Protein AF-0000000074583399 (afdb_homodimer)

Organism: Saponaria officinalis (NCBI:txid3572)

Solvent-accessible surface area (backbone atoms only — not comparable to full-atom values): 34036 Å² total; per-residue (Å²): 134,88,78,70,74,67,49,80,43,56,52,58,18,60,43,42,54,58,52,16,51,52,46,16,64,75,70,72,46,92,48,51,39,85,32,40,42,40,10,41,57,66,57,50,75,46,41,89,78,38,27,86,36,40,31,36,21,32,27,32,83,37,27,31,57,36,44,40,73,60,58,37,69,37,64,32,28,46,71,61,54,49,68,76,40,77,50,67,47,86,53,52,89,48,47,37,65,48,79,60,72,73,74,71,72,79,61,60,73,55,67,55,86,53,97,67,52,82,91,75,47,50,32,54,33,39,36,38,33,25,54,61,63,55,38,46,52,51,43,51,50,50,43,33,25,35,46,18,33,16,39,66,79,47,76,81,34,66,61,33,50,35,39,29,13,31,53,45,48,59,43,57,61,89,25,94,44,70,39,78,31,42,21,32,51,48,45,20,42,42,51,36,44,42,71,76,40,95,62,74,76,68,73,46,73,39,18,57,38,42,55,67,48,53,52,48,50,52,54,48,45,52,52,52,41,52,62,63,44,68,72,53,75,79,79,65,59,88,83,63,58,96,55,71,82,66,39,77,43,77,32,29,38,40,85,29,44,28,39,20,28,58,72,57,30,86,44,40,41,21,33,33,26,44,77,47,63,31,71,70,83,78,65,50,86,89,36,60,45,81,36,70,42,63,39,70,67,50,45,54,52,49,51,50,50,63,71,56,53,58,60,64,68,77,102,134,88,78,71,75,69,48,78,43,56,53,58,18,60,42,40,55,58,52,16,51,53,48,18,64,76,71,72,46,92,48,52,38,85,32,39,42,40,11,41,57,66,57,49,76,46,41,88,78,39,28,84,36,40,30,35,19,33,28,34,59,38,26,30,59,36,44,39,74,60,58,37,69,36,64,34,27,46,71,60,53,49,68,74,39,76,51,65,49,84,51,56,89,70,53,59,50,42,74,44,51,80,68,70,88,76,64,61,77,53,70,54,85,54,96,65,53,82,92,75,48,49,30,53,33,38,34,37,32,25,53,62,64,54,38,46,50,51,43,49,51,48,41,33,25,34,46,18,32,16,38,65,79,47,76,79,34,66,61,33,49,36,40,28,12,30,52,45,48,60,42,57,60,89,25,94,45,69,39,79,31,42,22,32,52,49,45,21,42,43,49,36,44,41,72,76,40,94,62,73,76,69,73,47,75,39,18,56,39,43,56,67,50,53,53,49,50,53,54,48,44,51,53,53,43,52,62,63,44,67,72,53,76,79,78,67,60,89,83,63,59,95,56,70,82,66,40,78,44,78,33,28,37,40,84,28,45,29,39,19,29,58,71,58,30,87,44,42,39,22,34,34,26,44,78,49,62,31,71,69,82,77,67,50,88,89,38,60,43,82,37,71,41,63,38,70,67,51,47,53,51,49,51,49,48,64,70,58,52,58,62,64,70,79,101

InterPro domains:
  IPR006353 HAD-superfamily hydrolase, subfamily IIA, CECR5 [TIGR01456] (1-304)
  IPR006357 HAD-superfamily hydrolase, subfamily IIA [PF13344] (2-72)
  IPR006357 HAD-superfamily hydrolase, subfamily IIA [TIGR01460] (2-276)
  IPR023214 HAD superfamily [G3DSA:3.40.50.1000] (2-300)
  IPR023214 HAD superfamily [G3DSA:3.40.50.1000] (39-206)
  IPR036412 HAD-like superfamily [SSF56784] (2-299)
  IPR050324 CDP-alcohol phosphatidyltransferase class-I [PTHR14269] (15-306)

Foldseek 3Di:
DDQFAAAAEQADQDQLQVVQVVVCVVVVHRGDSLRYHYLCNCVLVCCVPAQAAAEEEFAPHHGQVNVVVSRRDHYYYLVRLVVVDPCLPVCVVVDDDDPPPPPPDPCPCVCVVPPDDSQPGFHQEYEYGFFGDDLRSVLSSQLQRQQQVGHGPHHHHHGHEYEYSAQDQWKFDPDPAIDGTVNVSVVVSQVVSVVVHVDGDDYYYTGFLDQVSVVVSQVSSLVVVVVVVVVVPPPPPPPPPSHDQADEQEEADQRGRQNSQVVNPPRYFYEHECPINHPDDDADPVRGGNYYDHDPVRVVVVVCCVPPVVVVVVD/DDQFAADAEQADQDQLQVVQVVVCVVVVHRGDSLRYHYLCNCVLVCCVPAQAAAEEEFAAEHGQVNVVVSRRDHYYYLLRLVVVDPCLPVCVVVDPDDRPHVPDDPPPVPCVVPPDDSQPGFHQEYEYGFFGDDLRSVLSSLLQRQQQVGHGPHHHHHGHEYEYSAQDQWKFDPDPAIDGTVNVSVVVSQVVSVVVHVDGDDYYYTGFLDQVSVVVSQVSSLVVVVVVVVVVPPPPPPPPPSHDQADEQEEADQRGRQNSQVVNPPPYFYEHECPINHPDDDADPVRGGNYYDHDPVRVVVVVCCVPPVVVVVVD

Structure (mmCIF, N/CA/C/O backbone):
data_AF-0000000074583399-model_v1
#
loop_
_entity.id
_entity.type
_entity.pdbx_description
1 polymer 'Uncharacterized protein'
#
loop_
_atom_site.group_PDB
_atom_site.id
_atom_site.type_symbol
_atom_site.label_atom_id
_atom_site.label_alt_id
_atom_site.label_comp_id
_atom_site.label_asym_id
_atom_site.label_entity_id
_atom_site.label_seq_id
_atom_site.pdbx_PDB_ins_code
_atom_site.Cartn_x
_atom_site.Cartn_y
_atom_site.Cartn_z
_atom_site.occupancy
_atom_site.B_iso_or_equiv
_atom_site.auth_seq_id
_atom_site.auth_comp_id
_atom_site.auth_asym_id
_atom_site.auth_atom_id
_atom_site.pdbx_PDB_model_num
ATOM 1 N N . MET A 1 1 ? 5.414 42.688 24.156 1 42.53 1 MET A N 1
ATOM 2 C CA . MET A 1 1 ? 4.52 42.625 23 1 42.53 1 MET A CA 1
ATOM 3 C C . MET A 1 1 ? 4.305 41.219 22.531 1 42.53 1 MET A C 1
ATOM 5 O O . MET A 1 1 ? 5.262 40.438 22.375 1 42.53 1 MET A O 1
ATOM 9 N N . LYS A 1 2 ? 3.033 40.594 22.766 1 70.44 2 LYS A N 1
ATOM 10 C CA . LYS A 1 2 ? 2.857 39.156 22.516 1 70.44 2 LYS A CA 1
ATOM 11 C C . LYS A 1 2 ? 2.416 38.906 21.078 1 70.44 2 LYS A C 1
ATOM 13 O O . LYS A 1 2 ? 1.41 39.469 20.625 1 70.44 2 LYS A O 1
ATOM 18 N N . ILE A 1 3 ? 3.334 38.625 20.141 1 82.12 3 ILE A N 1
ATOM 19 C CA . ILE A 1 3 ? 3.049 38.25 18.75 1 82.12 3 ILE A CA 1
ATOM 20 C C . ILE A 1 3 ? 2.303 36.938 18.719 1 82.12 3 ILE A C 1
ATOM 22 O O . ILE A 1 3 ? 2.797 35.906 19.219 1 82.12 3 ILE A O 1
ATOM 26 N N . PRO A 1 4 ? 1.044 37.062 18.219 1 91.31 4 PRO A N 1
ATOM 27 C CA . PRO A 1 4 ? 0.343 35.781 18.094 1 91.31 4 PRO A CA 1
ATOM 28 C C . PRO A 1 4 ? 1.018 34.844 17.109 1 91.31 4 PRO A C 1
ATOM 30 O O . PRO A 1 4 ? 1.566 35.281 16.094 1 91.31 4 PRO A O 1
ATOM 33 N N . PHE A 1 5 ? 1.042 33.562 17.453 1 94.19 5 PHE A N 1
ATOM 34 C CA . PHE A 1 5 ? 1.615 32.531 16.578 1 94.19 5 PHE A CA 1
ATOM 35 C C . PHE A 1 5 ? 0.865 31.234 16.719 1 94.19 5 PHE A C 1
ATOM 37 O O . PHE A 1 5 ? 0.134 31.016 17.688 1 94.19 5 PHE A O 1
ATOM 44 N N . LEU A 1 6 ? 0.908 30.406 15.719 1 96.75 6 LEU A N 1
ATOM 45 C CA . LEU A 1 6 ? 0.338 29.062 15.797 1 96.75 6 LEU A CA 1
ATOM 46 C C . LEU A 1 6 ? 1.182 28.078 15.008 1 96.75 6 LEU A C 1
ATOM 48 O O . LEU A 1 6 ? 2.072 28.469 14.25 1 96.75 6 LEU A O 1
ATOM 52 N N . PHE A 1 7 ? 1.013 26.812 15.25 1 97.38 7 PHE A N 1
ATOM 53 C CA . PHE A 1 7 ? 1.651 25.719 14.531 1 97.38 7 PHE A CA 1
ATOM 54 C C . PHE A 1 7 ? 0.703 25.125 13.492 1 97.38 7 PHE A C 1
ATOM 56 O O . PHE A 1 7 ? -0.382 24.641 13.836 1 97.38 7 PHE A O 1
ATOM 63 N N . LEU A 1 8 ? 1.102 25.219 12.281 1 97.75 8 LEU A N 1
ATOM 64 C CA . LEU A 1 8 ? 0.341 24.688 11.164 1 97.75 8 LEU A CA 1
ATOM 65 C C . LEU A 1 8 ? 1.07 23.5 10.531 1 97.75 8 LEU A C 1
ATOM 67 O O . LEU A 1 8 ? 2.148 23.672 9.953 1 97.75 8 LEU A O 1
ATOM 71 N N . THR A 1 9 ? 0.512 22.266 10.633 1 96.44 9 THR A N 1
ATOM 72 C CA . THR A 1 9 ? 1.203 21.078 10.156 1 96.44 9 THR A CA 1
ATOM 73 C C . THR A 1 9 ? 0.255 20.188 9.359 1 96.44 9 THR A C 1
ATOM 75 O O . THR A 1 9 ? -0.958 20.203 9.586 1 96.44 9 THR A O 1
ATOM 78 N N . ASN A 1 10 ? 0.77 19.516 8.32 1 96.56 10 ASN A N 1
ATOM 79 C CA . ASN A 1 10 ? 0.021 18.469 7.648 1 96.56 10 ASN A CA 1
ATOM 80 C C . ASN A 1 10 ? 0.022 17.172 8.453 1 96.56 10 ASN A C 1
ATOM 82 O O . ASN A 1 10 ? -0.708 16.234 8.133 1 96.56 10 ASN A O 1
ATOM 86 N N . GLY A 1 11 ? 0.801 17.125 9.453 1 93.69 11 GLY A N 1
ATOM 87 C CA . GLY A 1 11 ? 0.796 15.961 10.336 1 93.69 11 GLY A CA 1
ATOM 88 C C . GLY A 1 11 ? -0.513 15.781 11.078 1 93.69 11 GLY A C 1
ATOM 89 O O . GLY A 1 11 ? -1.477 16.516 10.836 1 93.69 11 GLY A O 1
ATOM 90 N N . GLY A 1 12 ? -0.596 14.773 11.836 1 95.12 12 GLY A N 1
ATOM 91 C CA . GLY A 1 12 ? -1.812 14.5 12.586 1 95.12 12 GLY A CA 1
ATOM 92 C C . GLY A 1 12 ? -1.807 13.133 13.25 1 95.12 12 GLY A C 1
ATOM 93 O O . GLY A 1 12 ? -0.742 12.586 13.539 1 95.12 12 GLY A O 1
ATOM 94 N N . GLY A 1 13 ? -2.988 12.805 13.656 1 95.06 13 GLY A N 1
ATOM 95 C CA . GLY A 1 13 ? -3.168 11.5 14.258 1 95.06 13 GLY A CA 1
ATOM 96 C C . GLY A 1 13 ? -3.459 11.562 15.742 1 95.06 13 GLY A C 1
ATOM 97 O O . GLY A 1 13 ? -3.848 10.555 16.344 1 95.06 13 GLY A O 1
ATOM 98 N N . LEU A 1 14 ? -3.25 12.727 16.328 1 96.56 14 LEU A N 1
ATOM 99 C CA . LEU A 1 14 ? -3.607 12.984 17.719 1 96.56 14 LEU A CA 1
ATOM 100 C C . LEU A 1 14 ? -4.43 14.266 17.828 1 96.56 14 LEU A C 1
ATOM 102 O O . LEU A 1 14 ? -4.312 15.164 17 1 96.56 14 LEU A O 1
ATOM 106 N N . PRO A 1 15 ? -5.246 14.273 18.859 1 97.44 15 PRO A N 1
ATOM 107 C CA . PRO A 1 15 ? -5.973 15.531 19.062 1 97.44 15 PRO A CA 1
ATOM 108 C C . PRO A 1 15 ? -5.047 16.734 19.25 1 97.44 15 PRO A C 1
ATOM 110 O O . PRO A 1 15 ? -3.922 16.578 19.734 1 97.44 15 PRO A O 1
ATOM 113 N N . GLU A 1 16 ? -5.57 17.906 18.922 1 98.06 16 GLU A N 1
ATOM 114 C CA . GLU A 1 16 ? -4.777 19.141 19.016 1 98.06 16 GLU A CA 1
ATOM 115 C C . GLU A 1 16 ? -4.324 19.375 20.453 1 98.06 16 GLU A C 1
ATOM 117 O O . GLU A 1 16 ? -3.215 19.859 20.688 1 98.06 16 GLU A O 1
ATOM 122 N N . SER A 1 17 ? -5.125 19 21.391 1 97.25 17 SER A N 1
ATOM 123 C CA . SER A 1 17 ? -4.789 19.219 22.781 1 97.25 17 SER A CA 1
ATOM 124 C C . SER A 1 17 ? -3.549 18.422 23.188 1 97.25 17 SER A C 1
ATOM 126 O O . SER A 1 17 ? -2.674 18.938 23.891 1 97.25 17 SER A O 1
ATOM 128 N N . ARG A 1 18 ? -3.514 17.188 22.75 1 96.88 18 ARG A N 1
ATOM 129 C CA . ARG A 1 18 ? -2.363 16.344 23.047 1 96.88 18 ARG A CA 1
ATOM 130 C C . ARG A 1 18 ? -1.104 16.875 22.375 1 96.88 18 ARG A C 1
ATOM 132 O O . ARG A 1 18 ? -0.028 16.891 22.969 1 96.88 18 ARG A O 1
ATOM 139 N N . ARG A 1 19 ? -1.223 17.281 21.156 1 96.56 19 ARG A N 1
ATOM 140 C CA . ARG A 1 19 ? -0.085 17.844 20.438 1 96.56 19 ARG A CA 1
ATOM 141 C C . ARG A 1 19 ? 0.407 19.125 21.109 1 96.56 19 ARG A C 1
ATOM 143 O O . ARG A 1 19 ? 1.614 19.359 21.203 1 96.56 19 ARG A O 1
ATOM 150 N N . ALA A 1 20 ? -0.52 19.906 21.516 1 97.38 20 ALA A N 1
ATOM 151 C CA . ALA A 1 20 ? -0.174 21.141 22.219 1 97.38 20 ALA A CA 1
ATOM 152 C C . ALA A 1 20 ? 0.604 20.859 23.5 1 97.38 20 ALA A C 1
ATOM 154 O O . ALA A 1 20 ? 1.587 21.531 23.797 1 97.38 20 ALA A O 1
ATOM 155 N N . SER A 1 21 ? 0.161 19.859 24.203 1 97.25 21 SER A N 1
ATOM 156 C CA . SER A 1 21 ? 0.832 19.469 25.438 1 97.25 21 SER A CA 1
ATOM 157 C C . SER A 1 21 ? 2.266 19.016 25.156 1 97.25 21 SER A C 1
ATOM 159 O O . SER A 1 21 ? 3.189 19.438 25.875 1 97.25 21 SER A O 1
ATOM 161 N N . VAL A 1 22 ? 2.41 18.219 24.156 1 95 22 VAL A N 1
ATOM 162 C CA . VAL A 1 22 ? 3.73 17.719 23.781 1 95 22 VAL A CA 1
ATOM 163 C C . VAL A 1 22 ? 4.629 18.875 23.375 1 95 22 VAL A C 1
ATOM 165 O O . VAL A 1 22 ? 5.789 18.953 23.797 1 95 22 VAL A O 1
ATOM 168 N N . LEU A 1 23 ? 4.113 19.781 22.594 1 95.06 23 LEU A N 1
ATOM 169 C CA . LEU A 1 23 ? 4.867 20.938 22.125 1 95.06 23 LEU A CA 1
ATOM 170 C C . LEU A 1 23 ? 5.234 21.844 23.297 1 95.06 23 LEU A C 1
ATOM 172 O O . LEU A 1 23 ? 6.328 22.406 23.328 1 95.06 23 LEU A O 1
ATOM 176 N N . SER A 1 24 ? 4.297 22.016 24.219 1 96.12 24 SER A N 1
ATOM 177 C CA . SER A 1 24 ? 4.555 22.828 25.406 1 96.12 24 SER A CA 1
ATOM 178 C C . SER A 1 24 ? 5.746 22.297 26.203 1 96.12 24 SER A C 1
ATOM 180 O O . SER A 1 24 ? 6.605 23.078 26.625 1 96.12 24 SER A O 1
ATOM 182 N N . GLU A 1 25 ? 5.734 21 26.328 1 96.81 25 GLU A N 1
ATOM 183 C CA . GLU A 1 25 ? 6.828 20.344 27.047 1 96.81 25 GLU A CA 1
ATOM 184 C C . GLU A 1 25 ? 8.148 20.516 26.312 1 96.81 25 GLU A C 1
ATOM 186 O O . GLU A 1 25 ? 9.172 20.828 26.906 1 96.81 25 GLU A O 1
ATOM 191 N N . LEU A 1 26 ? 8.156 20.328 25.078 1 94 26 LEU A N 1
ATOM 192 C CA . LEU A 1 26 ? 9.352 20.375 24.25 1 94 26 LEU A CA 1
ATOM 193 C C . LEU A 1 26 ? 9.93 21.781 24.203 1 94 26 LEU A C 1
ATOM 195 O O . LEU A 1 26 ? 11.148 21.953 24.219 1 94 26 LEU A O 1
ATOM 199 N N . LEU A 1 27 ? 9.055 22.828 24.109 1 92.69 27 LEU A N 1
ATOM 200 C CA . LEU A 1 27 ? 9.492 24.203 23.875 1 92.69 27 LEU A CA 1
ATOM 201 C C . LEU A 1 27 ? 9.586 24.969 25.188 1 92.69 27 LEU A C 1
ATOM 203 O O . LEU A 1 27 ? 10.18 26.062 25.234 1 92.69 27 LEU A O 1
ATOM 207 N N . GLY A 1 28 ? 9.016 24.484 26.219 1 93.81 28 GLY A N 1
ATOM 208 C CA . GLY A 1 28 ? 9.062 25.141 27.516 1 93.81 28 GLY A CA 1
ATOM 209 C C . GLY A 1 28 ? 8.133 26.328 27.609 1 93.81 28 GLY A C 1
ATOM 210 O O . GLY A 1 28 ? 8.406 27.281 28.359 1 93.81 28 GLY A O 1
ATOM 211 N N . VAL A 1 29 ? 7.215 26.484 26.766 1 92.88 29 VAL A N 1
ATOM 212 C CA . VAL A 1 29 ? 6.203 27.531 26.781 1 92.88 29 VAL A CA 1
ATOM 213 C C . VAL A 1 29 ? 4.812 26.906 26.703 1 92.88 29 VAL A C 1
ATOM 215 O O . VAL A 1 29 ? 4.652 25.781 26.219 1 92.88 29 VAL A O 1
ATOM 218 N N . ASN A 1 30 ? 3.859 27.609 27.266 1 93.81 30 ASN A N 1
ATOM 219 C CA . ASN A 1 30 ? 2.49 27.109 27.219 1 93.81 30 ASN A CA 1
ATOM 220 C C . ASN A 1 30 ? 1.875 27.281 25.828 1 93.81 30 ASN A C 1
ATOM 222 O O . ASN A 1 30 ? 1.675 28.406 25.359 1 93.81 30 ASN A O 1
ATOM 226 N N . ILE A 1 31 ? 1.604 26.219 25.188 1 95.88 31 ILE A N 1
ATOM 227 C CA . ILE A 1 31 ? 0.951 26.219 23.891 1 95.88 31 ILE A CA 1
ATOM 228 C C . ILE A 1 31 ? -0.506 25.781 24.047 1 95.88 31 ILE A C 1
ATOM 230 O O . ILE A 1 31 ? -0.788 24.719 24.594 1 95.88 31 ILE A O 1
ATOM 234 N N . LEU A 1 32 ? -1.407 26.641 23.578 1 95.5 32 LEU A N 1
ATOM 235 C CA . LEU A 1 32 ? -2.83 26.328 23.625 1 95.5 32 LEU A CA 1
ATOM 236 C C . LEU A 1 32 ? -3.213 25.359 22.5 1 95.5 32 LEU A C 1
ATOM 238 O O . LEU A 1 32 ? -2.582 25.359 21.438 1 95.5 32 LEU A O 1
ATOM 242 N N . SER A 1 33 ? -4.27 24.562 22.75 1 96.88 33 SER A N 1
ATOM 243 C CA . SER A 1 33 ? -4.789 23.656 21.719 1 96.88 33 SER A CA 1
ATOM 244 C C . SER A 1 33 ? -5.184 24.438 20.469 1 96.88 33 SER A C 1
ATOM 246 O O . SER A 1 33 ? -5.035 23.938 19.344 1 96.88 33 SER A O 1
ATOM 248 N N . SER A 1 34 ? -5.633 25.641 20.688 1 96.12 34 SER A N 1
ATOM 249 C CA . SER A 1 34 ? -6.098 26.469 19.578 1 96.12 34 SER A CA 1
ATOM 250 C C . SER A 1 34 ? -4.93 26.953 18.719 1 96.12 34 SER A C 1
ATOM 252 O O . SER A 1 34 ? -5.125 27.453 17.609 1 96.12 34 SER A O 1
ATOM 254 N N . GLN A 1 35 ? -3.717 26.828 19.25 1 97 35 GLN A N 1
ATOM 255 C CA . GLN A 1 35 ? -2.529 27.281 18.531 1 97 35 GLN A CA 1
ATOM 256 C C . GLN A 1 35 ? -1.968 26.156 17.656 1 97 35 GLN A C 1
ATOM 258 O O . GLN A 1 35 ? -0.918 26.312 17.031 1 97 35 GLN A O 1
ATOM 263 N N . VAL A 1 36 ? -2.689 25.016 17.641 1 98.06 36 VAL A N 1
ATOM 264 C CA . VAL A 1 36 ? -2.24 23.875 16.859 1 98.06 36 VAL A CA 1
ATOM 265 C C . VAL A 1 36 ? -3.285 23.531 15.797 1 98.06 36 VAL A C 1
ATOM 267 O O . VAL A 1 36 ? -4.406 23.141 16.125 1 98.06 36 VAL A O 1
ATOM 270 N N . LEU A 1 37 ? -2.883 23.766 14.578 1 98.25 37 LEU A N 1
ATOM 271 C CA . LEU A 1 37 ? -3.709 23.359 13.445 1 98.25 37 LEU A CA 1
ATOM 272 C C . LEU A 1 37 ? -3.061 22.219 12.672 1 98.25 37 LEU A C 1
ATOM 274 O O . LEU A 1 37 ? -1.941 22.359 12.172 1 98.25 37 LEU A O 1
ATOM 278 N N . GLN A 1 38 ? -3.779 21.125 12.617 1 98 38 GLN A N 1
ATOM 279 C CA . GLN A 1 38 ? -3.287 19.938 11.93 1 98 38 GLN A CA 1
ATOM 280 C C . GLN A 1 38 ? -4.027 19.703 10.617 1 98 38 GLN A C 1
ATOM 282 O O . GLN A 1 38 ? -4.961 20.438 10.289 1 98 38 GLN A O 1
ATOM 287 N N . GLY A 1 39 ? -3.564 18.75 9.859 1 96.94 39 GLY A N 1
ATOM 288 C CA . GLY A 1 39 ? -4.191 18.469 8.578 1 96.94 39 GLY A CA 1
ATOM 289 C C . GLY A 1 39 ? -5.676 18.172 8.695 1 96.94 39 GLY A C 1
ATOM 290 O O . GLY A 1 39 ? -6.457 18.531 7.812 1 96.94 39 GLY A O 1
ATOM 291 N N . HIS A 1 40 ? -6.059 17.562 9.766 1 98.38 40 HIS A N 1
ATOM 292 C CA . HIS A 1 40 ? -7.434 17.094 9.914 1 98.38 40 HIS A CA 1
ATOM 293 C C . HIS A 1 40 ? -8.273 18.078 10.719 1 98.38 40 HIS A C 1
ATOM 295 O O . HIS A 1 40 ? -9.461 17.859 10.953 1 98.38 40 HIS A O 1
ATOM 301 N N . THR A 1 41 ? -7.727 19.266 11.148 1 98.12 41 THR A N 1
ATOM 302 C CA . THR A 1 41 ? -8.438 20.219 11.984 1 98.12 41 THR A CA 1
ATOM 303 C C . THR A 1 41 ? -9.727 20.672 11.305 1 98.12 41 THR A C 1
ATOM 305 O O . THR A 1 41 ? -10.766 20.812 11.953 1 98.12 41 THR A O 1
ATOM 308 N N . LEU A 1 42 ? -9.703 20.812 10 1 97.75 42 LEU A N 1
ATOM 309 C CA . LEU A 1 42 ? -10.828 21.391 9.266 1 97.75 42 LEU A CA 1
ATOM 310 C C . LEU A 1 42 ? -11.922 20.344 9.055 1 97.75 42 LEU A C 1
ATOM 312 O O . LEU A 1 42 ? -13.016 20.672 8.57 1 97.75 42 LEU A O 1
ATOM 316 N N . PHE A 1 43 ? -11.68 19.062 9.438 1 98.56 43 PHE A N 1
ATOM 317 C CA . PHE A 1 43 ? -12.734 18.047 9.367 1 98.56 43 PHE A CA 1
ATOM 318 C C . PHE A 1 43 ? -13.898 18.422 10.281 1 98.56 43 PHE A C 1
ATOM 320 O O . PHE A 1 43 ? -15.016 17.938 10.094 1 98.56 43 PHE A O 1
ATOM 327 N N . LYS A 1 44 ? -13.648 19.328 11.258 1 97.19 44 LYS A N 1
ATOM 328 C CA . LYS A 1 44 ? -14.703 19.828 12.141 1 97.19 44 LYS A CA 1
ATOM 329 C C . LYS A 1 44 ? -15.844 20.453 11.352 1 97.19 44 LYS A C 1
ATOM 331 O O . LYS A 1 44 ? -17 20.422 11.773 1 97.19 44 LYS A O 1
ATOM 336 N N . ASN A 1 45 ? -15.477 20.969 10.188 1 96.88 45 ASN A N 1
ATOM 337 C CA . ASN A 1 45 ? -16.453 21.656 9.352 1 96.88 45 ASN A CA 1
ATOM 338 C C . ASN A 1 45 ? -17.422 20.688 8.711 1 96.88 45 ASN A C 1
ATOM 340 O O . ASN A 1 45 ? -18.438 21.094 8.141 1 96.88 45 ASN A O 1
ATOM 344 N N . LEU A 1 46 ? -17.188 19.391 8.828 1 98.38 46 LEU A N 1
ATOM 345 C CA . LEU A 1 46 ? -18.016 18.375 8.18 1 98.38 46 LEU A CA 1
ATOM 346 C C . LEU A 1 46 ? -19.016 17.781 9.156 1 98.38 46 LEU A C 1
ATOM 348 O O . LEU A 1 46 ? -19.75 16.859 8.812 1 98.38 46 LEU A O 1
ATOM 352 N N . LEU A 1 47 ? -19.125 18.328 10.352 1 97.88 47 LEU A N 1
ATOM 353 C CA . LEU A 1 47 ? -20.031 17.844 11.375 1 97.88 47 LEU A CA 1
ATOM 354 C C . LEU A 1 47 ? -21.484 17.938 10.898 1 97.88 47 LEU A C 1
ATOM 356 O O . LEU A 1 47 ? -22.281 17.031 11.164 1 97.88 47 LEU A O 1
ATOM 360 N N . GLY A 1 48 ? -21.781 19 10.266 1 97.44 48 GLY A N 1
ATOM 361 C CA . GLY A 1 48 ? -23.141 19.188 9.773 1 97.44 48 GLY A CA 1
ATOM 362 C C . GLY A 1 48 ? -23.609 18.047 8.883 1 97.44 48 GLY A C 1
ATOM 363 O O . GLY A 1 48 ? -24.797 17.688 8.891 1 97.44 48 GLY A O 1
ATOM 364 N N . ARG A 1 49 ? -22.75 17.406 8.25 1 97.81 49 ARG A N 1
ATOM 365 C CA . ARG A 1 49 ? -23.094 16.375 7.262 1 97.81 49 ARG A CA 1
ATOM 366 C C . ARG A 1 49 ? -23.031 14.984 7.875 1 97.81 49 ARG A C 1
ATOM 368 O O . ARG A 1 49 ? -23.844 14.117 7.523 1 97.81 49 ARG A O 1
ATOM 375 N N . TYR A 1 50 ? -22.109 14.75 8.844 1 98.19 50 TYR A N 1
ATOM 376 C CA . TYR A 1 50 ? -21.812 13.359 9.172 1 98.19 50 TYR A CA 1
ATOM 377 C C . TYR A 1 50 ? -21.906 13.125 10.672 1 98.19 50 TYR A C 1
ATOM 379 O O . TYR A 1 50 ? -21.516 12.062 11.164 1 98.19 50 TYR A O 1
ATOM 387 N N . GLN A 1 51 ? -22.391 14.047 11.469 1 97.88 51 GLN A N 1
ATOM 388 C CA . GLN A 1 51 ? -22.344 13.977 12.93 1 97.88 51 GLN A CA 1
ATOM 389 C C . GLN A 1 51 ? -22.891 12.641 13.43 1 97.88 51 GLN A C 1
ATOM 391 O O . GLN A 1 51 ? -22.312 12.023 14.328 1 97.88 51 GLN A O 1
ATOM 396 N N . ASN A 1 52 ? -24.031 12.188 12.836 1 96.69 52 ASN A N 1
ATOM 397 C CA . ASN A 1 52 ? -24.672 10.977 13.328 1 96.69 52 ASN A CA 1
ATOM 398 C C . ASN A 1 52 ? -24.672 9.875 12.281 1 96.69 52 ASN A C 1
ATOM 400 O O . ASN A 1 52 ? -25.484 8.938 12.352 1 96.69 52 ASN A O 1
ATOM 404 N N . GLU A 1 53 ? -23.828 10.07 11.289 1 97.38 53 GLU A N 1
ATOM 405 C CA . GLU A 1 53 ? -23.656 9.047 10.266 1 97.38 53 GLU A CA 1
ATOM 406 C C . GLU A 1 53 ? -22.453 8.156 10.586 1 97.38 53 GLU A C 1
ATOM 408 O O . GLU A 1 53 ? -21.484 8.609 11.203 1 97.38 53 GLU A O 1
ATOM 413 N N . LEU A 1 54 ? -22.484 6.887 10.18 1 97.62 54 LEU A N 1
ATOM 414 C CA . LEU A 1 54 ? -21.344 5.996 10.367 1 97.62 54 LEU A CA 1
ATOM 415 C C . LEU A 1 54 ? -20.188 6.402 9.469 1 97.62 54 LEU A C 1
ATOM 417 O O . LEU A 1 54 ? -20.328 6.465 8.25 1 97.62 54 LEU A O 1
ATOM 421 N N . ILE A 1 55 ? -19.062 6.727 10.102 1 98.5 55 ILE A N 1
ATOM 422 C CA . ILE A 1 55 ? -17.875 7.07 9.336 1 98.5 55 ILE A CA 1
ATOM 423 C C . ILE A 1 55 ? -16.703 6.199 9.789 1 98.5 55 ILE A C 1
ATOM 425 O O . ILE A 1 55 ? -16.719 5.66 10.898 1 98.5 55 ILE A O 1
ATOM 429 N N . VAL A 1 56 ? -15.734 6.02 8.891 1 98.56 56 VAL A N 1
ATOM 430 C CA . VAL A 1 56 ? -14.508 5.305 9.227 1 98.56 56 VAL A CA 1
ATOM 431 C C . VAL A 1 56 ? -13.312 6.238 9.094 1 98.56 56 VAL A C 1
ATOM 433 O O . VAL A 1 56 ? -13.312 7.145 8.258 1 98.56 56 VAL A O 1
ATOM 436 N N . ALA A 1 57 ? -12.352 6.059 9.961 1 98.81 57 ALA A N 1
ATOM 437 C CA . ALA A 1 57 ? -11.156 6.891 9.984 1 98.81 57 ALA A CA 1
ATOM 438 C C . ALA A 1 57 ? -9.891 6.035 9.977 1 98.81 57 ALA A C 1
ATOM 440 O O . ALA A 1 57 ? -9.82 5.023 10.68 1 98.81 57 ALA A O 1
ATOM 441 N N . THR A 1 58 ? -8.914 6.41 9.102 1 98.31 58 THR A N 1
ATOM 442 C CA . THR A 1 58 ? -7.648 5.688 9.086 1 98.31 58 THR A CA 1
ATOM 443 C C . THR A 1 58 ? -6.477 6.648 9.258 1 98.31 58 THR A C 1
ATOM 445 O O . THR A 1 58 ? -6.629 7.863 9.094 1 98.31 58 THR A O 1
ATOM 448 N N . GLY A 1 59 ? -5.289 6.082 9.633 1 97.75 59 GLY A N 1
ATOM 449 C CA . GLY A 1 59 ? -4.078 6.832 9.914 1 97.75 59 GLY A CA 1
ATOM 450 C C . GLY A 1 59 ? -3.328 6.324 11.133 1 97.75 59 GLY A C 1
ATOM 451 O O . GLY A 1 59 ? -3.82 5.449 11.852 1 97.75 59 GLY A O 1
ATOM 452 N N . LEU A 1 60 ? -2.168 6.836 11.367 1 96.38 60 LEU A N 1
ATOM 453 C CA . LEU A 1 60 ? -1.387 6.477 12.547 1 96.38 60 LEU A CA 1
ATOM 454 C C . LEU A 1 60 ? -1.934 7.16 13.797 1 96.38 60 LEU A C 1
ATOM 456 O O . LEU A 1 60 ? -2.67 8.141 13.695 1 96.38 60 LEU A O 1
ATOM 460 N N . GLY A 1 61 ? -1.625 6.672 14.953 1 94.25 61 GLY A N 1
ATOM 461 C CA . GLY A 1 61 ? -2.098 7.227 16.203 1 94.25 61 GLY A CA 1
ATOM 462 C C . GLY A 1 61 ? -3.51 6.797 16.562 1 94.25 61 GLY A C 1
ATOM 463 O O . GLY A 1 61 ? -3.795 5.598 16.641 1 94.25 61 GLY A O 1
ATOM 464 N N . GLU A 1 62 ? -4.359 7.902 16.75 1 96.31 62 GLU A N 1
ATOM 465 C CA . GLU A 1 62 ? -5.73 7.645 17.172 1 96.31 62 GLU A CA 1
ATOM 466 C C . GLU A 1 62 ? -6.73 8.375 16.281 1 96.31 62 GLU A C 1
ATOM 468 O O . GLU A 1 62 ? -7.438 9.273 16.75 1 96.31 62 GLU A O 1
ATOM 473 N N . PRO A 1 63 ? -6.84 7.852 15.102 1 97.94 63 PRO A N 1
ATOM 474 C CA . PRO A 1 63 ? -7.688 8.578 14.148 1 97.94 63 PRO A CA 1
ATOM 475 C C . PRO A 1 63 ? -9.148 8.641 14.594 1 97.94 63 PRO A C 1
ATOM 477 O O . PRO A 1 63 ? -9.805 9.664 14.414 1 97.94 63 PRO A O 1
ATOM 480 N N . ALA A 1 64 ? -9.688 7.562 15.18 1 97.88 64 ALA A N 1
ATOM 481 C CA . ALA A 1 64 ? -11.078 7.562 15.625 1 97.88 64 ALA A CA 1
ATOM 482 C C . ALA A 1 64 ? -11.273 8.539 16.781 1 97.88 64 ALA A C 1
ATOM 484 O O . ALA A 1 64 ? -12.281 9.25 16.844 1 97.88 64 ALA A O 1
ATOM 485 N N . LEU A 1 65 ? -10.352 8.57 17.703 1 97.62 65 LEU A N 1
ATOM 486 C CA . LEU A 1 65 ? -10.422 9.492 18.828 1 97.62 65 LEU A CA 1
ATOM 487 C C . LEU A 1 65 ? -10.438 10.938 18.359 1 97.62 65 LEU A C 1
ATOM 489 O O . LEU A 1 65 ? -11.203 11.758 18.875 1 97.62 65 LEU A O 1
ATOM 493 N N . VAL A 1 66 ? -9.555 11.234 17.391 1 98.19 66 VAL A N 1
ATOM 494 C CA . VAL A 1 66 ? -9.492 12.57 16.828 1 98.19 66 VAL A CA 1
ATOM 495 C C . VAL A 1 66 ? -10.867 12.984 16.312 1 98.19 66 VAL A C 1
ATOM 497 O O . VAL A 1 66 ? -11.359 14.062 16.641 1 98.19 66 VAL A O 1
ATOM 500 N N . MET A 1 67 ? -11.5 12.102 15.57 1 98.5 67 MET A N 1
ATOM 501 C CA . MET A 1 67 ? -12.805 12.406 14.977 1 98.5 67 MET A CA 1
ATOM 502 C C . MET A 1 67 ? -13.875 12.547 16.047 1 98.5 67 MET A C 1
ATOM 504 O O . MET A 1 67 ? -14.727 13.43 15.969 1 98.5 67 MET A O 1
ATOM 508 N N . ARG A 1 68 ? -13.828 11.695 17.047 1 97.88 68 ARG A N 1
ATOM 509 C CA . ARG A 1 68 ? -14.789 11.781 18.141 1 97.88 68 ARG A CA 1
ATOM 510 C C . ARG A 1 68 ? -14.664 13.109 18.891 1 97.88 68 ARG A C 1
ATOM 512 O O . ARG A 1 68 ? -15.664 13.703 19.281 1 97.88 68 ARG A O 1
ATOM 519 N N . GLU A 1 69 ? -13.5 13.57 19.047 1 96.94 69 GLU A N 1
ATOM 520 C CA . GLU A 1 69 ? -13.273 14.836 19.734 1 96.94 69 GLU A CA 1
ATOM 521 C C . GLU A 1 69 ? -13.805 16.016 18.938 1 96.94 69 GLU A C 1
ATOM 523 O O . GLU A 1 69 ? -14.141 17.062 19.484 1 96.94 69 GLU A O 1
ATOM 528 N N . TYR A 1 70 ? -13.797 15.82 17.609 1 97.81 70 TYR A N 1
ATOM 529 C CA . TYR A 1 70 ? -14.383 16.859 16.766 1 97.81 70 TYR A CA 1
ATOM 530 C C . TYR A 1 70 ? -15.898 16.875 16.906 1 97.81 70 TYR A C 1
ATOM 532 O O . TYR A 1 70 ? -16.547 17.844 16.5 1 97.81 70 TYR A O 1
ATOM 540 N N . GLY A 1 71 ? -16.547 15.797 17.359 1 97.88 71 GLY A N 1
ATOM 541 C CA . GLY A 1 71 ? -17.969 15.797 17.594 1 97.88 71 GLY A CA 1
ATOM 542 C C . GLY A 1 71 ? -18.703 14.711 16.828 1 97.88 71 GLY A C 1
ATOM 543 O O . GLY A 1 71 ? -19.922 14.57 16.938 1 97.88 71 GLY A O 1
ATOM 544 N N . PHE A 1 72 ? -18 13.852 16.047 1 98.12 72 PHE A N 1
ATOM 545 C CA . PHE A 1 72 ? -18.641 12.75 15.328 1 98.12 72 PHE A CA 1
ATOM 546 C C . PHE A 1 72 ? -19.016 11.633 16.281 1 98.12 72 PHE A C 1
ATOM 548 O O . PHE A 1 72 ? -18.188 11.18 17.078 1 98.12 72 PHE A O 1
ATOM 555 N N . ASN A 1 73 ? -20.219 11.109 16.125 1 97.06 73 ASN A N 1
ATOM 556 C CA . ASN A 1 73 ? -20.75 10.219 17.156 1 97.06 73 ASN A CA 1
ATOM 557 C C . ASN A 1 73 ? -20.562 8.75 16.781 1 97.06 73 ASN A C 1
ATOM 559 O O . ASN A 1 73 ? -20.469 7.895 17.656 1 97.06 73 ASN A O 1
ATOM 563 N N . LYS A 1 74 ? -20.594 8.438 15.5 1 96.81 74 LYS A N 1
ATOM 564 C CA . LYS A 1 74 ? -20.469 7.066 15.023 1 96.81 74 LYS A CA 1
ATOM 565 C C . LYS A 1 74 ? -19.188 6.883 14.211 1 96.81 74 LYS A C 1
ATOM 567 O O . LYS A 1 74 ? -19.234 6.883 12.977 1 96.81 74 LYS A O 1
ATOM 572 N N . VAL A 1 75 ? -18.078 6.695 14.961 1 97.75 75 VAL A N 1
ATOM 573 C CA . VAL A 1 75 ? -16.781 6.633 14.305 1 97.75 75 VAL A CA 1
ATOM 574 C C . VAL A 1 75 ? -16.094 5.309 14.648 1 97.75 75 VAL A C 1
ATOM 576 O O . VAL A 1 75 ? -16.062 4.902 15.812 1 97.75 75 VAL A O 1
ATOM 579 N N . LEU A 1 76 ? -15.609 4.648 13.641 1 97.75 76 LEU A N 1
ATOM 580 C CA . LEU A 1 76 ? -14.711 3.508 13.812 1 97.75 76 LEU A CA 1
ATOM 581 C C . LEU A 1 76 ? -13.383 3.744 13.102 1 97.75 76 LEU A C 1
ATOM 583 O O . LEU A 1 76 ? -13.359 4.273 11.984 1 97.75 76 LEU A O 1
ATOM 587 N N . SER A 1 77 ? -12.297 3.443 13.805 1 97.69 77 SER A N 1
ATOM 588 C CA . SER A 1 77 ? -11.055 3.354 13.047 1 97.69 77 SER A CA 1
ATOM 589 C C . SER A 1 77 ? -11.117 2.229 12.016 1 97.69 77 SER A C 1
ATOM 591 O O . SER A 1 77 ? -11.898 1.286 12.164 1 97.69 77 SER A O 1
ATOM 593 N N . LEU A 1 78 ? -10.328 2.355 11.016 1 97.19 78 LEU A N 1
ATOM 594 C CA . LEU A 1 78 ? -10.367 1.348 9.961 1 97.19 78 LEU A CA 1
ATOM 595 C C . LEU A 1 78 ? -9.961 -0.02 10.5 1 97.19 78 LEU A C 1
ATOM 597 O O . LEU A 1 78 ? -10.484 -1.047 10.055 1 97.19 78 LEU A O 1
ATOM 601 N N . ASP A 1 79 ? -9.016 -0.102 11.414 1 94.06 79 ASP A N 1
ATOM 602 C CA . ASP A 1 79 ? -8.633 -1.377 12.016 1 94.06 79 ASP A CA 1
ATOM 603 C C . ASP A 1 79 ? -9.789 -1.983 12.805 1 94.06 79 ASP A C 1
ATOM 605 O O . ASP A 1 79 ? -10.031 -3.191 12.734 1 94.06 79 ASP A O 1
ATOM 609 N N . GLU A 1 80 ? -10.539 -1.124 13.547 1 94.56 80 GLU A N 1
ATOM 610 C CA . GLU A 1 80 ? -11.734 -1.583 14.25 1 94.56 80 GLU A CA 1
ATOM 611 C C . GLU A 1 80 ? -12.797 -2.082 13.273 1 94.56 80 GLU A C 1
ATOM 613 O O . GLU A 1 80 ? -13.398 -3.139 13.484 1 94.56 80 GLU A O 1
ATOM 618 N N . TYR A 1 81 ? -13.023 -1.282 12.266 1 96.62 81 TYR A N 1
ATOM 619 C CA . TYR A 1 81 ? -14.023 -1.632 11.273 1 96.62 81 TYR A CA 1
ATOM 620 C C . TYR A 1 81 ? -13.695 -2.959 10.602 1 96.62 81 TYR A C 1
ATOM 622 O O . TYR A 1 81 ? -14.562 -3.82 10.445 1 96.62 81 TYR A O 1
ATOM 630 N N . ALA A 1 82 ? -12.438 -3.152 10.188 1 96 82 ALA A N 1
ATOM 631 C CA . ALA A 1 82 ? -11.984 -4.367 9.523 1 96 82 ALA A CA 1
ATOM 632 C C . ALA A 1 82 ? -12.18 -5.59 10.414 1 96 82 ALA A C 1
ATOM 634 O O . ALA A 1 82 ? -12.445 -6.688 9.922 1 96 82 ALA A O 1
ATOM 635 N N . ALA A 1 83 ? -12.07 -5.395 11.703 1 93.5 83 ALA A N 1
ATOM 636 C CA . ALA A 1 83 ? -12.141 -6.496 12.664 1 93.5 83 ALA A CA 1
ATOM 637 C C . ALA A 1 83 ? -13.531 -7.121 12.68 1 93.5 83 ALA A C 1
ATOM 639 O O . ALA A 1 83 ? -13.703 -8.266 13.102 1 93.5 83 ALA A O 1
ATOM 640 N N . TYR A 1 84 ? -14.562 -6.383 12.219 1 93.75 84 TYR A N 1
ATOM 641 C CA . TYR A 1 84 ? -15.922 -6.902 12.172 1 93.75 84 TYR A CA 1
ATOM 642 C C . TYR A 1 84 ? -16.094 -7.898 11.031 1 93.75 84 TYR A C 1
ATOM 644 O O . TYR A 1 84 ? -17.047 -8.68 11.016 1 93.75 84 TYR A O 1
ATOM 652 N N . PHE A 1 85 ? -15.203 -7.84 10.055 1 94.75 85 PHE A N 1
ATOM 653 C CA . PHE A 1 85 ? -15.344 -8.648 8.844 1 94.75 85 PHE A CA 1
ATOM 654 C C . PHE A 1 85 ? -14.25 -9.703 8.773 1 94.75 85 PHE A C 1
ATOM 656 O O . PHE A 1 85 ? -13.133 -9.414 8.336 1 94.75 85 PHE A O 1
ATOM 663 N N . LYS A 1 86 ? -14.672 -10.883 9.039 1 93.62 86 LYS A N 1
ATOM 664 C CA . LYS A 1 86 ? -13.719 -11.992 9.016 1 93.62 86 LYS A CA 1
ATOM 665 C C . LYS A 1 86 ? -13.102 -12.156 7.633 1 93.62 86 LYS A C 1
ATOM 667 O O . LYS A 1 86 ? -13.797 -12.078 6.617 1 93.62 86 LYS A O 1
ATOM 672 N N . ASP A 1 87 ? -11.812 -12.211 7.504 1 94.25 87 ASP A N 1
ATOM 673 C CA . ASP A 1 87 ? -11.039 -12.547 6.312 1 94.25 87 ASP A CA 1
ATOM 674 C C . ASP A 1 87 ? -11.047 -11.391 5.312 1 94.25 87 ASP A C 1
ATOM 676 O O . ASP A 1 87 ? -10.742 -11.578 4.133 1 94.25 87 ASP A O 1
ATOM 680 N N . ILE A 1 88 ? -11.438 -10.188 5.812 1 95.69 88 ILE A N 1
ATOM 681 C CA . ILE A 1 88 ? -11.445 -9.055 4.891 1 95.69 88 ILE A CA 1
ATOM 682 C C . ILE A 1 88 ? -10.016 -8.719 4.477 1 95.69 88 ILE A C 1
ATOM 684 O O . ILE A 1 88 ? -9.773 -8.281 3.348 1 95.69 88 ILE A O 1
ATOM 688 N N . ASP A 1 89 ? -9.086 -8.812 5.379 1 95.69 89 ASP A N 1
ATOM 689 C CA . ASP A 1 89 ? -7.656 -8.742 5.086 1 95.69 89 ASP A CA 1
ATOM 690 C C . ASP A 1 89 ? -7.086 -10.125 4.781 1 95.69 89 ASP A C 1
ATOM 692 O O . ASP A 1 89 ? -6.906 -10.938 5.688 1 95.69 89 ASP A O 1
ATOM 696 N N . PRO A 1 90 ? -6.762 -10.359 3.533 1 94.88 90 PRO A N 1
ATOM 697 C CA . PRO A 1 90 ? -6.398 -11.734 3.158 1 94.88 90 PRO A CA 1
ATOM 698 C C . PRO A 1 90 ? -5.027 -12.148 3.684 1 94.88 90 PRO A C 1
ATOM 700 O O . PRO A 1 90 ? -4.691 -13.336 3.676 1 94.88 90 PRO A O 1
ATOM 703 N N . VAL A 1 91 ? -4.195 -11.219 4.129 1 94.81 91 VAL A N 1
ATOM 704 C CA . VAL A 1 91 ? -2.859 -11.578 4.594 1 94.81 91 VAL A CA 1
ATOM 705 C C . VAL A 1 91 ? -2.762 -11.367 6.102 1 94.81 91 VAL A C 1
ATOM 707 O O . VAL A 1 91 ? -1.664 -11.367 6.664 1 94.81 91 VAL A O 1
ATOM 710 N N . ALA A 1 92 ? -3.887 -11.195 6.762 1 92.69 92 ALA A N 1
ATOM 711 C CA . ALA A 1 92 ? -3.924 -10.906 8.195 1 92.69 92 ALA A CA 1
ATOM 712 C C . ALA A 1 92 ? -3.168 -11.961 8.984 1 92.69 92 ALA A C 1
ATOM 714 O O . ALA A 1 92 ? -2.473 -11.648 9.953 1 92.69 92 ALA A O 1
ATOM 715 N N . GLN A 1 93 ? -3.246 -13.234 8.609 1 90.56 93 GLN A N 1
ATOM 716 C CA . GLN A 1 93 ? -2.656 -14.344 9.359 1 90.56 93 GLN A CA 1
ATOM 717 C C . GLN A 1 93 ? -1.132 -14.297 9.297 1 90.56 93 GLN A C 1
ATOM 719 O O . GLN A 1 93 ? -0.453 -14.984 10.055 1 90.56 93 GLN A O 1
ATOM 724 N N . TYR A 1 94 ? -0.626 -13.523 8.383 1 91.12 94 TYR A N 1
ATOM 725 C CA . TYR A 1 94 ? 0.821 -13.43 8.227 1 91.12 94 TYR A CA 1
ATOM 726 C C . TYR A 1 94 ? 1.374 -12.227 8.977 1 91.12 94 TYR A C 1
ATOM 728 O O . TYR A 1 94 ? 2.572 -11.945 8.914 1 91.12 94 TYR A O 1
ATOM 736 N N . LYS A 1 95 ? 0.469 -11.477 9.586 1 88.25 95 LYS A N 1
ATOM 737 C CA . LYS A 1 95 ? 0.863 -10.383 10.477 1 88.25 95 LYS A CA 1
ATOM 738 C C . LYS A 1 95 ? 0.988 -10.859 11.914 1 88.25 95 LYS A C 1
ATOM 740 O O . LYS A 1 95 ? 0.016 -11.344 12.5 1 88.25 95 LYS A O 1
ATOM 745 N N . LYS A 1 96 ? 2.215 -11.031 12.375 1 78.62 96 LYS A N 1
ATOM 746 C CA . LYS A 1 96 ? 2.422 -11.422 13.766 1 78.62 96 LYS A CA 1
ATOM 747 C C . LYS A 1 96 ? 2.232 -10.234 14.703 1 78.62 96 LYS A C 1
ATOM 749 O O . LYS A 1 96 ? 3.055 -9.312 14.727 1 78.62 96 LYS A O 1
ATOM 754 N N . TRP A 1 97 ? 1.182 -10.258 15.328 1 63.38 97 TRP A N 1
ATOM 755 C CA . TRP A 1 97 ? 0.775 -9.117 16.141 1 63.38 97 TRP A CA 1
ATOM 756 C C . TRP A 1 97 ? 1.571 -9.07 17.453 1 63.38 97 TRP A C 1
ATOM 758 O O . TRP A 1 97 ? 1.868 -10.109 18.047 1 63.38 97 TRP A O 1
ATOM 768 N N . THR A 1 98 ? 2.34 -8.039 17.594 1 58.09 98 THR A N 1
ATOM 769 C CA . THR A 1 98 ? 3.123 -7.82 18.797 1 58.09 98 THR A CA 1
ATOM 770 C C . THR A 1 98 ? 2.24 -7.293 19.922 1 58.09 98 THR A C 1
ATOM 772 O O . THR A 1 98 ? 1.26 -6.59 19.672 1 58.09 98 THR A O 1
ATOM 775 N N . VAL A 1 99 ? 2.096 -8.055 21.078 1 44.19 99 VAL A N 1
ATOM 776 C CA . VAL A 1 99 ? 1.352 -7.578 22.234 1 44.19 99 VAL A CA 1
ATOM 777 C C . VAL A 1 99 ? 1.868 -6.199 22.641 1 44.19 99 VAL A C 1
ATOM 779 O O . VAL A 1 99 ? 3.031 -6.055 23.031 1 44.19 99 VAL A O 1
ATOM 782 N N . THR A 1 100 ? 1.929 -5.289 21.984 1 43.28 100 THR A N 1
ATOM 783 C CA . THR A 1 100 ? 2.262 -4.066 22.719 1 43.28 100 THR A CA 1
ATOM 784 C C . THR A 1 100 ? 1.419 -3.936 23.984 1 43.28 100 THR A C 1
ATOM 786 O O . THR A 1 100 ? 0.2 -4.117 23.938 1 43.28 100 THR A O 1
ATOM 789 N N . SER A 1 101 ? 2.107 -4.172 25.203 1 34.69 101 SER A N 1
ATOM 790 C CA . SER A 1 101 ? 1.603 -4.039 26.562 1 34.69 101 SER A CA 1
ATOM 791 C C . SER A 1 101 ? 0.607 -2.889 26.672 1 34.69 101 SER A C 1
ATOM 793 O O . SER A 1 101 ? 0.051 -2.643 27.75 1 34.69 101 SER A O 1
ATOM 795 N N . THR A 1 102 ? 0.928 -1.806 25.922 1 34.56 102 THR A N 1
ATOM 796 C CA . THR A 1 102 ? 0.219 -0.741 26.625 1 34.56 102 THR A CA 1
ATOM 797 C C . THR A 1 102 ? -1.271 -1.052 26.719 1 34.56 102 THR A C 1
ATOM 799 O O . THR A 1 102 ? -2.014 -0.361 27.422 1 34.56 102 THR A O 1
ATOM 802 N N . THR A 1 103 ? -1.901 -1.307 25.531 1 33.31 103 THR A N 1
ATOM 803 C CA . THR A 1 103 ? -3.297 -1.257 25.953 1 33.31 103 THR A CA 1
ATOM 804 C C . THR A 1 103 ? -3.613 -2.406 26.906 1 33.31 103 THR A C 1
ATOM 806 O O . THR A 1 103 ? -3.35 -3.57 26.594 1 33.31 103 THR A O 1
ATOM 809 N N . ASN A 1 104 ? -3.451 -2.299 28.203 1 31.67 104 ASN A N 1
ATOM 810 C CA . ASN A 1 104 ? -4.145 -2.98 29.281 1 31.67 104 ASN A CA 1
ATOM 811 C C . ASN A 1 104 ? -5.336 -3.783 28.766 1 31.67 104 ASN A C 1
ATOM 813 O O . ASN A 1 104 ? -5.57 -4.91 29.219 1 31.67 104 ASN A O 1
ATOM 817 N N . GLY A 1 105 ? -6.441 -2.881 28.656 1 29.12 105 GLY A N 1
ATOM 818 C CA . GLY A 1 105 ? -7.812 -3.334 28.828 1 29.12 105 GLY A CA 1
ATOM 819 C C . GLY A 1 105 ? -8.156 -4.539 27.969 1 29.12 105 GLY A C 1
ATOM 820 O O . GLY A 1 105 ? -7.43 -4.867 27.031 1 29.12 105 GLY A O 1
ATOM 821 N N . ASN A 1 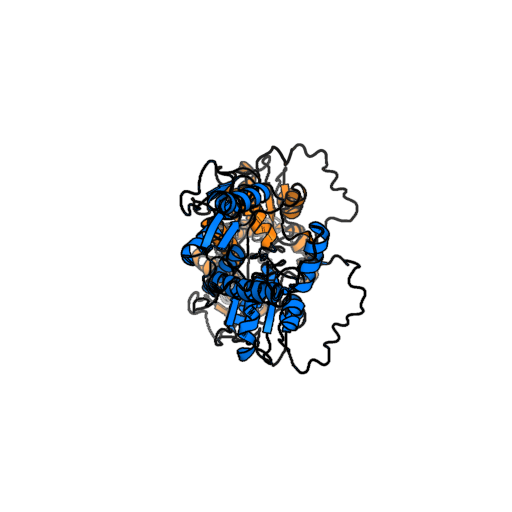106 ? -8.758 -5.691 28.484 1 31.56 106 ASN A N 1
ATOM 822 C CA . ASN A 1 106 ? -10.031 -6.355 28.219 1 31.56 106 ASN A CA 1
ATOM 823 C C . ASN A 1 106 ? -10.789 -5.68 27.078 1 31.56 106 ASN A C 1
ATOM 825 O O . ASN A 1 106 ? -11.891 -5.164 27.281 1 31.56 106 ASN A O 1
ATOM 829 N N . ASN A 1 107 ? -10.078 -4.848 26.469 1 31.34 107 ASN A N 1
ATOM 830 C CA . ASN A 1 107 ? -11.062 -4.258 25.562 1 31.34 107 ASN A CA 1
ATOM 831 C C . ASN A 1 107 ? -11.695 -5.316 24.656 1 31.34 107 ASN A C 1
ATOM 833 O O . ASN A 1 107 ? -11.062 -5.801 23.719 1 31.34 107 ASN A O 1
ATOM 837 N N . SER A 1 108 ? -12.172 -6.426 25.203 1 33.34 108 SER A N 1
ATOM 838 C CA . SER A 1 108 ? -13.484 -6.75 24.656 1 33.34 108 SER A CA 1
ATOM 839 C C . SER A 1 108 ? -14.016 -5.609 23.797 1 33.34 108 SER A C 1
ATOM 841 O O . SER A 1 108 ? -14.25 -4.508 24.297 1 33.34 108 SER A O 1
AT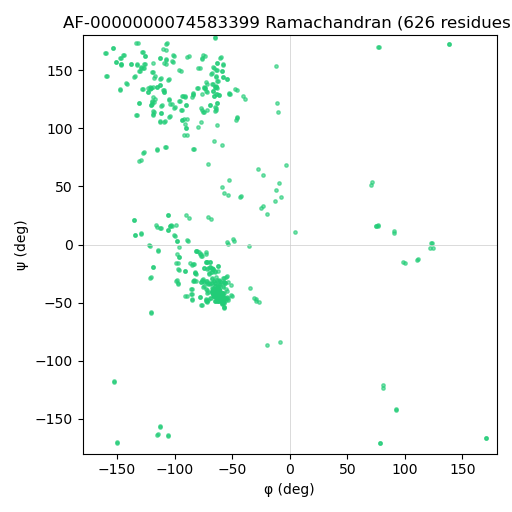OM 843 N N . LEU A 1 109 ? -13.234 -5.191 22.859 1 34.53 109 LEU A N 1
ATOM 844 C CA . LEU A 1 109 ? -14.125 -4.461 21.969 1 34.53 109 LEU A CA 1
ATOM 845 C C . LEU A 1 109 ? -15.586 -4.746 22.297 1 34.53 109 LEU A C 1
ATOM 847 O O . LEU A 1 109 ? -16.125 -5.789 21.906 1 34.53 109 LEU A O 1
ATOM 851 N N . LYS A 1 110 ? -15.789 -4.859 23.531 1 35.66 110 LYS A N 1
ATOM 852 C CA . LYS A 1 110 ? -17.172 -4.574 23.859 1 35.66 110 LYS A CA 1
ATOM 853 C C . LYS A 1 110 ? -17.828 -3.705 22.797 1 35.66 110 LYS A C 1
ATOM 855 O O . LYS A 1 110 ? -17.484 -2.535 22.625 1 35.66 110 LYS A O 1
ATOM 860 N N . MET A 1 111 ? -17.812 -4.289 21.609 1 38.81 111 MET A N 1
ATOM 861 C CA . MET A 1 111 ? -18.844 -3.648 20.797 1 38.81 111 MET A CA 1
ATOM 862 C C . MET A 1 111 ? -19.75 -2.773 21.656 1 38.81 111 MET A C 1
ATOM 864 O O . MET A 1 111 ? -20.531 -3.283 22.453 1 38.81 111 MET A O 1
ATOM 868 N N . SER A 1 112 ? -19.062 -1.988 22.5 1 38.34 112 SER A N 1
ATOM 869 C CA . SER A 1 112 ? -20.062 -1.12 23.094 1 38.34 112 SER A CA 1
ATOM 870 C C . SER A 1 112 ? -21.406 -1.25 22.375 1 38.34 112 SER A C 1
ATOM 872 O O . SER A 1 112 ? -21.453 -1.602 21.203 1 38.34 112 SER A O 1
ATOM 874 N N . THR A 1 113 ? -22.359 -1.717 22.984 1 43.53 113 THR A N 1
ATOM 875 C CA . THR A 1 113 ? -23.75 -1.614 22.531 1 43.53 113 THR A CA 1
ATOM 876 C C . THR A 1 113 ? -23.906 -0.417 21.594 1 43.53 113 THR A C 1
ATOM 878 O O . THR A 1 113 ? -24.188 0.696 22.047 1 43.53 113 THR A O 1
ATOM 881 N N . SER A 1 114 ? -22.797 -0.136 20.797 1 54.03 114 SER A N 1
ATOM 882 C CA . SER A 1 114 ? -22.969 0.99 19.875 1 54.03 114 SER A CA 1
ATOM 883 C C . SER A 1 114 ? -24.359 0.975 19.25 1 54.03 114 SER A C 1
ATOM 885 O O . SER A 1 114 ? -24.953 -0.09 19.062 1 54.03 114 SER A O 1
ATOM 887 N N . ASP A 1 115 ? -24.938 2.008 19.359 1 66 115 ASP A N 1
ATOM 888 C CA . ASP A 1 115 ? -26.266 2.354 18.859 1 66 115 ASP A CA 1
ATOM 889 C C . ASP A 1 115 ? -26.359 2.098 17.359 1 66 115 ASP A C 1
ATOM 891 O O . ASP A 1 115 ? -27.344 2.492 16.719 1 66 115 ASP A O 1
ATOM 895 N N . PHE A 1 116 ? -25.062 1.505 16.797 1 80 116 PHE A N 1
ATOM 896 C CA . PHE A 1 116 ? -25.234 1.214 15.375 1 80 116 PHE A CA 1
ATOM 897 C C . PHE A 1 116 ? -24.719 -0.182 15.039 1 80 116 PHE A C 1
ATOM 899 O O . PHE A 1 116 ? -23.953 -0.768 15.805 1 80 116 PHE A O 1
ATOM 906 N N . ASP A 1 117 ? -25.25 -0.764 13.945 1 89.94 117 ASP A N 1
ATOM 907 C CA . ASP A 1 117 ? -24.938 -2.1 13.453 1 89.94 117 ASP A CA 1
ATOM 908 C C . ASP A 1 117 ? -24.031 -2.027 12.219 1 89.94 117 ASP A C 1
ATOM 910 O O . ASP A 1 117 ? -24.5 -1.689 11.125 1 89.94 117 ASP A O 1
ATOM 914 N N . VAL A 1 118 ? -22.781 -2.416 12.32 1 89.62 118 VAL A N 1
ATOM 915 C CA . VAL A 1 118 ? -21.75 -2.293 11.289 1 89.62 118 VAL A CA 1
ATOM 916 C C . VAL A 1 118 ? -22.125 -3.152 10.086 1 89.62 118 VAL A C 1
ATOM 918 O O . VAL A 1 118 ? -21.719 -2.859 8.961 1 89.62 118 VAL A O 1
ATOM 921 N N . TYR A 1 119 ? -22.938 -4.172 10.289 1 89.44 119 TYR A N 1
ATOM 922 C CA . TYR A 1 119 ? -23.266 -5.121 9.227 1 89.44 119 TYR A CA 1
ATOM 923 C C . TYR A 1 119 ? -24.422 -4.613 8.375 1 89.44 119 TYR A C 1
ATOM 925 O O . TYR A 1 119 ? -24.656 -5.105 7.27 1 89.44 119 TYR A O 1
ATOM 933 N N . THR A 1 120 ? -25.125 -3.654 8.938 1 90.06 120 THR A N 1
ATOM 934 C CA . THR A 1 120 ? -26.297 -3.188 8.203 1 90.06 120 THR A CA 1
ATOM 935 C C . THR A 1 120 ? -26.188 -1.699 7.891 1 90.06 120 THR A C 1
ATOM 937 O O . THR A 1 120 ? -26.75 -1.221 6.906 1 90.06 120 THR A O 1
ATOM 940 N N . GLU A 1 121 ? -25.5 -1.007 8.703 1 93.38 121 GLU A N 1
ATOM 941 C CA . GLU A 1 121 ? -25.375 0.432 8.492 1 93.38 121 GLU A CA 1
ATOM 942 C C . GLU A 1 121 ? -24.266 0.747 7.496 1 93.38 121 GLU A C 1
ATOM 944 O O . GLU A 1 121 ? -23.141 0.26 7.641 1 93.38 121 GLU A O 1
ATOM 949 N N . LYS A 1 122 ? -24.609 1.569 6.496 1 95.44 122 LYS A N 1
ATOM 950 C CA . LYS A 1 122 ? -23.656 1.932 5.453 1 95.44 122 LYS A CA 1
ATOM 951 C C . LYS A 1 122 ? -22.703 3.027 5.934 1 95.44 122 LYS A C 1
ATOM 953 O O . LYS A 1 122 ? -23.125 3.99 6.574 1 95.44 122 LYS A O 1
ATOM 958 N N . VAL A 1 123 ? -21.453 2.859 5.676 1 97.75 123 VAL A N 1
ATOM 959 C CA . VAL A 1 123 ? -20.484 3.928 5.895 1 97.75 123 VAL A CA 1
ATOM 960 C C . VAL A 1 123 ? -20.766 5.094 4.953 1 97.75 123 VAL A C 1
ATOM 962 O O . VAL A 1 123 ? -20.859 4.914 3.738 1 97.75 123 VAL A O 1
ATOM 965 N N . LYS A 1 124 ? -20.875 6.246 5.527 1 98 124 LYS A N 1
ATOM 966 C CA . LYS A 1 124 ? -21.266 7.395 4.711 1 98 124 LYS A CA 1
ATOM 967 C C . LYS A 1 124 ? -20.047 8.188 4.258 1 98 124 LYS A C 1
ATOM 969 O O . LYS A 1 124 ? -20.109 8.922 3.27 1 98 124 LYS A O 1
ATOM 974 N N . ALA A 1 125 ? -18.938 8.031 4.98 1 98.75 125 ALA A N 1
ATOM 975 C CA . ALA A 1 125 ? -17.703 8.734 4.613 1 98.75 125 ALA A CA 1
ATOM 976 C C . ALA A 1 125 ? -16.484 8.047 5.223 1 98.75 125 ALA A C 1
ATOM 978 O O . ALA A 1 125 ? -16.562 7.48 6.312 1 98.75 125 ALA A O 1
ATOM 979 N N . ALA A 1 126 ? -15.445 8.086 4.488 1 98.88 126 ALA A N 1
ATOM 980 C CA . ALA A 1 126 ? -14.141 7.645 4.98 1 98.88 126 ALA A CA 1
ATOM 981 C C . ALA A 1 126 ? -13.172 8.82 5.105 1 98.88 126 ALA A C 1
ATOM 983 O O . ALA A 1 126 ? -13.141 9.695 4.242 1 98.88 126 ALA A O 1
ATOM 984 N N . PHE A 1 127 ? -12.43 8.836 6.223 1 98.88 127 PHE A N 1
ATOM 985 C CA . PHE A 1 127 ? -11.484 9.906 6.5 1 98.88 127 PHE A CA 1
ATOM 986 C C . PHE A 1 127 ? -10.07 9.352 6.652 1 98.88 127 PHE A C 1
ATOM 988 O O . PHE A 1 127 ? -9.828 8.484 7.492 1 98.88 127 PHE A O 1
ATOM 995 N N . VAL A 1 128 ? -9.148 9.797 5.812 1 98.88 128 VAL A N 1
ATOM 996 C CA . VAL A 1 128 ? -7.727 9.555 6.023 1 98.88 128 VAL A CA 1
ATOM 997 C C . VAL A 1 128 ? -7.117 10.688 6.848 1 98.88 128 VAL A C 1
ATOM 999 O O . VAL A 1 128 ? -6.762 11.734 6.305 1 98.88 128 VAL A O 1
ATOM 1002 N N . VAL A 1 129 ? -6.961 10.422 8.109 1 98.69 129 VAL A N 1
ATOM 1003 C CA . VAL A 1 129 ? -6.715 11.445 9.117 1 98.69 129 VAL A CA 1
ATOM 1004 C C . VAL A 1 129 ? -5.223 11.758 9.188 1 98.69 129 VAL A C 1
ATOM 1006 O O . VAL A 1 129 ? -4.832 12.898 9.422 1 98.69 129 VAL A O 1
ATOM 1009 N N . SER A 1 130 ? -4.43 10.797 9.07 1 98.06 130 SER A N 1
ATOM 1010 C CA . SER A 1 130 ? -2.973 10.859 9.062 1 98.06 130 SER A CA 1
ATOM 1011 C C . SER A 1 130 ? -2.375 9.742 8.219 1 98.06 130 SER A C 1
ATOM 1013 O O . SER A 1 130 ? -3.082 9.102 7.438 1 98.06 130 SER A O 1
ATOM 1015 N N . ASP A 1 131 ? -1.048 9.555 8.281 1 97.44 131 ASP A N 1
ATOM 1016 C CA . ASP A 1 131 ? -0.397 8.539 7.457 1 97.44 131 ASP A CA 1
ATOM 1017 C C . ASP A 1 131 ? -0.862 7.137 7.848 1 97.44 131 ASP A C 1
ATOM 1019 O O . ASP A 1 131 ? -0.634 6.695 8.977 1 97.44 131 ASP A O 1
ATOM 1023 N N . PRO A 1 132 ? -1.49 6.438 6.906 1 97.56 132 PRO A N 1
ATOM 1024 C CA . PRO A 1 132 ? -1.892 5.074 7.254 1 97.56 132 PRO A CA 1
ATOM 1025 C C . PRO A 1 132 ? -0.699 4.164 7.539 1 97.56 132 PRO A C 1
ATOM 1027 O O . PRO A 1 132 ? 0.342 4.277 6.887 1 97.56 132 PRO A O 1
ATOM 1030 N N . VAL A 1 133 ? -0.877 3.252 8.477 1 96.69 133 VAL A N 1
ATOM 1031 C CA . VAL A 1 133 ? 0.187 2.361 8.93 1 96.69 133 VAL A CA 1
ATOM 1032 C C . VAL A 1 133 ? 0.167 1.074 8.102 1 96.69 133 VAL A C 1
ATOM 1034 O O . VAL A 1 133 ? 1.217 0.584 7.684 1 96.69 133 VAL A O 1
ATOM 1037 N N . ASP A 1 134 ? -0.983 0.493 7.848 1 96.81 134 ASP A N 1
ATOM 1038 C CA . ASP A 1 134 ? -1.192 -0.738 7.09 1 96.81 134 ASP A CA 1
ATOM 1039 C C . ASP A 1 134 ? -1.828 -0.447 5.734 1 96.81 134 ASP A C 1
ATOM 1041 O O . ASP A 1 134 ? -3.035 -0.625 5.559 1 96.81 134 ASP A O 1
ATOM 1045 N N . TRP A 1 135 ? -0.961 -0.102 4.77 1 98.44 135 TRP A N 1
ATOM 1046 C CA . TRP A 1 135 ? -1.456 0.328 3.465 1 98.44 135 TRP A CA 1
ATOM 1047 C C . TRP A 1 135 ? -2.289 -0.769 2.811 1 98.44 135 TRP A C 1
ATOM 1049 O O . TRP A 1 135 ? -3.357 -0.499 2.256 1 98.44 135 TRP A O 1
ATOM 1059 N N . GLY A 1 136 ? -1.789 -2.016 2.811 1 98.06 136 GLY A N 1
ATOM 1060 C CA . GLY A 1 136 ? -2.475 -3.105 2.139 1 98.06 136 GLY A CA 1
ATOM 1061 C C . GLY A 1 136 ? -3.896 -3.309 2.627 1 98.06 136 GLY A C 1
ATOM 1062 O O . GLY A 1 136 ? -4.84 -3.309 1.83 1 98.06 136 GLY A O 1
ATOM 1063 N N . ARG A 1 137 ? -4.027 -3.465 3.92 1 97.38 137 ARG A N 1
ATOM 1064 C CA . ARG A 1 137 ? -5.348 -3.645 4.516 1 97.38 137 ARG A CA 1
ATOM 1065 C C . ARG A 1 137 ? -6.234 -2.43 4.258 1 97.38 137 ARG A C 1
ATOM 1067 O O . ARG A 1 137 ? -7.398 -2.572 3.879 1 97.38 137 ARG A O 1
ATOM 1074 N N . ASP A 1 138 ? -5.668 -1.264 4.508 1 98.56 138 ASP A N 1
ATOM 1075 C CA . ASP A 1 138 ? -6.473 -0.05 4.41 1 98.56 138 ASP A CA 1
ATOM 1076 C C . ASP A 1 138 ? -6.957 0.175 2.98 1 98.56 138 ASP A C 1
ATOM 1078 O O . ASP A 1 138 ? -8.102 0.567 2.762 1 98.56 138 ASP A O 1
ATOM 1082 N N . ILE A 1 139 ? -6.121 -0.061 1.977 1 98.81 139 ILE A N 1
ATOM 1083 C CA . ILE A 1 139 ? -6.523 0.071 0.581 1 98.81 139 ILE A CA 1
ATOM 1084 C C . ILE A 1 139 ? -7.609 -0.954 0.257 1 98.81 139 ILE A C 1
ATOM 1086 O O . ILE A 1 139 ? -8.617 -0.624 -0.379 1 98.81 139 ILE A O 1
ATOM 1090 N N . GLN A 1 140 ? -7.426 -2.213 0.718 1 98.44 140 GLN A N 1
ATOM 1091 C CA . GLN A 1 140 ? -8.414 -3.264 0.501 1 98.44 140 GLN A CA 1
ATOM 1092 C C . GLN A 1 140 ? -9.773 -2.867 1.07 1 98.44 140 GLN A C 1
ATOM 1094 O O . GLN A 1 140 ? -10.789 -2.924 0.371 1 98.44 140 GLN A O 1
ATOM 1099 N N . VAL A 1 141 ? -9.789 -2.424 2.322 1 98.25 141 VAL A N 1
ATOM 1100 C CA . VAL A 1 141 ? -11.031 -2.141 3.033 1 98.25 141 VAL A CA 1
ATOM 1101 C C . VAL A 1 141 ? -11.68 -0.883 2.459 1 98.25 141 VAL A C 1
ATOM 1103 O O . VAL A 1 141 ? -12.898 -0.833 2.279 1 98.25 141 VAL A O 1
ATOM 1106 N N . LEU A 1 142 ? -10.883 0.105 2.17 1 98.69 142 LEU A N 1
ATOM 1107 C CA . LEU A 1 142 ? -11.422 1.313 1.557 1 98.69 142 LEU A CA 1
ATOM 1108 C C . LEU A 1 142 ? -12.047 1.002 0.201 1 98.69 142 LEU A C 1
ATOM 1110 O O . LEU A 1 142 ? -13.141 1.489 -0.112 1 98.69 142 LEU A O 1
ATOM 1114 N N . CYS A 1 143 ? -11.391 0.198 -0.599 1 97.81 143 CYS A N 1
ATOM 1115 C CA . CYS A 1 143 ? -11.969 -0.191 -1.881 1 97.81 143 CYS A CA 1
ATOM 1116 C C . CYS A 1 143 ? -13.305 -0.896 -1.684 1 97.81 143 CYS A C 1
ATOM 1118 O O . CYS A 1 143 ? -14.258 -0.639 -2.418 1 97.81 143 CYS A O 1
ATOM 1120 N N . ASP A 1 144 ? -13.359 -1.808 -0.676 1 97.19 144 ASP A N 1
ATOM 1121 C CA . ASP A 1 144 ? -14.602 -2.516 -0.389 1 97.19 144 ASP A CA 1
ATOM 1122 C C . ASP A 1 144 ? -15.719 -1.538 -0.041 1 97.19 144 ASP A C 1
ATOM 1124 O O . ASP A 1 144 ? -16.844 -1.665 -0.542 1 97.19 144 ASP A O 1
ATOM 1128 N N . ILE A 1 145 ? -15.406 -0.546 0.779 1 97.5 145 ILE A N 1
ATOM 1129 C CA . ILE A 1 145 ? -16.391 0.427 1.236 1 97.5 145 ILE A CA 1
ATOM 1130 C C . ILE A 1 145 ? -16.828 1.314 0.069 1 97.5 145 ILE A C 1
ATOM 1132 O O . ILE A 1 145 ? -18.016 1.492 -0.178 1 97.5 145 ILE A O 1
ATOM 1136 N N . LEU A 1 146 ? -15.891 1.803 -0.709 1 97.81 146 LEU A N 1
ATOM 1137 C CA . LEU A 1 146 ? -16.125 2.852 -1.697 1 97.81 146 LEU A CA 1
ATOM 1138 C C . LEU A 1 146 ? -16.812 2.291 -2.938 1 97.81 146 LEU A C 1
ATOM 1140 O O . LEU A 1 146 ? -17.594 2.984 -3.582 1 97.81 146 LEU A O 1
ATOM 1144 N N . ARG A 1 147 ? -16.516 1.047 -3.248 1 95.25 147 ARG A N 1
ATOM 1145 C CA . ARG A 1 147 ? -17.109 0.475 -4.453 1 95.25 147 ARG A CA 1
ATOM 1146 C C . ARG A 1 147 ? -18.516 -0.031 -4.188 1 95.25 147 ARG A C 1
ATOM 1148 O O . ARG A 1 147 ? -19.312 -0.19 -5.117 1 95.25 147 ARG A O 1
ATOM 1155 N N . SER A 1 148 ? -18.875 -0.367 -2.947 1 93.69 148 SER A N 1
ATOM 1156 C CA . SER A 1 148 ? -20.125 -1.037 -2.617 1 93.69 148 SER A CA 1
ATOM 1157 C C . SER A 1 148 ? -21.203 -0.035 -2.189 1 93.69 148 SER A C 1
ATOM 1159 O O . SER A 1 148 ? -22.359 -0.403 -1.987 1 93.69 148 SER A O 1
ATOM 1161 N N . GLY A 1 149 ? -20.812 1.154 -1.976 1 93.31 149 GLY A N 1
ATOM 1162 C CA . GLY A 1 149 ? -21.75 2.137 -1.452 1 93.31 149 GLY A CA 1
ATOM 1163 C C . GLY A 1 149 ? -21.766 2.201 0.063 1 93.31 149 GLY A C 1
ATOM 1164 O O . GLY A 1 149 ? -22.688 2.762 0.659 1 93.31 149 GLY A O 1
ATOM 1165 N N . GLY A 1 150 ? -20.766 1.548 0.671 1 95.5 150 GLY A N 1
ATOM 1166 C CA . GLY A 1 150 ? -20.625 1.758 2.104 1 95.5 150 GLY A CA 1
ATOM 1167 C C . GLY A 1 150 ? -20.703 0.471 2.904 1 95.5 150 GLY A C 1
ATOM 1168 O O . GLY A 1 150 ? -20.531 0.485 4.125 1 95.5 150 GLY A O 1
ATOM 1169 N N . LEU A 1 151 ? -20.938 -0.643 2.252 1 93.38 151 LEU A N 1
ATOM 1170 C CA . LEU A 1 151 ? -21.016 -1.927 2.939 1 93.38 151 LEU A CA 1
ATOM 1171 C C . LEU A 1 151 ? -20.203 -2.988 2.211 1 93.38 151 LEU A C 1
ATOM 1173 O O . LEU A 1 151 ? -20.609 -3.475 1.152 1 93.38 151 LEU A O 1
ATOM 1177 N N . PRO A 1 152 ? -19.109 -3.412 2.85 1 91.75 152 PRO A N 1
ATOM 1178 C CA . PRO A 1 152 ? -18.266 -4.422 2.197 1 91.75 152 PRO A CA 1
ATOM 1179 C C . PRO A 1 152 ? -19.031 -5.695 1.861 1 91.75 152 PRO A C 1
ATOM 1181 O O . PRO A 1 152 ? -19.891 -6.125 2.637 1 91.75 152 PRO A O 1
ATOM 1184 N N . GLY A 1 153 ? -18.734 -6.305 0.797 1 84.88 153 GLY A N 1
ATOM 1185 C CA . GLY A 1 153 ? -19.391 -7.535 0.382 1 84.88 153 GLY A CA 1
ATOM 1186 C C . GLY A 1 153 ? -20.484 -7.312 -0.646 1 84.88 153 GLY A C 1
ATOM 1187 O O . GLY A 1 153 ? -20.938 -8.258 -1.29 1 84.88 153 GLY A O 1
ATOM 1188 N N . GLN A 1 154 ? -20.906 -6.035 -0.801 1 79.88 154 GLN A N 1
ATOM 1189 C CA . GLN A 1 154 ? -21.891 -5.676 -1.825 1 79.88 154 GLN A CA 1
ATOM 1190 C C . GLN A 1 154 ? -21.203 -5.023 -3.027 1 79.88 154 GLN A C 1
ATOM 1192 O O . GLN A 1 154 ? -20.016 -4.707 -2.977 1 79.88 154 GLN A O 1
ATOM 1197 N N . GLU A 1 155 ? -21.969 -5.121 -4.137 1 73.12 155 GLU A N 1
ATOM 1198 C CA . GLU A 1 155 ? -21.391 -4.531 -5.332 1 73.12 155 GLU A CA 1
ATOM 1199 C C . GLU A 1 155 ? -22.266 -3.408 -5.883 1 73.12 155 GLU A C 1
ATOM 1201 O O . GLU A 1 155 ? -23.484 -3.408 -5.684 1 73.12 155 GLU A O 1
ATOM 1206 N N . ASN A 1 156 ? -21.531 -2.457 -6.48 1 75.38 156 ASN A N 1
ATOM 1207 C CA . ASN A 1 156 ? -22.078 -1.475 -7.41 1 75.38 156 ASN A CA 1
ATOM 1208 C C . ASN A 1 156 ? -22.969 -0.454 -6.699 1 75.38 156 ASN A C 1
ATOM 1210 O O . ASN A 1 156 ? -24.109 -0.229 -7.098 1 75.38 156 ASN A O 1
ATOM 1214 N N . GLY A 1 157 ? -22.5 0.166 -5.641 1 85.44 157 GLY A N 1
ATOM 1215 C CA . GLY A 1 157 ? -23.172 1.295 -5.016 1 85.44 157 GLY A CA 1
ATOM 1216 C C . GLY A 1 157 ? -22.469 2.617 -5.266 1 85.44 157 GLY A C 1
ATOM 1217 O O . GLY A 1 157 ? -21.375 2.65 -5.828 1 85.44 157 GLY A O 1
ATOM 1218 N N . ASP A 1 158 ? -23.219 3.668 -4.922 1 92.56 158 ASP A N 1
ATOM 1219 C CA . ASP A 1 158 ? -22.625 4.996 -5.031 1 92.56 158 ASP A CA 1
ATOM 1220 C C . ASP A 1 158 ? -21.453 5.16 -4.062 1 92.56 158 ASP A C 1
ATOM 1222 O O . ASP A 1 158 ? -21.531 4.727 -2.908 1 92.56 158 ASP A O 1
ATOM 1226 N N . GLN A 1 159 ? -20.422 5.719 -4.562 1 97 159 GLN A N 1
ATOM 1227 C CA . GLN A 1 159 ? -19.219 5.879 -3.75 1 97 159 GLN A CA 1
ATOM 1228 C C . GLN A 1 159 ? -19.469 6.785 -2.553 1 97 159 GLN A C 1
ATOM 1230 O O . GLN A 1 159 ? -19.844 7.949 -2.719 1 97 159 GLN A O 1
ATOM 1235 N N . PRO A 1 160 ? -19.25 6.316 -1.34 1 97.94 160 PRO A N 1
ATOM 1236 C CA . PRO A 1 160 ? -19.219 7.23 -0.196 1 97.94 160 PRO A CA 1
ATOM 1237 C C . PRO A 1 160 ? -18.125 8.289 -0.318 1 97.94 160 PRO A C 1
ATOM 1239 O O . PRO A 1 160 ? -17.203 8.141 -1.124 1 97.94 160 PRO A O 1
ATOM 1242 N N . ALA A 1 161 ? -18.312 9.344 0.457 1 98.56 161 ALA A N 1
ATOM 1243 C CA . ALA A 1 161 ? -17.328 10.414 0.416 1 98.56 161 ALA A CA 1
ATOM 1244 C C . ALA A 1 161 ? -15.984 9.953 0.985 1 98.56 161 ALA A C 1
ATOM 1246 O O . ALA A 1 161 ? -15.945 9.102 1.877 1 98.56 161 ALA A O 1
ATOM 1247 N N . LEU A 1 162 ? -14.945 10.469 0.463 1 98.88 162 LEU A N 1
ATOM 1248 C CA . LEU A 1 162 ? -13.578 10.188 0.894 1 98.88 162 LEU A CA 1
ATOM 1249 C C . LEU A 1 162 ? -12.797 11.477 1.092 1 98.88 162 LEU A C 1
ATOM 1251 O O . LEU A 1 162 ? -12.703 12.305 0.179 1 98.88 162 LEU A O 1
ATOM 1255 N N . TYR A 1 163 ? -12.281 11.688 2.301 1 98.88 163 TYR A N 1
ATOM 1256 C CA . TYR A 1 163 ? -11.578 12.914 2.645 1 98.88 163 TYR A CA 1
ATOM 1257 C C . TYR A 1 163 ? -10.141 12.609 3.076 1 98.88 163 TYR A C 1
ATOM 1259 O O . TYR A 1 163 ? -9.906 11.688 3.852 1 98.88 163 TYR A O 1
ATOM 1267 N N . PHE A 1 164 ? -9.18 13.375 2.58 1 98.75 164 PHE A N 1
ATOM 1268 C CA . PHE A 1 164 ? -7.785 13.305 3.01 1 98.75 164 PHE A CA 1
ATOM 1269 C C . PHE A 1 164 ? -7.402 14.555 3.799 1 98.75 164 PHE A C 1
ATOM 1271 O O . PHE A 1 164 ? -7.637 15.672 3.35 1 98.75 164 PHE A O 1
ATOM 1278 N N . ALA A 1 165 ? -6.75 14.328 4.926 1 98.56 165 ALA A N 1
ATOM 1279 C CA . ALA A 1 165 ? -6.324 15.438 5.773 1 98.56 165 ALA A CA 1
ATOM 1280 C C . ALA A 1 165 ? -5.188 16.219 5.121 1 98.56 165 ALA A C 1
ATOM 1282 O O . ALA A 1 165 ? -4.949 17.375 5.465 1 98.56 165 ALA A O 1
ATOM 1283 N N . ALA A 1 166 ? -4.453 15.594 4.266 1 97.56 166 ALA A N 1
ATOM 1284 C CA . ALA A 1 166 ? -3.375 16.188 3.475 1 97.56 166 ALA A CA 1
ATOM 1285 C C . ALA A 1 166 ? -3.061 15.328 2.25 1 97.56 166 ALA A C 1
ATOM 1287 O O . ALA A 1 166 ? -3.49 14.172 2.162 1 97.56 166 ALA A O 1
ATOM 1288 N N . ASP A 1 167 ? -2.307 15.953 1.301 1 96.88 167 ASP A N 1
ATOM 1289 C CA . ASP A 1 167 ? -2.014 15.227 0.066 1 96.88 167 ASP A CA 1
ATOM 1290 C C . ASP A 1 167 ? -0.544 15.383 -0.323 1 96.88 167 ASP A C 1
ATOM 1292 O O . ASP A 1 167 ? -0.203 15.336 -1.507 1 96.88 167 ASP A O 1
ATOM 1296 N N . ASP A 1 168 ? 0.295 15.719 0.572 1 94.69 168 ASP A N 1
ATOM 1297 C CA . ASP A 1 168 ? 1.71 15.875 0.254 1 94.69 168 ASP A CA 1
ATOM 1298 C C . ASP A 1 168 ? 2.348 14.539 -0.113 1 94.69 168 ASP A C 1
ATOM 1300 O O . ASP A 1 168 ? 2.141 13.539 0.574 1 94.69 168 ASP A O 1
ATOM 1304 N N . LEU A 1 169 ? 3.141 14.539 -1.086 1 95.62 169 LEU A N 1
ATOM 1305 C CA . LEU A 1 169 ? 3.711 13.328 -1.665 1 95.62 169 LEU A CA 1
ATOM 1306 C C . LEU A 1 169 ? 4.852 12.797 -0.802 1 95.62 169 LEU A C 1
ATOM 1308 O O . LEU A 1 169 ? 4.949 11.594 -0.567 1 95.62 169 LEU A O 1
ATOM 1312 N N . GLU A 1 170 ? 5.691 13.672 -0.387 1 94.88 170 GLU A N 1
ATOM 1313 C CA . GLU A 1 170 ? 6.863 13.32 0.411 1 94.88 170 GLU A CA 1
ATOM 1314 C C . GLU A 1 170 ? 7.07 14.32 1.547 1 94.88 170 GLU A C 1
ATOM 1316 O O . GLU A 1 170 ? 6.605 15.461 1.474 1 94.88 170 GLU A O 1
ATOM 1321 N N . TYR A 1 171 ? 7.711 13.867 2.537 1 92.88 171 TYR A N 1
ATOM 1322 C CA . TYR A 1 171 ? 8.109 14.711 3.662 1 92.88 171 TYR A CA 1
ATOM 1323 C C . TYR A 1 171 ? 9.438 14.234 4.25 1 92.88 171 TYR A C 1
ATOM 1325 O O . TYR A 1 171 ? 9.883 13.117 3.973 1 92.88 171 TYR A O 1
ATOM 1333 N N . GLN A 1 172 ? 10.039 15.141 4.953 1 90.69 172 GLN A N 1
ATOM 1334 C CA . GLN A 1 172 ? 11.297 14.781 5.602 1 90.69 172 GLN A CA 1
ATOM 1335 C C . GLN A 1 172 ? 11.055 14.219 6.996 1 90.69 172 GLN A C 1
ATOM 1337 O O . GLN A 1 172 ? 10.438 14.867 7.84 1 90.69 172 GLN A O 1
ATOM 1342 N N . ALA A 1 173 ? 11.492 12.992 7.16 1 90.62 173 ALA A N 1
ATOM 1343 C CA . ALA A 1 173 ? 11.469 12.336 8.461 1 90.62 173 ALA A CA 1
ATOM 1344 C C . ALA A 1 173 ? 12.883 12.109 8.984 1 90.62 173 ALA A C 1
ATOM 1346 O O . ALA A 1 173 ? 13.789 12.914 8.727 1 90.62 173 ALA A O 1
ATOM 1347 N N . GLU A 1 174 ? 13.055 11.125 9.891 1 90.19 174 GLU A N 1
ATOM 1348 C CA . GLU A 1 174 ? 14.352 10.883 10.516 1 90.19 174 GLU A CA 1
ATOM 1349 C C . GLU A 1 174 ? 15.328 10.258 9.523 1 90.19 174 GLU A C 1
ATOM 1351 O O . GLU A 1 174 ? 16.547 10.453 9.633 1 90.19 174 GLU A O 1
ATOM 1356 N N . PHE A 1 175 ? 14.812 9.453 8.555 1 92.56 175 PHE A N 1
ATOM 1357 C CA . PHE A 1 175 ? 15.664 8.875 7.52 1 92.56 175 PHE A CA 1
ATOM 1358 C C . PHE A 1 175 ? 16.281 9.969 6.656 1 92.56 175 PHE A C 1
ATOM 1360 O O . PHE A 1 175 ? 15.656 11 6.41 1 92.56 175 PHE A O 1
ATOM 1367 N N . PRO A 1 176 ? 17.453 9.797 6.094 1 88.56 176 PRO A N 1
ATOM 1368 C CA . PRO A 1 176 ? 18.203 10.859 5.426 1 88.56 176 PRO A CA 1
ATOM 1369 C C . PRO A 1 176 ? 17.531 11.336 4.137 1 88.56 176 PRO A C 1
ATOM 1371 O O . PRO A 1 176 ? 17.797 12.453 3.676 1 88.56 176 PRO A O 1
ATOM 1374 N N . VAL A 1 177 ? 16.75 10.508 3.576 1 90.75 177 VAL A N 1
ATOM 1375 C CA . VAL A 1 177 ? 16.031 10.922 2.373 1 90.75 177 VAL A CA 1
ATOM 1376 C C . VAL A 1 177 ? 14.539 11 2.664 1 90.75 177 VAL A C 1
ATOM 1378 O O . VAL A 1 177 ? 14.062 10.445 3.658 1 90.75 177 VAL A O 1
ATOM 1381 N N . LYS A 1 178 ? 13.828 11.703 1.844 1 92.81 178 LYS A N 1
ATOM 1382 C CA . LYS A 1 178 ? 12.406 11.953 2.047 1 92.81 178 LYS A CA 1
ATOM 1383 C C . LYS A 1 178 ? 11.617 10.648 2.105 1 92.81 178 LYS A C 1
ATOM 1385 O O . LYS A 1 178 ? 12.016 9.648 1.502 1 92.81 178 LYS A O 1
ATOM 1390 N N . ARG A 1 179 ? 10.602 10.68 2.826 1 96.31 179 ARG A N 1
ATOM 1391 C CA . ARG A 1 179 ? 9.688 9.547 2.971 1 96.31 179 ARG A CA 1
ATOM 1392 C C . ARG A 1 179 ? 8.367 9.812 2.248 1 96.31 179 ARG A C 1
ATOM 1394 O O . ARG A 1 179 ? 8.031 10.969 1.964 1 96.31 179 ARG A O 1
ATOM 1401 N N . LEU A 1 180 ? 7.676 8.719 1.968 1 97.5 180 LEU A N 1
ATOM 1402 C CA . LEU A 1 180 ? 6.383 8.828 1.304 1 97.5 180 LEU A CA 1
ATOM 1403 C C . LEU A 1 180 ? 5.32 9.352 2.266 1 97.5 180 LEU A C 1
ATOM 1405 O O . LEU A 1 180 ? 5.25 8.914 3.416 1 97.5 180 LEU A O 1
ATOM 1409 N N . GLY A 1 181 ? 4.535 10.289 1.781 1 96.25 181 GLY A N 1
ATOM 1410 C CA . GLY A 1 181 ? 3.488 10.875 2.604 1 96.25 181 GLY A CA 1
ATOM 1411 C C . GLY A 1 181 ? 2.098 10.398 2.232 1 96.25 181 GLY A C 1
ATOM 1412 O O . GLY A 1 181 ? 1.945 9.344 1.606 1 96.25 181 GLY A O 1
ATOM 1413 N N . ARG A 1 182 ? 1.091 11.117 2.711 1 97.62 182 ARG A N 1
ATOM 1414 C CA . ARG A 1 182 ? -0.307 10.758 2.498 1 97.62 182 ARG A CA 1
ATOM 1415 C C . ARG A 1 182 ? -0.678 10.852 1.022 1 97.62 182 ARG A C 1
ATOM 1417 O O . ARG A 1 182 ? -1.535 10.109 0.544 1 97.62 182 ARG A O 1
ATOM 1424 N N . GLY A 1 183 ? -0.033 11.773 0.337 1 98.12 183 GLY A N 1
ATOM 1425 C CA . GLY A 1 183 ? -0.265 11.844 -1.097 1 98.12 183 GLY A CA 1
ATOM 1426 C C . GLY A 1 183 ? 0.125 10.578 -1.83 1 98.12 183 GLY A C 1
ATOM 1427 O O . GLY A 1 183 ? -0.521 10.195 -2.809 1 98.12 183 GLY A O 1
ATOM 1428 N N . ALA A 1 184 ? 1.207 9.984 -1.432 1 98.75 184 ALA A N 1
ATOM 1429 C CA . ALA A 1 184 ? 1.608 8.703 -2.014 1 98.75 184 ALA A CA 1
ATOM 1430 C C . ALA A 1 184 ? 0.564 7.625 -1.741 1 98.75 184 ALA A C 1
ATOM 1432 O O . ALA A 1 184 ? 0.242 6.828 -2.625 1 98.75 184 ALA A O 1
ATOM 1433 N N . PHE A 1 185 ? 0.076 7.586 -0.506 1 98.88 185 PHE A N 1
ATOM 1434 C CA . PHE A 1 185 ? -0.997 6.656 -0.181 1 98.88 185 PHE A CA 1
ATOM 1435 C C . PHE A 1 185 ? -2.213 6.898 -1.068 1 98.88 185 PHE A C 1
ATOM 1437 O O . PHE A 1 185 ? -2.814 5.949 -1.579 1 98.88 185 PHE A O 1
ATOM 1444 N N . ARG A 1 186 ? -2.596 8.125 -1.215 1 98.88 186 ARG A N 1
ATOM 1445 C CA . ARG A 1 186 ? -3.727 8.484 -2.062 1 98.88 186 ARG A CA 1
ATOM 1446 C C . ARG A 1 186 ? -3.516 8 -3.492 1 98.88 186 ARG A C 1
ATOM 1448 O O . ARG A 1 186 ? -4.43 7.453 -4.109 1 98.88 186 ARG A O 1
ATOM 1455 N N . ILE A 1 187 ? -2.365 8.219 -4.031 1 98.88 187 ILE A N 1
ATOM 1456 C CA . ILE A 1 187 ? -2.033 7.801 -5.387 1 98.88 187 ILE A CA 1
ATOM 1457 C C . ILE A 1 187 ? -2.176 6.285 -5.504 1 98.88 187 ILE A C 1
ATOM 1459 O O . ILE A 1 187 ? -2.744 5.785 -6.477 1 98.88 187 ILE A O 1
ATOM 1463 N N . ALA A 1 188 ? -1.635 5.535 -4.547 1 98.94 188 ALA A N 1
ATOM 1464 C CA . ALA A 1 188 ? -1.751 4.082 -4.535 1 98.94 188 ALA A CA 1
ATOM 1465 C C . ALA A 1 188 ? -3.213 3.646 -4.504 1 98.94 188 ALA A C 1
ATOM 1467 O O . ALA A 1 188 ? -3.645 2.838 -5.328 1 98.94 188 ALA A O 1
ATOM 1468 N N . LEU A 1 189 ? -4 4.23 -3.547 1 98.94 189 LEU A N 1
ATOM 1469 C CA . LEU A 1 189 ? -5.418 3.906 -3.406 1 98.94 189 LEU A CA 1
ATOM 1470 C C . LEU A 1 189 ? -6.172 4.195 -4.699 1 98.94 189 LEU A C 1
ATOM 1472 O O . LEU A 1 189 ? -6.918 3.348 -5.191 1 98.94 189 LEU A O 1
ATOM 1476 N N . GLU A 1 190 ? -5.93 5.375 -5.203 1 98.88 190 GLU A N 1
ATOM 1477 C CA . GLU A 1 190 ? -6.629 5.824 -6.402 1 98.88 190 GLU A CA 1
ATOM 1478 C C . GLU A 1 190 ? -6.328 4.914 -7.59 1 98.88 190 GLU A C 1
ATOM 1480 O O . GLU A 1 190 ? -7.23 4.539 -8.336 1 98.88 190 GLU A O 1
ATOM 1485 N N . SER A 1 191 ? -5.07 4.605 -7.777 1 98.88 191 SER A N 1
ATOM 1486 C CA . SER A 1 191 ? -4.664 3.775 -8.906 1 98.88 191 SER A CA 1
ATOM 1487 C C . SER A 1 191 ? -5.254 2.373 -8.805 1 98.88 191 SER A C 1
ATOM 1489 O O . SER A 1 191 ? -5.73 1.817 -9.797 1 98.88 191 SER A O 1
ATOM 1491 N N . VAL A 1 192 ? -5.215 1.773 -7.641 1 98.81 192 VAL A N 1
ATOM 1492 C CA . VAL A 1 192 ? -5.785 0.446 -7.43 1 98.81 192 VAL A CA 1
ATOM 1493 C C . VAL A 1 192 ? -7.301 0.495 -7.629 1 98.81 192 VAL A C 1
ATOM 1495 O O . VAL A 1 192 ? -7.863 -0.316 -8.367 1 98.81 192 VAL A O 1
ATOM 1498 N N . PHE A 1 193 ? -8.016 1.471 -6.996 1 98.44 193 PHE A N 1
ATOM 1499 C CA . PHE A 1 193 ? -9.461 1.617 -7.098 1 98.44 193 PHE A CA 1
ATOM 1500 C C . PHE A 1 193 ? -9.891 1.733 -8.555 1 98.44 193 PHE A C 1
ATOM 1502 O O . PHE A 1 193 ? -10.812 1.037 -8.992 1 98.44 193 PHE A O 1
ATOM 1509 N N . ASN A 1 194 ? -9.18 2.572 -9.312 1 98.25 194 ASN A N 1
ATOM 1510 C CA . ASN A 1 194 ? -9.531 2.836 -10.703 1 98.25 194 ASN A CA 1
ATOM 1511 C C . ASN A 1 194 ? -9.289 1.613 -11.586 1 98.25 194 ASN A C 1
ATOM 1513 O O . ASN A 1 194 ? -9.836 1.518 -12.688 1 98.25 194 ASN A O 1
ATOM 1517 N N . SER A 1 195 ? -8.484 0.713 -11.125 1 97.38 195 SER A N 1
ATOM 1518 C CA . SER A 1 195 ? -8.195 -0.496 -11.883 1 97.38 195 SER A CA 1
ATOM 1519 C C . SER A 1 195 ? -9.266 -1.56 -11.664 1 97.38 195 SER A C 1
ATOM 1521 O O . SER A 1 195 ? -9.367 -2.516 -12.438 1 97.38 195 SER A O 1
ATOM 1523 N N . ILE A 1 196 ? -10.07 -1.424 -10.633 1 94.62 196 ILE A N 1
ATOM 1524 C CA . ILE A 1 196 ? -10.984 -2.514 -10.312 1 94.62 196 ILE A CA 1
ATOM 1525 C C . ILE A 1 196 ? -12.422 -2 -10.328 1 94.62 196 ILE A C 1
ATOM 1527 O O . ILE A 1 196 ? -13.352 -2.744 -10.023 1 94.62 196 ILE A O 1
ATOM 1531 N N . HIS A 1 197 ? -12.617 -0.761 -10.594 1 93.38 197 HIS A N 1
ATOM 1532 C CA . HIS A 1 197 ? -13.938 -0.152 -10.602 1 93.38 197 HIS A CA 1
ATOM 1533 C C . HIS A 1 197 ? -14.172 0.654 -11.875 1 93.38 197 HIS A C 1
ATOM 1535 O O . HIS A 1 197 ? -13.227 1.215 -12.438 1 93.38 197 HIS A O 1
ATOM 1541 N N . HIS A 1 198 ? -15.344 0.764 -12.367 1 92.31 198 HIS A N 1
ATOM 1542 C CA . HIS A 1 198 ? -15.688 1.352 -13.656 1 92.31 198 HIS A CA 1
ATOM 1543 C C . HIS A 1 198 ? -15.758 2.873 -13.57 1 92.31 198 HIS A C 1
ATOM 1545 O O . HIS A 1 198 ? -15.625 3.564 -14.578 1 92.31 198 HIS A O 1
ATOM 1551 N N . THR A 1 199 ? -16.016 3.447 -12.414 1 94.75 199 THR A N 1
ATOM 1552 C CA . THR A 1 199 ? -16 4.895 -12.227 1 94.75 199 THR A CA 1
ATOM 1553 C C . THR A 1 199 ? -14.75 5.34 -11.484 1 94.75 199 THR A C 1
ATOM 1555 O O . THR A 1 199 ? -14.305 4.672 -10.547 1 94.75 199 THR A O 1
ATOM 1558 N N . PRO A 1 200 ? -14.203 6.449 -11.852 1 97.31 200 PRO A N 1
ATOM 1559 C CA . PRO A 1 200 ? -12.984 6.934 -11.195 1 97.31 200 PRO A CA 1
ATOM 1560 C C . PRO A 1 200 ? -13.219 7.316 -9.734 1 97.31 200 PRO A C 1
ATOM 1562 O O . PRO A 1 200 ? -14.305 7.773 -9.375 1 97.31 200 PRO A O 1
ATOM 1565 N N . LEU A 1 201 ? -12.164 7.203 -8.969 1 98.5 201 LEU A N 1
ATOM 1566 C CA . LEU A 1 201 ? -12.219 7.547 -7.555 1 98.5 201 LEU A CA 1
ATOM 1567 C C . LEU A 1 201 ? -12.453 9.039 -7.363 1 98.5 201 LEU A C 1
ATOM 1569 O O . LEU A 1 201 ? -11.789 9.859 -7.996 1 98.5 201 LEU A O 1
ATOM 1573 N N . VAL A 1 202 ? -13.375 9.383 -6.52 1 98.5 202 VAL A N 1
ATOM 1574 C CA . VAL A 1 202 ? -13.633 10.773 -6.145 1 98.5 202 VAL A CA 1
ATOM 1575 C C . VAL A 1 202 ? -13.188 11.016 -4.707 1 98.5 202 VAL A C 1
ATOM 1577 O O . VAL A 1 202 ? -13.477 10.211 -3.816 1 98.5 202 VAL A O 1
ATOM 1580 N N . TYR A 1 203 ? -12.43 12.094 -4.48 1 98.62 203 TYR A N 1
ATOM 1581 C CA . TYR A 1 203 ? -11.992 12.414 -3.125 1 98.62 203 TYR A CA 1
ATOM 1582 C C . TYR A 1 203 ? -11.797 13.914 -2.953 1 98.62 203 TYR A C 1
ATOM 1584 O O . TYR A 1 203 ? -11.711 14.656 -3.938 1 98.62 203 TYR A O 1
ATOM 1592 N N . THR A 1 204 ? -11.859 14.375 -1.729 1 98.19 204 THR A N 1
ATOM 1593 C CA . THR A 1 204 ? -11.578 15.758 -1.348 1 98.19 204 THR A CA 1
ATOM 1594 C C . THR A 1 204 ? -10.352 15.828 -0.447 1 98.19 204 THR A C 1
ATOM 1596 O O . THR A 1 204 ? -10.188 15.008 0.461 1 98.19 204 THR A O 1
ATOM 1599 N N . THR A 1 205 ? -9.461 16.766 -0.699 1 97.19 205 THR A N 1
ATOM 1600 C CA . THR A 1 205 ? -8.242 16.906 0.093 1 97.19 205 THR A CA 1
ATOM 1601 C C . THR A 1 205 ? -8.266 18.203 0.903 1 97.19 205 THR A C 1
ATOM 1603 O O . THR A 1 205 ? -8.789 19.219 0.444 1 97.19 205 THR A O 1
ATOM 1606 N N . TYR A 1 206 ? -7.758 18.094 2.037 1 96.94 206 TYR A N 1
ATOM 1607 C CA . TYR A 1 206 ? -7.5 19.234 2.922 1 96.94 206 TYR A CA 1
ATOM 1608 C C . TYR A 1 206 ? -6.004 19.422 3.15 1 96.94 206 TYR A C 1
ATOM 1610 O O . TYR A 1 206 ? -5.188 18.984 2.328 1 96.94 206 TYR A O 1
ATOM 1618 N N . GLY A 1 207 ? -5.625 20.109 4.102 1 96.69 207 GLY A N 1
ATOM 1619 C CA . GLY A 1 207 ? -4.227 20.312 4.434 1 96.69 207 GLY A CA 1
ATOM 1620 C C . GLY A 1 207 ? -3.535 21.312 3.516 1 96.69 207 GLY A C 1
ATOM 1621 O O . GLY A 1 207 ? -4.078 21.688 2.475 1 96.69 207 GLY A O 1
ATOM 1622 N N . LYS A 1 208 ? -2.246 21.688 3.949 1 96.88 208 LYS A N 1
ATOM 1623 C CA . LYS A 1 208 ? -1.404 22.531 3.094 1 96.88 208 LYS A CA 1
ATOM 1624 C C . LYS A 1 208 ? -1.054 21.797 1.797 1 96.88 208 LYS A C 1
ATOM 1626 O O . LYS A 1 208 ? -0.859 20.578 1.792 1 96.88 208 LYS A O 1
ATOM 1631 N N . PRO A 1 209 ? -1.155 22.578 0.635 1 96.88 209 PRO A N 1
ATOM 1632 C CA . PRO A 1 209 ? -1.157 24.016 0.418 1 96.88 209 PRO A CA 1
ATOM 1633 C C . PRO A 1 209 ? -2.551 24.578 0.124 1 96.88 209 PRO A C 1
ATOM 1635 O O . PRO A 1 209 ? -2.682 25.672 -0.428 1 96.88 209 PRO A O 1
ATOM 1638 N N . GLU A 1 210 ? -3.584 23.812 0.408 1 95.69 210 GLU A N 1
ATOM 1639 C CA . GLU A 1 210 ? -4.938 24.281 0.107 1 95.69 210 GLU A CA 1
ATOM 1640 C C . GLU A 1 210 ? -5.211 25.641 0.746 1 95.69 210 GLU A C 1
ATOM 1642 O O . GLU A 1 210 ? -4.859 25.875 1.906 1 95.69 210 GLU A O 1
ATOM 1647 N N . SER A 1 211 ? -5.965 26.516 0.019 1 95.06 211 SER A N 1
ATOM 1648 C CA . SER A 1 211 ? -6.195 27.891 0.446 1 95.06 211 SER A CA 1
ATOM 1649 C C . SER A 1 211 ? -7.008 27.938 1.734 1 95.06 211 SER A C 1
ATOM 1651 O O . SER A 1 211 ? -6.789 28.797 2.582 1 95.06 211 SER A O 1
ATOM 1653 N N . ILE A 1 212 ? -7.875 27.062 1.837 1 95.5 212 ILE A N 1
ATOM 1654 C CA . ILE A 1 212 ? -8.789 27.062 2.971 1 95.5 212 ILE A CA 1
ATOM 1655 C C . ILE A 1 212 ? -8.008 26.891 4.27 1 95.5 212 ILE A C 1
ATOM 1657 O O . ILE A 1 212 ? -8.422 27.391 5.32 1 95.5 212 ILE A O 1
ATOM 1661 N N . VAL A 1 213 ? -6.926 26.203 4.246 1 97.06 213 VAL A N 1
ATOM 1662 C CA . VAL A 1 213 ? -6.09 25.969 5.418 1 97.06 213 VAL A CA 1
ATOM 1663 C C . VAL A 1 213 ? -5.465 27.281 5.887 1 97.06 213 VAL A C 1
ATOM 1665 O O . VAL A 1 213 ? -5.441 27.562 7.086 1 97.06 213 VAL A O 1
ATOM 1668 N N . PHE A 1 214 ? -5.016 28.109 5 1 97.19 214 PHE A N 1
ATOM 1669 C CA . PHE A 1 214 ? -4.379 29.391 5.309 1 97.19 214 PHE A CA 1
ATOM 1670 C C . PHE A 1 214 ? -5.414 30.422 5.75 1 97.19 214 PHE A C 1
ATOM 1672 O O . PHE A 1 214 ? -5.145 31.25 6.625 1 97.19 214 PHE A O 1
ATOM 1679 N N . GLU A 1 215 ? -6.559 30.312 5.113 1 96.38 215 GLU A N 1
ATOM 1680 C CA . GLU A 1 215 ? -7.664 31.156 5.559 1 96.38 215 GLU A CA 1
ATOM 1681 C C . GLU A 1 215 ? -8.039 30.859 7.008 1 96.38 215 GLU A C 1
ATOM 1683 O O . GLU A 1 215 ? -8.25 31.781 7.801 1 96.38 215 GLU A O 1
ATOM 1688 N N . ASN A 1 216 ? -8.125 29.625 7.266 1 97.06 216 ASN A N 1
ATOM 1689 C CA . ASN A 1 216 ? -8.438 29.203 8.625 1 97.06 216 ASN A CA 1
ATOM 1690 C C . ASN A 1 216 ? -7.348 29.625 9.609 1 97.06 216 ASN A C 1
ATOM 1692 O O . ASN A 1 216 ? -7.641 30.031 10.734 1 97.06 216 ASN A O 1
ATOM 1696 N N . ALA A 1 217 ? -6.109 29.469 9.25 1 97.56 217 ALA A N 1
ATOM 1697 C CA . ALA A 1 217 ? -4.992 29.875 10.094 1 97.56 217 ALA A CA 1
ATOM 1698 C C . ALA A 1 217 ? -5.059 31.375 10.398 1 97.56 217 ALA A C 1
ATOM 1700 O O . ALA A 1 217 ? -4.863 31.797 11.539 1 97.56 217 ALA A O 1
ATOM 1701 N N . GLU A 1 218 ? -5.32 32.188 9.375 1 96.25 218 GLU A N 1
ATOM 1702 C CA . GLU A 1 218 ? -5.449 33.625 9.547 1 96.25 218 GLU A CA 1
ATOM 1703 C C . GLU A 1 218 ? -6.574 33.969 10.523 1 96.25 218 GLU A C 1
ATOM 1705 O O . GLU A 1 218 ? -6.395 34.781 11.414 1 96.25 218 GLU A O 1
ATOM 1710 N N . ALA A 1 219 ? -7.688 33.312 10.328 1 95.06 219 ALA A N 1
ATOM 1711 C CA . ALA A 1 219 ? -8.828 33.562 11.211 1 95.06 219 ALA A CA 1
ATOM 1712 C C . ALA A 1 219 ? -8.484 33.188 12.648 1 95.06 219 ALA A C 1
ATOM 1714 O O . ALA A 1 219 ? -8.859 33.906 13.586 1 95.06 219 ALA A O 1
ATOM 1715 N N . THR A 1 220 ? -7.812 32.062 12.836 1 95.88 220 THR A N 1
ATOM 1716 C CA . THR A 1 220 ? -7.422 31.609 14.156 1 95.88 220 THR A CA 1
ATOM 1717 C C . THR A 1 220 ? -6.469 32.594 14.82 1 95.88 220 THR A C 1
ATOM 1719 O O . THR A 1 220 ? -6.602 32.906 16.016 1 95.88 220 THR A O 1
ATOM 1722 N N . LEU A 1 221 ? -5.523 33.125 14.078 1 95.12 221 LEU A N 1
ATOM 1723 C CA . LEU A 1 221 ? -4.578 34.094 14.586 1 95.12 221 LEU A CA 1
ATOM 1724 C C . LEU A 1 221 ? -5.301 35.344 15.047 1 95.12 221 LEU A C 1
ATOM 1726 O O . LEU A 1 221 ? -4.934 35.969 16.062 1 95.12 221 LEU A O 1
ATOM 1730 N N . LYS A 1 222 ? -6.309 35.75 14.297 1 92.62 222 LYS A N 1
ATOM 1731 C CA . LYS A 1 222 ? -7.109 36.906 14.664 1 92.62 222 LYS A CA 1
ATOM 1732 C C . LYS A 1 222 ? -7.801 36.688 16.016 1 92.62 222 LYS A C 1
ATOM 1734 O O . LYS A 1 222 ? -7.824 37.594 16.859 1 92.62 222 LYS A O 1
ATOM 1739 N N . GLU A 1 223 ? -8.289 35.531 16.141 1 92.06 223 GLU A N 1
ATOM 1740 C CA . GLU A 1 223 ? -8.953 35.219 17.391 1 92.06 223 GLU A CA 1
ATOM 1741 C C . GLU A 1 223 ? -7.973 35.219 18.562 1 92.06 223 GLU A C 1
ATOM 1743 O O . GLU A 1 223 ? -8.289 35.688 19.641 1 92.06 223 GLU A O 1
ATOM 1748 N N . LEU A 1 224 ? -6.844 34.625 18.344 1 90.31 224 LEU A N 1
ATOM 1749 C CA . LEU A 1 224 ? -5.812 34.562 19.375 1 90.31 224 LEU A CA 1
ATOM 1750 C C . LEU A 1 224 ? -5.344 35.969 19.75 1 90.31 224 LEU A C 1
ATOM 1752 O O . LEU A 1 224 ? -5.059 36.25 20.922 1 90.31 224 LEU A O 1
ATOM 1756 N N . HIS A 1 225 ? -5.215 36.844 18.781 1 87.06 225 HIS A N 1
ATOM 1757 C CA . HIS A 1 225 ? -4.793 38.219 19 1 87.06 225 HIS A CA 1
ATOM 1758 C C . HIS A 1 225 ? -5.805 38.969 19.859 1 87.06 225 HIS A C 1
ATOM 1760 O O . HIS A 1 225 ? -5.426 39.719 20.766 1 87.06 225 HIS A O 1
ATOM 1766 N N . SER A 1 226 ? -7.035 38.812 19.547 1 84.06 226 SER A N 1
ATOM 1767 C CA . SER A 1 226 ? -8.109 39.469 20.266 1 84.06 226 SER A CA 1
ATOM 1768 C C . SER A 1 226 ? -8.164 39.062 21.734 1 84.06 226 SER A C 1
ATOM 1770 O O . SER A 1 226 ? -8.445 39.844 22.609 1 84.06 226 SER A O 1
ATOM 1772 N N . SER A 1 227 ? -7.863 37.844 21.969 1 77.38 227 SER A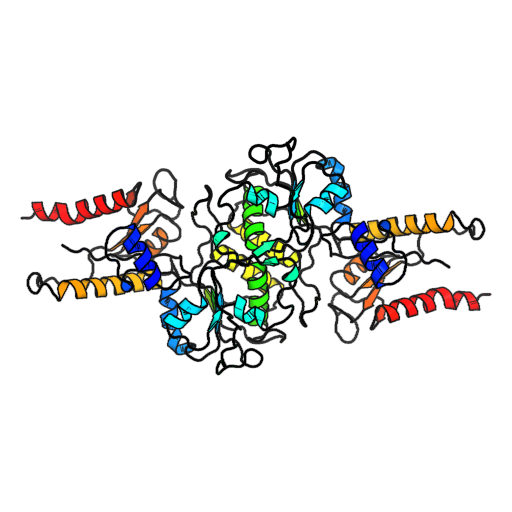 N 1
ATOM 1773 C CA . SER A 1 227 ? -7.898 37.312 23.328 1 77.38 227 SER A CA 1
ATOM 1774 C C . SER A 1 227 ? -6.754 37.844 24.172 1 77.38 227 SER A C 1
ATOM 1776 O O . SER A 1 227 ? -6.887 38 25.391 1 77.38 227 SER A O 1
ATOM 1778 N N . CYS A 1 228 ? -5.684 38.062 23.562 1 67.25 228 CYS A N 1
ATOM 1779 C CA . CYS A 1 228 ? -4.52 38.594 24.266 1 67.25 228 CYS A CA 1
ATOM 1780 C C . CYS A 1 228 ? -4.688 40.062 24.578 1 67.25 228 CYS A C 1
ATOM 1782 O O . CYS A 1 228 ? -4.125 40.594 25.547 1 67.25 228 CYS A O 1
ATOM 1784 N N . THR A 1 229 ? -5.418 40.812 23.688 1 61.78 229 THR A N 1
ATOM 1785 C CA . THR A 1 229 ? -5.559 42.25 23.859 1 61.78 229 THR A CA 1
ATOM 1786 C C . THR A 1 229 ? -6.68 42.594 24.844 1 61.78 229 THR A C 1
ATOM 1788 O O . THR A 1 229 ? -6.719 43.688 25.406 1 61.78 229 THR A O 1
ATOM 1791 N N . MET A 1 230 ? -7.754 41.719 24.891 1 54.72 230 MET A N 1
ATOM 1792 C CA . MET A 1 230 ? -8.828 42.062 25.812 1 54.72 230 MET A CA 1
ATOM 1793 C C . MET A 1 230 ? -8.281 42.281 27.219 1 54.72 230 MET A C 1
ATOM 1795 O O . MET A 1 230 ? -8.891 43 28.016 1 54.72 230 MET A O 1
ATOM 1799 N N . GLY A 1 231 ? -7.277 41.625 27.609 1 48.06 231 GLY A N 1
ATOM 1800 C CA . GLY A 1 231 ? -6.859 41.969 28.953 1 48.06 231 GLY A CA 1
ATOM 1801 C C . GLY A 1 231 ? -6.184 43.312 29.047 1 48.06 231 GLY A C 1
ATOM 1802 O O . GLY A 1 231 ? -6.008 43.844 30.141 1 48.06 231 GLY A O 1
ATOM 1803 N N . ASP A 1 232 ? -5.25 43.625 28.172 1 46.84 232 ASP A N 1
ATOM 1804 C CA . ASP A 1 232 ? -4.555 44.875 28.328 1 46.84 232 ASP A CA 1
ATOM 1805 C C . ASP A 1 232 ? -5.344 46.031 27.688 1 46.84 232 ASP A C 1
ATOM 1807 O O . ASP A 1 232 ? -5.543 46.031 26.469 1 46.84 232 ASP A O 1
ATOM 1811 N N . ASP A 1 233 ? -6.344 46.625 28.359 1 43.41 233 ASP A N 1
ATOM 1812 C CA . ASP A 1 233 ? -7.141 47.812 28.094 1 43.41 233 ASP A CA 1
ATOM 1813 C C . ASP A 1 233 ? -6.352 48.844 27.281 1 43.41 233 ASP A C 1
ATOM 1815 O O . ASP A 1 233 ? -6.934 49.719 26.656 1 43.41 233 ASP A O 1
ATOM 1819 N N . MET A 1 234 ? -5.074 49.156 27.656 1 41.31 234 MET A N 1
ATOM 1820 C CA . MET A 1 234 ? -4.379 50.406 27.391 1 41.31 234 MET A CA 1
ATOM 1821 C C . MET A 1 234 ? -4 50.531 25.906 1 41.31 234 MET A C 1
ATOM 1823 O O . MET A 1 234 ? -3.818 51.625 25.391 1 41.31 234 MET A O 1
ATOM 1827 N N . TYR A 1 235 ? -3.367 49.5 25.25 1 40.94 235 TYR A N 1
ATOM 1828 C CA . TYR A 1 235 ? -2.824 49.781 23.922 1 40.94 235 TYR A CA 1
ATOM 1829 C C . TYR A 1 235 ? -3.871 49.562 22.844 1 40.94 235 TYR A C 1
ATOM 1831 O O . TYR A 1 235 ? -3.707 48.688 22 1 40.94 235 TYR A O 1
ATOM 1839 N N . ALA A 1 236 ? -5.137 49.594 23.062 1 43.38 236 ALA A N 1
ATOM 1840 C CA . ALA A 1 236 ? -6.113 49.688 21.984 1 43.38 236 ALA A CA 1
ATOM 1841 C C . ALA A 1 236 ? -5.824 50.875 21.078 1 43.38 236 ALA A C 1
ATOM 1843 O O . ALA A 1 236 ? -6.336 51.969 21.297 1 43.38 236 ALA A O 1
ATOM 1844 N N . ASN A 1 237 ? -4.594 51.219 20.656 1 41.84 237 ASN A N 1
ATOM 1845 C CA . ASN A 1 237 ? -4.559 52.312 19.688 1 41.84 237 ASN A CA 1
ATOM 1846 C C . ASN A 1 237 ? -5.613 52.125 18.594 1 41.84 237 ASN A C 1
ATOM 1848 O O . ASN A 1 237 ? -5.984 51 18.281 1 41.84 237 ASN A O 1
ATOM 1852 N N . GLU A 1 238 ? -6.391 53.156 18.25 1 44.06 238 GLU A N 1
ATOM 1853 C CA . GLU A 1 238 ? -7.402 53.469 17.25 1 44.06 238 GLU A CA 1
ATOM 1854 C C . GLU A 1 238 ? -7.168 52.719 15.953 1 44.06 238 GLU A C 1
ATOM 1856 O O . GLU A 1 238 ? -8.07 52.594 15.117 1 44.06 238 GLU A O 1
ATOM 1861 N N . ASN A 1 239 ? -5.91 52.688 15.422 1 43.59 239 ASN A N 1
ATOM 1862 C CA . ASN A 1 239 ? -5.652 52.094 14.109 1 43.59 239 ASN A CA 1
ATOM 1863 C C . ASN A 1 239 ? -5.793 50.562 14.148 1 43.59 239 ASN A C 1
ATOM 1865 O O . ASN A 1 239 ? -4.805 49.844 14.008 1 43.59 239 ASN A O 1
ATOM 1869 N N . ASP A 1 240 ? -6.434 49.969 14.953 1 48.31 240 ASP A N 1
ATOM 1870 C CA . ASP A 1 240 ? -6.832 48.594 15.156 1 48.31 240 ASP A CA 1
ATOM 1871 C C . ASP A 1 240 ? -7.273 47.969 13.844 1 48.31 240 ASP A C 1
ATOM 1873 O O . ASP A 1 240 ? -8.469 47.875 13.555 1 48.31 240 ASP A O 1
ATOM 1877 N N . SER A 1 241 ? -6.613 48.25 12.875 1 53.81 241 SER A N 1
ATOM 1878 C CA . SER A 1 241 ? -6.922 47.594 11.617 1 53.81 241 SER A CA 1
ATOM 1879 C C . SER A 1 241 ? -7.105 46.094 11.828 1 53.81 241 SER A C 1
ATOM 1881 O O . SER A 1 241 ? -6.273 45.438 12.461 1 53.81 241 SER A O 1
ATOM 1883 N N . PRO A 1 242 ? -8.375 45.656 11.711 1 61 242 PRO A N 1
ATOM 1884 C CA . PRO A 1 242 ? -8.75 44.25 11.836 1 61 242 PRO A CA 1
ATOM 1885 C C . PRO A 1 242 ? -7.875 43.312 11 1 61 242 PRO A C 1
ATOM 1887 O O . PRO A 1 242 ? -8.008 42.094 11.078 1 61 242 PRO A O 1
ATOM 1890 N N . TYR A 1 243 ? -6.91 43.969 10.391 1 75.88 243 TYR A N 1
ATOM 1891 C CA . TYR A 1 243 ? -6.16 43.156 9.445 1 75.88 243 TYR A CA 1
ATOM 1892 C C . TYR A 1 243 ? -4.688 43.062 9.828 1 75.88 243 TYR A C 1
ATOM 1894 O O . TYR A 1 243 ? -4.129 44.031 10.352 1 75.88 243 TYR A O 1
ATOM 1902 N N . PHE A 1 244 ? -4.086 41.906 9.781 1 87.06 244 PHE A N 1
ATOM 1903 C CA . PHE A 1 244 ? -2.65 41.75 9.953 1 87.06 244 PHE A CA 1
ATOM 1904 C C . PHE A 1 244 ? -1.881 42.438 8.836 1 87.06 244 PHE A C 1
ATOM 1906 O O . PHE A 1 244 ? -2.236 42.312 7.664 1 87.06 244 PHE A O 1
ATOM 1913 N 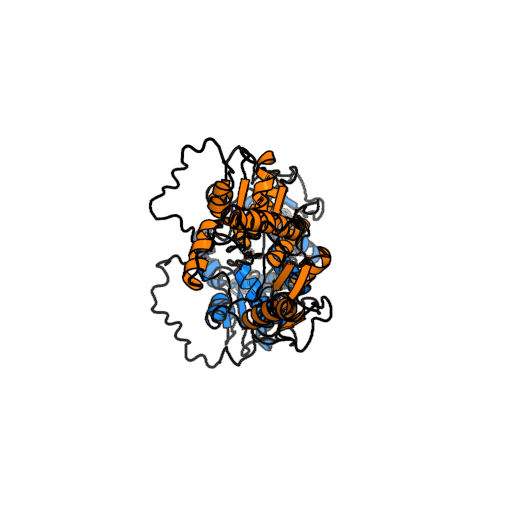N . ARG A 1 245 ? -0.947 43.219 9.242 1 88.5 245 ARG A N 1
ATOM 1914 C CA . ARG A 1 245 ? -0.068 43.812 8.242 1 88.5 245 ARG A CA 1
ATOM 1915 C C . ARG A 1 245 ? 0.783 42.75 7.551 1 88.5 245 ARG A C 1
ATOM 1917 O O . ARG A 1 245 ? 1.029 42.844 6.344 1 88.5 245 ARG A O 1
ATOM 1924 N N . ALA A 1 246 ? 1.22 41.781 8.352 1 93.56 246 ALA A N 1
ATOM 1925 C CA . ALA A 1 246 ? 2.061 40.719 7.816 1 93.56 246 ALA A CA 1
ATOM 1926 C C . ALA A 1 246 ? 1.804 39.406 8.547 1 93.56 246 ALA A C 1
ATOM 1928 O O . ALA A 1 246 ? 1.622 39.375 9.766 1 93.56 246 ALA A O 1
ATOM 1929 N N . LEU A 1 247 ? 1.654 38.375 7.781 1 96.19 247 LEU A N 1
ATOM 1930 C CA . LEU A 1 247 ? 1.586 37 8.281 1 96.19 247 LEU A CA 1
ATOM 1931 C C . LEU A 1 247 ? 2.717 36.156 7.707 1 96.19 247 LEU A C 1
ATOM 1933 O O . LEU A 1 247 ? 2.859 36.062 6.488 1 96.19 247 LEU A O 1
ATOM 1937 N N . TYR A 1 248 ? 3.547 35.594 8.555 1 97.44 248 TYR A N 1
ATOM 1938 C CA . TYR A 1 248 ? 4.719 34.844 8.086 1 97.44 248 TYR A CA 1
ATOM 1939 C C . TYR A 1 248 ? 4.484 33.344 8.156 1 97.44 248 TYR A C 1
ATOM 1941 O O . TYR A 1 248 ? 4.082 32.812 9.195 1 97.44 248 TYR A O 1
ATOM 1949 N N . MET A 1 249 ? 4.578 32.688 7.039 1 98.19 249 MET A N 1
ATOM 1950 C CA . MET A 1 249 ? 4.629 31.219 6.996 1 98.19 249 MET A CA 1
ATOM 1951 C C . MET A 1 249 ? 6.07 30.734 6.992 1 98.19 249 MET A C 1
ATOM 1953 O O . MET A 1 249 ? 6.777 30.875 5.992 1 98.19 249 MET A O 1
ATOM 1957 N N . ILE A 1 250 ? 6.504 30.188 8.094 1 97.38 250 ILE A N 1
ATOM 1958 C CA . ILE A 1 250 ? 7.82 29.562 8.188 1 97.38 250 ILE A CA 1
ATOM 1959 C C . ILE A 1 250 ? 7.707 28.062 7.922 1 97.38 250 ILE A C 1
ATOM 1961 O O . ILE A 1 250 ? 7.035 27.344 8.664 1 97.38 250 ILE A O 1
ATOM 1965 N N . GLY A 1 251 ? 8.312 27.562 6.855 1 96 251 GLY A N 1
ATOM 1966 C CA . GLY A 1 251 ? 8.211 26.156 6.527 1 96 251 GLY A CA 1
ATOM 1967 C C . GLY A 1 251 ? 9.391 25.641 5.719 1 96 251 GLY A C 1
ATOM 1968 O O . GLY A 1 251 ? 10.195 26.438 5.227 1 96 251 GLY A O 1
ATOM 1969 N N . ASP A 1 252 ? 9.5 24.312 5.559 1 94.38 252 ASP A N 1
ATOM 1970 C CA . ASP A 1 252 ? 10.664 23.719 4.902 1 94.38 252 ASP A CA 1
ATOM 1971 C C . ASP A 1 252 ? 10.273 23.047 3.588 1 94.38 252 ASP A C 1
ATOM 1973 O O . ASP A 1 252 ? 11.117 22.469 2.904 1 94.38 252 ASP A O 1
ATOM 1977 N N . ASN A 1 253 ? 9 23 3.277 1 94.25 253 ASN A N 1
ATOM 1978 C CA . ASN A 1 253 ? 8.531 22.328 2.062 1 94.25 253 ASN A CA 1
ATOM 1979 C C . ASN A 1 253 ? 8.031 23.344 1.036 1 94.25 253 ASN A C 1
ATOM 1981 O O . ASN A 1 253 ? 6.945 23.906 1.195 1 94.25 253 ASN A O 1
ATOM 1985 N N . PRO A 1 254 ? 8.773 23.578 0.014 1 95.56 254 PRO A N 1
ATOM 1986 C CA . PRO A 1 254 ? 8.383 24.578 -0.978 1 95.56 254 PRO A CA 1
ATOM 1987 C C . PRO A 1 254 ? 7.016 24.297 -1.598 1 95.56 254 PRO A C 1
ATOM 1989 O O . PRO A 1 254 ? 6.199 25.219 -1.734 1 95.56 254 PRO A O 1
ATOM 1992 N N . SER A 1 255 ? 6.777 23.016 -1.904 1 94.69 255 SER A N 1
ATOM 1993 C CA . SER A 1 255 ? 5.57 22.656 -2.645 1 94.69 255 SER A CA 1
ATOM 1994 C C . SER A 1 255 ? 4.344 22.656 -1.741 1 94.69 255 SER A C 1
ATOM 1996 O O . SER A 1 255 ? 3.213 22.547 -2.219 1 94.69 255 SER A O 1
ATOM 1998 N N . VAL A 1 256 ? 4.574 22.812 -0.43 1 96 256 VAL A N 1
ATOM 1999 C CA . VAL A 1 256 ? 3.473 22.734 0.523 1 96 256 VAL A CA 1
ATOM 2000 C C . VAL A 1 256 ? 3.355 24.047 1.296 1 96 256 VAL A C 1
ATOM 2002 O O . VAL A 1 256 ? 2.387 24.781 1.125 1 96 256 VAL A O 1
ATOM 2005 N N . ASP A 1 257 ? 4.379 24.484 1.998 1 96.88 257 ASP A N 1
ATOM 2006 C CA . ASP A 1 257 ? 4.375 25.672 2.854 1 96.88 257 ASP A CA 1
ATOM 2007 C C . ASP A 1 257 ? 4.453 26.938 2.025 1 96.88 257 ASP A C 1
ATOM 2009 O O . ASP A 1 257 ? 3.633 27.844 2.191 1 96.88 257 ASP A O 1
ATOM 2013 N N . ILE A 1 258 ? 5.418 27 1.145 1 97.19 258 ILE A N 1
ATOM 2014 C CA . ILE A 1 258 ? 5.688 28.203 0.365 1 97.19 258 ILE A CA 1
ATOM 2015 C C . ILE A 1 258 ? 4.59 28.406 -0.679 1 97.19 258 ILE A C 1
ATOM 2017 O O . ILE A 1 258 ? 4.02 29.484 -0.794 1 97.19 258 ILE A O 1
ATOM 2021 N N . LYS A 1 259 ? 4.328 27.312 -1.377 1 97.5 259 LYS A N 1
ATOM 2022 C CA . LYS A 1 259 ? 3.244 27.359 -2.354 1 97.5 259 LYS A CA 1
ATOM 2023 C C . LYS A 1 259 ? 1.943 27.828 -1.706 1 97.5 259 LYS A C 1
ATOM 2025 O O . LYS A 1 259 ? 1.247 28.688 -2.254 1 97.5 259 LYS A O 1
ATOM 2030 N N . GLY A 1 260 ? 1.595 27.312 -0.551 1 97.56 260 GLY A N 1
ATOM 2031 C CA . GLY A 1 260 ? 0.373 27.672 0.149 1 97.56 260 GLY A CA 1
ATOM 2032 C C . GLY A 1 260 ? 0.32 29.141 0.535 1 97.56 260 GLY A C 1
ATOM 2033 O O . GLY A 1 260 ? -0.691 29.812 0.313 1 97.56 260 GLY A O 1
ATOM 2034 N N . ALA A 1 261 ? 1.368 29.641 1.119 1 97.69 261 ALA A N 1
ATOM 2035 C CA . ALA A 1 261 ? 1.431 31.031 1.537 1 97.69 261 ALA A CA 1
ATOM 2036 C C . ALA A 1 261 ? 1.318 31.969 0.338 1 97.69 261 ALA A C 1
ATOM 2038 O O . ALA A 1 261 ? 0.617 33 0.398 1 97.69 261 ALA A O 1
ATOM 2039 N N . ARG A 1 262 ? 1.962 31.562 -0.719 1 96.69 262 ARG A N 1
ATOM 2040 C CA . ARG A 1 262 ? 1.93 32.375 -1.93 1 96.69 262 ARG A CA 1
ATOM 2041 C C . ARG A 1 262 ? 0.53 32.406 -2.535 1 96.69 262 ARG A C 1
ATOM 2043 O O . ARG A 1 262 ? 0.058 33.469 -2.98 1 96.69 262 ARG A O 1
ATOM 2050 N N . GLN A 1 263 ? -0.081 31.328 -2.551 1 96.88 263 GLN A N 1
ATOM 2051 C CA . GLN A 1 263 ? -1.44 31.234 -3.074 1 96.88 263 GLN A CA 1
ATOM 2052 C C . GLN A 1 263 ? -2.412 32.062 -2.23 1 96.88 263 GLN A C 1
ATOM 2054 O O . GLN A 1 263 ? -3.359 32.625 -2.76 1 96.88 263 GLN A O 1
ATOM 2059 N N . ALA A 1 264 ? -2.215 32.031 -0.962 1 95.94 264 ALA A N 1
ATOM 2060 C CA . ALA A 1 264 ? -3.07 32.781 -0.054 1 95.94 264 ALA A CA 1
ATOM 2061 C C . ALA A 1 264 ? -2.926 34.281 -0.291 1 95.94 264 ALA A C 1
ATOM 2063 O O . ALA A 1 264 ? -3.877 35.062 -0.095 1 95.94 264 ALA A O 1
ATOM 2064 N N . GLY A 1 265 ? -1.688 34.719 -0.689 1 94.62 265 GLY A N 1
ATOM 2065 C CA . GLY A 1 265 ? -1.472 36.094 -1.056 1 94.62 265 GLY A CA 1
ATOM 2066 C C . GLY A 1 265 ? -1.34 37.031 0.144 1 94.62 265 GLY A C 1
ATOM 2067 O O . GLY A 1 265 ? -1.269 36.562 1.283 1 94.62 265 GLY A O 1
ATOM 2068 N N . HIS A 1 266 ? -1.332 38.281 -0.167 1 92.31 266 HIS A N 1
ATOM 2069 C CA . HIS A 1 266 ? -1.224 39.281 0.896 1 92.31 266 HIS A CA 1
ATOM 2070 C C . HIS A 1 266 ? -2.281 39.062 1.972 1 92.31 266 HIS A C 1
ATOM 2072 O O . HIS A 1 266 ? -3.447 38.781 1.658 1 92.31 266 HIS A O 1
ATOM 2078 N N . PRO A 1 267 ? -1.865 39.031 3.232 1 94.75 267 PRO A N 1
ATOM 2079 C CA . PRO A 1 267 ? -0.633 39.562 3.822 1 94.75 267 PRO A CA 1
ATOM 2080 C C . PRO A 1 267 ? 0.397 38.469 4.113 1 94.75 267 PRO A C 1
ATOM 2082 O O . PRO A 1 267 ? 1.313 38.688 4.914 1 94.75 267 PRO A O 1
ATOM 2085 N N . TRP A 1 268 ? 0.269 37.312 3.543 1 97.19 268 TRP A N 1
ATOM 2086 C CA . TRP A 1 268 ? 1.148 36.188 3.826 1 97.19 268 TRP A CA 1
ATOM 2087 C C . TRP A 1 268 ? 2.529 36.406 3.221 1 97.19 268 TRP A C 1
ATOM 2089 O O . TRP A 1 268 ? 2.648 36.844 2.068 1 97.19 268 TRP A O 1
ATOM 2099 N N . ILE A 1 269 ? 3.566 36.219 3.973 1 97.56 269 ILE A N 1
ATOM 2100 C CA . ILE A 1 269 ? 4.973 36.25 3.578 1 97.56 269 ILE A CA 1
ATOM 2101 C C . ILE A 1 269 ? 5.609 34.875 3.83 1 97.56 269 ILE A C 1
ATOM 2103 O O . ILE A 1 269 ? 5.539 34.344 4.941 1 97.56 269 ILE A O 1
ATOM 2107 N N . SER A 1 270 ? 6.172 34.25 2.785 1 98.12 270 SER A N 1
ATOM 2108 C CA . SER A 1 270 ? 6.715 32.906 2.883 1 98.12 270 SER A CA 1
ATOM 2109 C C . SER A 1 270 ? 8.195 32.938 3.252 1 98.12 270 SER A C 1
ATOM 2111 O O . SER A 1 270 ? 8.984 33.656 2.631 1 98.12 270 SER A O 1
ATOM 2113 N N . VAL A 1 271 ? 8.523 32.219 4.293 1 97.62 271 VAL A N 1
ATOM 2114 C CA . VAL A 1 271 ? 9.906 32.062 4.754 1 97.62 271 VAL A CA 1
ATOM 2115 C C . VAL A 1 271 ? 10.312 30.578 4.68 1 97.62 271 VAL A C 1
ATOM 2117 O O . VAL A 1 271 ? 9.773 29.75 5.41 1 97.62 271 VAL A O 1
ATOM 2120 N N . LEU A 1 272 ? 11.289 30.234 3.799 1 97.56 272 LEU A N 1
ATOM 2121 C CA . LEU A 1 272 ? 11.742 28.875 3.564 1 97.56 272 LEU A CA 1
ATOM 2122 C C . LEU A 1 272 ? 12.977 28.562 4.41 1 97.56 272 LEU A C 1
ATOM 2124 O O . LEU A 1 272 ? 13.953 29.312 4.395 1 97.56 272 LEU A O 1
ATOM 2128 N N . THR A 1 273 ? 12.875 27.516 5.199 1 95.62 273 THR A N 1
ATOM 2129 C CA . THR A 1 273 ? 14.016 27.078 5.988 1 95.62 273 THR A CA 1
ATOM 2130 C C . THR A 1 273 ? 14.695 25.875 5.332 1 95.62 273 THR A C 1
ATOM 2132 O O . THR A 1 273 ? 14.078 25.172 4.527 1 95.62 273 THR A O 1
ATOM 2135 N N . ARG A 1 274 ? 15.961 25.547 5.711 1 90.25 274 ARG A N 1
ATOM 2136 C CA . ARG A 1 274 ? 16.734 24.469 5.109 1 90.25 274 ARG A CA 1
ATOM 2137 C C . ARG A 1 274 ? 16.812 23.266 6.035 1 90.25 274 ARG A C 1
ATOM 2139 O O . ARG A 1 274 ? 17.719 22.438 5.922 1 90.25 274 ARG A O 1
ATOM 2146 N N . THR A 1 275 ? 15.977 23.047 6.871 1 80.25 275 THR A N 1
ATOM 2147 C CA . THR A 1 275 ? 16.078 22.031 7.922 1 80.25 275 THR A CA 1
ATOM 2148 C C . THR A 1 275 ? 15.188 20.844 7.609 1 80.25 275 THR A C 1
ATOM 2150 O O . THR A 1 275 ? 15.094 19.906 8.414 1 80.25 275 THR A O 1
ATOM 2153 N N . GLY A 1 276 ? 14.656 20.656 6.488 1 82.19 276 GLY A N 1
ATOM 2154 C CA . GLY A 1 276 ? 13.727 19.578 6.215 1 82.19 276 GLY A CA 1
ATOM 2155 C C . GLY A 1 276 ? 13.727 19.141 4.758 1 82.19 276 GLY A C 1
ATOM 2156 O O . GLY A 1 276 ? 14.75 18.703 4.234 1 82.19 276 GLY A O 1
ATOM 2157 N N . VAL A 1 277 ? 12.633 19.297 4.176 1 80.19 277 VAL A N 1
ATOM 2158 C CA . VAL A 1 277 ? 12.422 18.859 2.801 1 80.19 277 VAL A CA 1
ATOM 2159 C C . VAL A 1 277 ? 13.359 19.625 1.864 1 80.19 277 VAL A C 1
ATOM 2161 O O . VAL A 1 277 ? 13.953 19.031 0.957 1 80.19 277 VAL A O 1
ATOM 2164 N N . PHE A 1 278 ? 13.516 20.875 2.123 1 82.62 278 PHE A N 1
ATOM 2165 C CA . PHE A 1 278 ? 14.367 21.703 1.286 1 82.62 278 PHE A CA 1
ATOM 2166 C C . PHE A 1 278 ? 15.789 21.766 1.843 1 82.62 278 PHE A C 1
ATOM 2168 O O . PHE A 1 278 ? 15.992 22.109 3.006 1 82.62 278 PHE A O 1
ATOM 2175 N N . ARG A 1 279 ? 16.797 21.453 0.957 1 74.56 279 ARG A N 1
ATOM 2176 C CA . ARG A 1 279 ? 18.188 21.469 1.396 1 74.56 279 ARG A CA 1
ATOM 2177 C C . ARG A 1 279 ? 19.062 22.188 0.38 1 74.56 279 ARG A C 1
ATOM 2179 O O . ARG A 1 279 ? 20.297 22.141 0.468 1 74.56 279 ARG A O 1
ATOM 2186 N N . GLY A 1 280 ? 18.453 22.766 -0.536 1 77.5 280 GLY A N 1
ATOM 2187 C CA . GLY A 1 280 ? 19.203 23.391 -1.621 1 77.5 280 GLY A CA 1
ATOM 2188 C C . GLY A 1 280 ? 19.859 24.688 -1.217 1 77.5 280 GLY A C 1
ATOM 2189 O O . GLY A 1 280 ? 19.625 25.203 -0.12 1 77.5 280 GLY A O 1
ATOM 2190 N N . THR A 1 281 ? 20.812 24.938 -2.186 1 83.56 281 THR A N 1
ATOM 2191 C CA . THR A 1 281 ? 21.453 26.25 -2.057 1 83.56 281 THR A CA 1
ATOM 2192 C C . THR A 1 281 ? 20.609 27.328 -2.734 1 83.56 281 THR A C 1
ATOM 2194 O O . THR A 1 281 ? 20.016 27.094 -3.781 1 83.56 281 THR A O 1
ATOM 2197 N N . GLY A 1 282 ? 20.312 28.406 -2.025 1 90.25 282 GLY A N 1
ATOM 2198 C CA . GLY A 1 282 ? 19.5 29.469 -2.615 1 90.25 282 GLY A CA 1
ATOM 2199 C C . GLY A 1 282 ? 18.016 29.297 -2.342 1 90.25 282 GLY A C 1
ATOM 2200 O O . GLY A 1 282 ? 17.625 28.938 -1.231 1 90.25 282 GLY A O 1
ATOM 2201 N N . ASN A 1 283 ? 17.203 29.641 -3.414 1 95.44 283 ASN A N 1
ATOM 2202 C CA . ASN A 1 283 ? 15.75 29.531 -3.32 1 95.44 283 ASN A CA 1
ATOM 2203 C C . ASN A 1 283 ? 15.211 28.391 -4.164 1 95.44 283 ASN A C 1
ATOM 2205 O O . ASN A 1 283 ? 15.938 27.828 -4.996 1 95.44 283 ASN A O 1
ATOM 2209 N N . ASP A 1 284 ? 14.055 27.859 -3.838 1 94.81 284 ASP A N 1
ATOM 2210 C CA . ASP A 1 284 ? 13.445 26.812 -4.656 1 94.81 284 ASP A CA 1
ATOM 2211 C C . ASP A 1 284 ? 13.102 27.344 -6.051 1 94.81 284 ASP A C 1
ATOM 2213 O O . ASP A 1 284 ? 12.578 28.453 -6.191 1 94.81 284 ASP A O 1
ATOM 2217 N N . ALA A 1 285 ? 13.406 26.594 -7.047 1 92.75 285 ALA A N 1
ATOM 2218 C CA . ALA A 1 285 ? 13.234 27.047 -8.43 1 92.75 285 ALA A CA 1
ATOM 2219 C C . ALA A 1 285 ? 11.758 27.078 -8.812 1 92.75 285 ALA A C 1
ATOM 2221 O O . ALA A 1 285 ? 11.32 27.984 -9.531 1 92.75 285 ALA A O 1
ATOM 2222 N N . GLU A 1 286 ? 11.031 26.156 -8.383 1 93.12 286 GLU A N 1
ATOM 2223 C CA . GLU A 1 286 ? 9.633 26.031 -8.773 1 93.12 286 GLU A CA 1
ATOM 2224 C C . GLU A 1 286 ? 8.734 26.891 -7.891 1 93.12 286 GLU A C 1
ATOM 2226 O O . GLU A 1 286 ? 7.789 27.516 -8.375 1 93.12 286 GLU A O 1
ATOM 2231 N N . HIS A 1 287 ? 9 26.875 -6.59 1 95.94 287 HIS A N 1
ATOM 2232 C CA . HIS A 1 287 ? 8.234 27.641 -5.617 1 95.94 287 HIS A CA 1
ATOM 2233 C C . HIS A 1 287 ? 9.156 28.5 -4.754 1 95.94 287 HIS A C 1
ATOM 2235 O O . HIS A 1 287 ? 9.367 28.203 -3.574 1 95.94 287 HIS A O 1
ATOM 2241 N N . PRO A 1 288 ? 9.562 29.594 -5.316 1 96.25 288 PRO A N 1
ATOM 2242 C CA . PRO A 1 288 ? 10.484 30.453 -4.566 1 96.25 288 PRO A CA 1
ATOM 2243 C C . PRO A 1 288 ? 9.812 31.172 -3.404 1 96.25 288 PRO A C 1
ATOM 2245 O O . PRO A 1 288 ? 8.688 31.672 -3.547 1 96.25 288 PRO A O 1
ATOM 2248 N N . ALA A 1 289 ? 10.508 31.234 -2.258 1 97.69 289 ALA A N 1
ATOM 2249 C CA . ALA A 1 289 ? 10.008 31.922 -1.067 1 97.69 289 ALA A CA 1
ATOM 2250 C C . ALA A 1 289 ? 10.375 33.406 -1.09 1 97.69 289 ALA A C 1
ATOM 2252 O O . ALA A 1 289 ? 11.234 33.812 -1.873 1 97.69 289 ALA A O 1
ATOM 2253 N N . ASP A 1 290 ? 9.711 34.188 -0.302 1 97 290 ASP A N 1
ATOM 2254 C CA . ASP A 1 290 ? 10.062 35.594 -0.14 1 97 290 ASP A CA 1
ATOM 2255 C C . ASP A 1 290 ? 11.391 35.75 0.588 1 97 290 ASP A C 1
ATOM 2257 O O . ASP A 1 290 ? 12.109 36.719 0.378 1 97 290 ASP A O 1
ATOM 2261 N N . LEU A 1 291 ? 11.617 34.844 1.487 1 96.19 291 LEU A N 1
ATOM 2262 C CA . LEU A 1 291 ? 12.852 34.812 2.266 1 96.19 291 LEU A CA 1
ATOM 2263 C C . LEU A 1 291 ? 13.328 33.375 2.473 1 96.19 291 LEU A C 1
ATOM 2265 O O . LEU A 1 291 ? 12.523 32.469 2.705 1 96.19 291 LEU A O 1
ATOM 2269 N N . VAL A 1 292 ? 14.625 33.125 2.342 1 97.31 292 VAL A N 1
ATOM 2270 C CA . VAL A 1 292 ? 15.234 31.844 2.641 1 97.31 292 VAL A CA 1
ATOM 2271 C C . VAL A 1 292 ? 16.234 31.984 3.789 1 97.31 292 VAL A C 1
ATOM 2273 O O . VAL A 1 292 ? 17.078 32.875 3.77 1 97.31 292 VAL A O 1
ATOM 2276 N N . VAL A 1 293 ? 16.078 31.219 4.793 1 96 293 VAL A N 1
ATOM 2277 C CA . VAL A 1 293 ? 16.984 31.234 5.945 1 96 293 VAL A CA 1
ATOM 2278 C C . VAL A 1 293 ? 17.391 29.797 6.297 1 96 293 VAL A C 1
ATOM 2280 O O . VAL A 1 293 ? 16.828 28.844 5.758 1 96 293 VAL A O 1
ATOM 2283 N N . ASP A 1 294 ? 18.312 29.625 7.219 1 94.19 294 ASP A N 1
ATOM 2284 C CA . ASP A 1 294 ? 18.844 28.297 7.504 1 94.19 294 ASP A CA 1
ATOM 2285 C C . ASP A 1 294 ? 17.953 27.547 8.492 1 94.19 294 ASP A C 1
ATOM 2287 O O . ASP A 1 294 ? 17.656 26.375 8.305 1 94.19 294 ASP A O 1
ATOM 2291 N N . THR A 1 295 ? 17.562 28.281 9.617 1 94.19 295 THR A N 1
ATOM 2292 C CA . THR A 1 295 ? 16.828 27.625 10.688 1 94.19 295 THR A CA 1
ATOM 2293 C C . THR A 1 295 ? 15.57 28.406 11.031 1 94.19 295 THR A C 1
ATOM 2295 O O . THR A 1 295 ? 15.422 29.578 10.633 1 94.19 295 THR A O 1
ATOM 2298 N N . VAL A 1 296 ? 14.711 27.719 11.773 1 93.31 296 VAL A N 1
ATOM 2299 C CA . VAL A 1 296 ? 13.516 28.391 12.281 1 93.31 296 VAL A CA 1
ATOM 2300 C C . VAL A 1 296 ? 13.922 29.547 13.188 1 93.31 296 VAL A C 1
ATOM 2302 O O . VAL A 1 296 ? 13.297 30.609 13.156 1 93.31 296 VAL A O 1
ATOM 2305 N N . GLU A 1 297 ? 14.938 29.375 13.961 1 93.75 297 GLU A N 1
ATOM 2306 C CA . GLU A 1 297 ? 15.445 30.438 14.828 1 93.75 297 GLU A CA 1
ATOM 2307 C C . GLU A 1 297 ? 15.875 31.656 14.023 1 93.75 297 GLU A C 1
ATOM 2309 O O . GLU A 1 297 ? 15.578 32.781 14.391 1 93.75 297 GLU A O 1
ATOM 2314 N N . ASP A 1 298 ? 16.531 31.375 12.898 1 95.62 298 ASP A N 1
ATOM 2315 C CA . ASP A 1 298 ? 16.953 32.469 12.016 1 95.62 298 ASP A CA 1
ATOM 2316 C C . ASP A 1 298 ? 15.734 33.219 11.477 1 95.62 298 ASP A C 1
ATOM 2318 O O . ASP A 1 298 ? 15.766 34.438 11.367 1 95.62 298 ASP A O 1
ATOM 2322 N N . ALA A 1 299 ? 14.75 32.5 11.148 1 95.88 299 ALA A N 1
ATOM 2323 C CA . ALA A 1 299 ? 13.523 33.094 10.633 1 95.88 299 ALA A CA 1
ATOM 2324 C C . ALA A 1 299 ? 12.883 34 11.672 1 95.88 299 ALA A C 1
ATOM 2326 O O . ALA A 1 299 ? 12.539 35.156 11.367 1 95.88 299 ALA A O 1
ATOM 2327 N N . VAL A 1 300 ? 12.758 33.5 12.852 1 93.69 300 VAL A N 1
ATOM 2328 C CA . VAL A 1 300 ? 12.133 34.25 13.938 1 93.69 300 VAL A CA 1
ATOM 2329 C C . VAL A 1 300 ? 12.945 35.5 14.242 1 93.69 300 VAL A C 1
ATOM 2331 O O . VAL A 1 300 ? 12.383 36.594 14.391 1 93.69 300 VAL A O 1
ATOM 2334 N N . ASN A 1 301 ? 14.266 35.375 14.305 1 94.62 301 ASN A N 1
ATOM 2335 C CA . ASN A 1 301 ? 15.133 36.5 14.562 1 94.62 301 ASN A CA 1
ATOM 2336 C C . ASN A 1 301 ? 15 37.562 13.477 1 94.62 301 ASN A C 1
ATOM 2338 O O . ASN A 1 301 ? 14.922 38.781 13.773 1 94.62 301 ASN A O 1
ATOM 2342 N N . TYR A 1 302 ? 14.992 3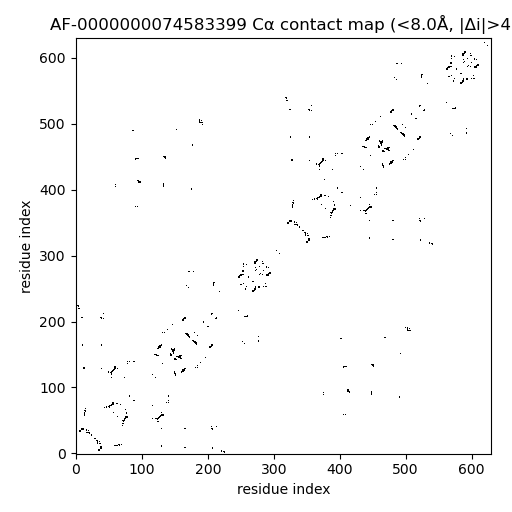7.125 12.289 1 94.38 302 TYR A N 1
ATOM 2343 C CA . TYR A 1 302 ? 14.844 38.031 11.172 1 94.38 302 TYR A CA 1
ATOM 2344 C C . TYR A 1 302 ? 13.531 38.812 11.273 1 94.38 302 TYR A C 1
ATOM 2346 O O . TYR A 1 302 ? 13.5 40.031 11.094 1 94.38 302 TYR A O 1
ATOM 2354 N N . ILE A 1 303 ? 12.43 38.125 11.461 1 93.44 303 ILE A N 1
ATOM 2355 C CA . ILE A 1 303 ? 11.094 38.719 11.531 1 93.44 303 ILE A CA 1
ATOM 2356 C C . ILE A 1 303 ? 11.031 39.75 12.664 1 93.44 303 ILE A C 1
ATOM 2358 O O . ILE A 1 303 ? 10.508 40.844 12.492 1 93.44 303 ILE A O 1
ATOM 2362 N N . LEU A 1 304 ? 11.633 39.438 13.82 1 91.5 304 LEU A N 1
ATOM 2363 C CA . LEU A 1 304 ? 11.633 40.344 14.969 1 91.5 304 LEU A CA 1
ATOM 2364 C C . LEU A 1 304 ? 12.43 41.594 14.672 1 91.5 304 LEU A C 1
ATOM 2366 O O . LEU A 1 304 ? 12.008 42.719 15.039 1 91.5 304 LEU A O 1
ATOM 2370 N N . GLU A 1 305 ? 13.539 41.344 14.039 1 92.38 305 GLU A N 1
ATOM 2371 C CA . GLU A 1 305 ? 14.359 42.5 13.672 1 92.38 305 GLU A CA 1
ATOM 2372 C C . GLU A 1 305 ? 13.641 43.406 12.672 1 92.38 305 GLU A C 1
ATOM 2374 O O . GLU A 1 305 ? 13.664 44.625 12.797 1 92.38 305 GLU A O 1
ATOM 2379 N N . LYS A 1 306 ? 13.062 42.812 11.727 1 91.12 306 LYS A N 1
ATOM 2380 C CA . LYS A 1 306 ? 12.391 43.531 10.648 1 91.12 306 LYS A CA 1
ATOM 2381 C C . LYS A 1 306 ? 11.18 44.312 11.164 1 91.12 306 LYS A C 1
ATOM 2383 O O . LYS A 1 306 ? 10.969 45.469 10.805 1 91.12 306 LYS A O 1
ATOM 2388 N N . GLU A 1 307 ? 10.383 43.75 11.984 1 88.06 307 GLU A N 1
ATOM 2389 C CA . GLU A 1 307 ? 9.094 44.312 12.367 1 88.06 307 GLU A CA 1
ATOM 2390 C C . GLU A 1 307 ? 9.234 45.188 13.609 1 88.06 307 GLU A C 1
ATOM 2392 O O . GLU A 1 307 ? 8.391 46.062 13.859 1 88.06 307 GLU A O 1
ATOM 2397 N N . PHE A 1 308 ? 10.203 45.062 14.453 1 83.38 308 PHE A N 1
ATOM 2398 C CA . PHE A 1 308 ? 10.273 45.812 15.711 1 83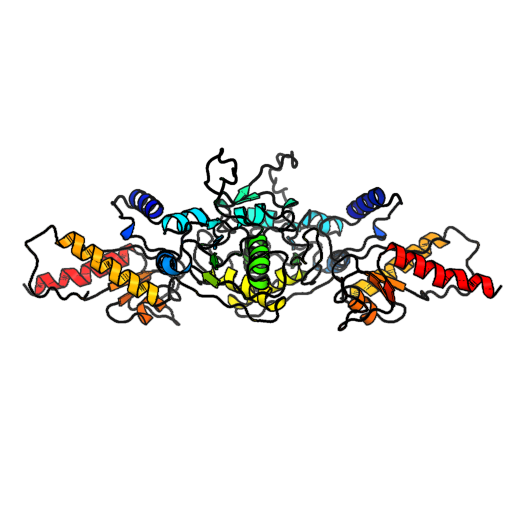.38 308 PHE A CA 1
ATOM 2399 C C . PHE A 1 308 ? 11.508 46.688 15.742 1 83.38 308 PHE A C 1
ATOM 2401 O O . PHE A 1 308 ? 11.648 47.531 16.625 1 83.38 308 PHE A O 1
ATOM 2408 N N . SER A 1 309 ? 12.5 46.5 15 1 69.5 309 SER A N 1
ATOM 2409 C CA . SER A 1 309 ? 13.602 47.469 14.977 1 69.5 309 SER A CA 1
ATOM 2410 C C . SER A 1 309 ? 13.211 48.719 14.203 1 69.5 309 SER A C 1
ATOM 2412 O O . SER A 1 309 ? 13.688 49.812 14.516 1 69.5 309 SER A O 1
ATOM 2414 N N . ALA A 1 310 ? 12.359 48.844 13.172 1 55.66 310 ALA A N 1
ATOM 2415 C CA . ALA A 1 310 ? 12.07 50.094 12.445 1 55.66 310 ALA A CA 1
ATOM 2416 C C . ALA A 1 310 ? 11.281 51.062 13.32 1 55.66 310 ALA A C 1
ATOM 2418 O O . ALA A 1 310 ? 11.242 52.25 13.039 1 55.66 310 ALA A O 1
ATOM 2419 N N . SER A 1 311 ? 10.469 50.531 14.156 1 49.94 311 SER A N 1
ATOM 2420 C CA . SER A 1 311 ? 9.672 51.469 14.922 1 49.94 311 SER A CA 1
ATOM 2421 C C . SER A 1 311 ? 10.562 52.344 15.812 1 49.94 311 SER A C 1
ATOM 2423 O O . SER A 1 311 ? 10.102 53.344 16.359 1 49.94 311 SER A O 1
ATOM 2425 N N . SER A 1 312 ? 11.711 51.906 16.312 1 46.69 312 SER A N 1
ATOM 2426 C CA . SER A 1 312 ? 12.484 52.812 17.156 1 46.69 312 SER A CA 1
ATOM 2427 C C . SER A 1 312 ? 13.023 53.969 16.344 1 46.69 312 SER A C 1
ATOM 2429 O O . SER A 1 312 ? 13.492 54.969 16.906 1 46.69 312 SER A O 1
ATOM 2431 N N . ARG A 1 313 ? 13.156 53.938 15.008 1 45.06 313 ARG A N 1
ATOM 2432 C CA . ARG A 1 313 ? 13.734 55.125 14.352 1 45.06 313 ARG A CA 1
ATOM 2433 C C . ARG A 1 313 ? 12.68 56.219 14.148 1 45.06 313 ARG A C 1
ATOM 2435 O O . ARG A 1 313 ? 13.008 57.344 13.781 1 45.06 313 ARG A O 1
ATOM 2442 N N . SER A 1 314 ? 11.398 55.844 13.945 1 38.56 314 SER A N 1
ATOM 2443 C CA . SER A 1 314 ? 10.484 56.938 13.68 1 38.56 314 SER A CA 1
ATOM 2444 C C . SER A 1 314 ? 10.039 57.625 14.977 1 38.56 314 SER A C 1
ATOM 2446 O O . SER A 1 314 ? 9.242 58.531 14.953 1 38.56 314 SER A O 1
ATOM 2448 N N . SER A 1 315 ? 10.477 57.031 16.219 1 33.22 315 SER A N 1
ATOM 2449 C CA . SER A 1 315 ? 10.234 58.031 17.266 1 33.22 315 SER A CA 1
ATOM 2450 C C . SER A 1 315 ? 11.375 59.031 17.359 1 33.22 315 SER A C 1
ATOM 2452 O O . SER A 1 315 ? 12.547 58.656 17.234 1 33.22 315 SER A O 1
ATOM 2454 N N . MET B 1 1 ? -3.768 -46.719 -15.258 1 42.75 1 MET B N 1
ATOM 2455 C CA . MET B 1 1 ? -3.248 -45.719 -16.188 1 42.75 1 MET B CA 1
ATOM 2456 C C . MET B 1 1 ? -2.965 -44.406 -15.477 1 42.75 1 MET B C 1
ATOM 2458 O O . MET B 1 1 ? -3.809 -43.906 -14.727 1 42.75 1 MET B O 1
ATOM 2462 N N . LYS B 1 2 ? -1.608 -44.031 -15.273 1 70.5 2 LYS B N 1
ATOM 2463 C CA . LYS B 1 2 ? -1.306 -42.875 -14.414 1 70.5 2 LYS B CA 1
ATOM 2464 C C . LYS B 1 2 ? -1.21 -41.594 -15.234 1 70.5 2 LYS B C 1
ATOM 2466 O O . LYS B 1 2 ? -0.432 -41.531 -16.188 1 70.5 2 LYS B O 1
ATOM 2471 N N . ILE B 1 3 ? -2.287 -40.812 -15.367 1 82.19 3 ILE B N 1
ATOM 2472 C CA . ILE B 1 3 ? -2.318 -39.5 -16.031 1 82.19 3 ILE B CA 1
ATOM 2473 C C . ILE B 1 3 ? -1.455 -38.5 -15.266 1 82.19 3 ILE B C 1
ATOM 2475 O O . ILE B 1 3 ? -1.685 -38.281 -14.078 1 82.19 3 ILE B O 1
ATOM 2479 N N . PRO B 1 4 ? -0.394 -38.094 -16 1 91.25 4 PRO B N 1
ATOM 2480 C CA . PRO B 1 4 ? 0.4 -37.062 -15.305 1 91.25 4 PRO B CA 1
ATOM 2481 C C . PRO B 1 4 ? -0.385 -35.781 -15.031 1 91.25 4 PRO B C 1
ATOM 2483 O O . PRO B 1 4 ? -1.22 -35.406 -15.844 1 91.25 4 PRO B O 1
ATOM 2486 N N . PHE B 1 5 ? -0.178 -35.188 -13.875 1 94.19 5 PHE B N 1
ATOM 2487 C CA . PHE B 1 5 ? -0.832 -33.938 -13.516 1 94.19 5 PHE B CA 1
ATOM 2488 C C . PHE B 1 5 ? 0.078 -33.094 -12.641 1 94.19 5 PHE B C 1
ATOM 2490 O O . PHE B 1 5 ? 1.054 -33.594 -12.078 1 94.19 5 PHE B O 1
ATOM 2497 N N . LEU B 1 6 ? -0.128 -31.812 -12.641 1 96.75 6 LEU B N 1
ATOM 2498 C CA . LEU B 1 6 ? 0.595 -30.922 -11.75 1 96.75 6 LEU B CA 1
ATOM 2499 C C . LEU B 1 6 ? -0.3 -29.781 -11.281 1 96.75 6 LEU B C 1
ATOM 2501 O O . LEU B 1 6 ? -1.394 -29.578 -11.82 1 96.75 6 LEU B O 1
ATOM 2505 N N . PHE B 1 7 ? 0.076 -29.094 -10.242 1 97.44 7 PHE B N 1
ATOM 2506 C CA . PHE B 1 7 ? -0.592 -27.922 -9.711 1 97.44 7 PHE B CA 1
ATOM 2507 C C . PHE B 1 7 ? 0.126 -26.641 -10.156 1 97.44 7 PHE B C 1
ATOM 2509 O O . PHE B 1 7 ? 1.311 -26.469 -9.867 1 97.44 7 PHE B O 1
ATOM 2516 N N . LEU B 1 8 ? -0.582 -25.859 -10.883 1 97.75 8 LEU B N 1
ATOM 2517 C CA . LEU B 1 8 ? -0.073 -24.594 -11.367 1 97.75 8 LEU B CA 1
ATOM 2518 C C . LEU B 1 8 ? -0.795 -23.422 -10.695 1 97.75 8 LEU B C 1
ATOM 2520 O O . LEU B 1 8 ? -1.995 -23.234 -10.906 1 97.75 8 LEU B O 1
ATOM 2524 N N . THR B 1 9 ? -0.084 -22.609 -9.859 1 96.56 9 THR B N 1
ATOM 2525 C CA . THR B 1 9 ? -0.73 -21.547 -9.094 1 96.56 9 THR B CA 1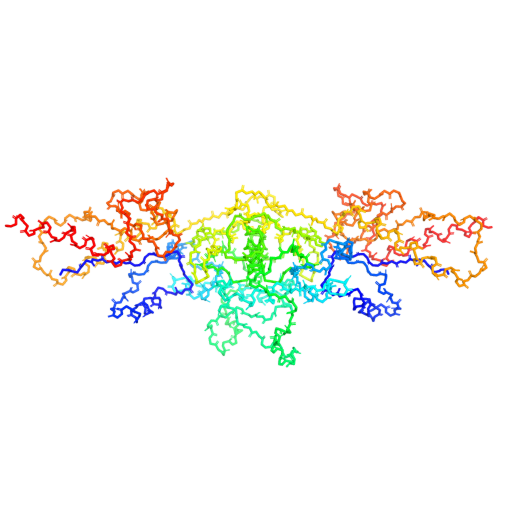
ATOM 2526 C C . THR B 1 9 ? 0.083 -20.266 -9.164 1 96.56 9 THR B C 1
ATOM 2528 O O . THR B 1 9 ? 1.302 -20.297 -9.344 1 96.56 9 THR B O 1
ATOM 2531 N N . ASN B 1 10 ? -0.602 -19.125 -9.195 1 96.62 10 ASN B N 1
ATOM 2532 C CA . ASN B 1 10 ? 0.069 -17.828 -9.023 1 96.62 10 ASN B CA 1
ATOM 2533 C C . ASN B 1 10 ? 0.418 -17.578 -7.559 1 96.62 10 ASN B C 1
ATOM 2535 O O . ASN B 1 10 ? 1.146 -16.641 -7.246 1 96.62 10 ASN B O 1
ATOM 2539 N N . GLY B 1 11 ? -0.071 -18.375 -6.688 1 93.81 11 GLY B N 1
ATOM 2540 C CA . GLY B 1 11 ? 0.291 -18.266 -5.285 1 93.81 11 GLY B CA 1
ATOM 2541 C C . GLY B 1 11 ? 1.757 -18.562 -5.023 1 93.81 11 GLY B C 1
ATOM 2542 O O . GLY B 1 11 ? 2.531 -18.766 -5.957 1 93.81 11 GLY B O 1
ATOM 2543 N N . GLY B 1 12 ? 2.137 -18.438 -3.834 1 95.06 12 GLY B N 1
ATOM 2544 C CA . GLY B 1 12 ? 3.527 -18.672 -3.479 1 95.06 12 GLY B CA 1
ATOM 2545 C C . GLY B 1 12 ? 3.855 -18.266 -2.055 1 95.06 12 GLY B C 1
ATOM 2546 O O . GLY B 1 12 ? 2.977 -18.234 -1.192 1 95.06 12 GLY B O 1
ATOM 2547 N N . GLY B 1 13 ? 5.137 -18.219 -1.85 1 94.75 13 GLY B N 1
ATOM 2548 C CA . GLY B 1 13 ? 5.617 -17.766 -0.55 1 94.75 13 GLY B CA 1
ATOM 2549 C C . GLY B 1 13 ? 6.273 -18.875 0.252 1 94.75 13 GLY B C 1
ATOM 2550 O O . GLY B 1 13 ? 6.926 -18.625 1.265 1 94.75 13 GLY B O 1
ATOM 2551 N N . LEU B 1 14 ? 6.082 -20.094 -0.202 1 96.31 14 LEU B N 1
ATOM 2552 C CA . LEU B 1 14 ? 6.75 -21.266 0.378 1 96.31 14 LEU B CA 1
ATOM 2553 C C . LEU B 1 14 ? 7.418 -22.109 -0.705 1 96.31 14 LEU B C 1
ATOM 2555 O O . LEU B 1 14 ? 6.988 -22.094 -1.86 1 96.31 14 LEU B O 1
ATOM 2559 N N . PRO B 1 15 ? 8.461 -22.781 -0.287 1 97.31 15 PRO B N 1
ATOM 2560 C CA . PRO B 1 15 ? 9.062 -23.672 -1.271 1 97.31 15 PRO B CA 1
ATOM 2561 C C . PRO B 1 15 ? 8.078 -24.703 -1.811 1 97.31 15 PRO B C 1
ATOM 2563 O O . PRO B 1 15 ? 7.141 -25.094 -1.109 1 97.31 15 PRO B O 1
ATOM 2566 N N . GLU B 1 16 ? 8.352 -25.188 -3.021 1 98.06 16 GLU B N 1
ATOM 2567 C CA . GLU B 1 16 ? 7.477 -26.156 -3.666 1 98.06 16 GLU B CA 1
ATOM 2568 C C . GLU B 1 16 ? 7.375 -27.438 -2.842 1 98.06 16 GLU B C 1
ATOM 2570 O O . GLU B 1 16 ? 6.309 -28.062 -2.777 1 98.06 16 GLU B O 1
ATOM 2575 N N . SER B 1 17 ? 8.422 -27.797 -2.191 1 97.31 17 SER B N 1
ATOM 2576 C CA . SER B 1 17 ? 8.43 -29.016 -1.391 1 97.31 17 SER B CA 1
ATOM 2577 C C . SER B 1 17 ? 7.43 -28.922 -0.239 1 97.31 17 SER B C 1
ATOM 2579 O O . SER B 1 17 ? 6.707 -29.875 0.038 1 97.31 17 SER B O 1
ATOM 2581 N N . ARG B 1 18 ? 7.422 -27.797 0.406 1 96.81 18 ARG B N 1
ATOM 2582 C CA . ARG B 1 18 ? 6.496 -27.594 1.512 1 96.81 18 ARG B CA 1
ATOM 2583 C C . ARG B 1 18 ? 5.051 -27.578 1.02 1 96.81 18 ARG B C 1
ATOM 2585 O O . ARG B 1 18 ? 4.168 -28.156 1.654 1 96.81 18 ARG B O 1
ATOM 2592 N N . ARG B 1 19 ? 4.82 -26.922 -0.06 1 96.62 19 ARG B N 1
ATOM 2593 C CA . ARG B 1 19 ? 3.479 -26.891 -0.637 1 96.62 19 ARG B CA 1
ATOM 2594 C C . ARG B 1 19 ? 3.025 -28.297 -1.047 1 96.62 19 ARG B C 1
ATOM 2596 O O . ARG B 1 19 ? 1.866 -28.656 -0.847 1 96.62 19 ARG B O 1
ATOM 2603 N N . ALA B 1 20 ? 3.939 -29.016 -1.602 1 97.5 20 ALA B N 1
ATOM 2604 C CA . ALA B 1 20 ? 3.639 -30.391 -2.004 1 97.5 20 ALA B CA 1
ATOM 2605 C C . ALA B 1 20 ? 3.246 -31.234 -0.798 1 97.5 20 ALA B C 1
ATOM 2607 O O . ALA B 1 20 ? 2.299 -32.031 -0.868 1 97.5 20 ALA B O 1
ATOM 2608 N N . SER B 1 21 ? 3.965 -31.062 0.263 1 97.38 21 SER B N 1
ATOM 2609 C CA . SER B 1 21 ? 3.676 -31.797 1.49 1 97.38 21 SER B CA 1
ATOM 2610 C C . SER B 1 21 ? 2.283 -31.469 2.018 1 97.38 21 SER B C 1
ATOM 2612 O O . SER B 1 21 ? 1.524 -32.375 2.385 1 97.38 21 SER B O 1
ATOM 2614 N N . VAL B 1 22 ? 1.985 -30.188 2.021 1 95.12 22 VAL B N 1
ATOM 2615 C CA . VAL B 1 22 ? 0.682 -29.734 2.496 1 95.12 22 VAL B CA 1
ATOM 2616 C C . VAL B 1 22 ? -0.42 -30.312 1.607 1 95.12 22 VAL B C 1
ATOM 2618 O O . VAL B 1 22 ? -1.438 -30.797 2.105 1 95.12 22 VAL B O 1
ATOM 2621 N N . LEU B 1 23 ? -0.224 -30.266 0.324 1 95.31 23 LEU B N 1
ATOM 2622 C CA . LEU B 1 23 ? -1.201 -30.781 -0.63 1 95.31 23 LEU B CA 1
ATOM 2623 C C . LEU B 1 23 ? -1.362 -32.281 -0.487 1 95.31 23 LEU B C 1
ATOM 2625 O O . LEU B 1 23 ? -2.471 -32.812 -0.609 1 95.31 23 LEU B O 1
ATOM 2629 N N . SER B 1 24 ? -0.248 -32.969 -0.27 1 96.38 24 SER B N 1
ATOM 2630 C CA . SER B 1 24 ? -0.291 -34.438 -0.074 1 96.38 24 SER B CA 1
ATOM 2631 C C . SER B 1 24 ? -1.174 -34.781 1.112 1 96.38 24 SER B C 1
ATOM 2633 O O . SER B 1 24 ? -1.979 -35.719 1.026 1 96.38 24 SER B O 1
ATOM 2635 N N . GLU B 1 25 ? -0.967 -34.031 2.16 1 97.06 25 GLU B N 1
ATOM 2636 C CA . GLU B 1 25 ? -1.76 -34.25 3.361 1 97.06 25 GLU B CA 1
ATOM 2637 C C . GLU B 1 25 ? -3.238 -33.969 3.113 1 97.06 25 GLU B C 1
ATOM 2639 O O . GLU B 1 25 ? -4.105 -34.75 3.514 1 97.06 25 GLU B O 1
ATOM 2644 N N . LEU B 1 26 ? -3.535 -32.938 2.482 1 94.38 26 LEU B N 1
ATOM 2645 C CA . LEU B 1 26 ? -4.902 -32.5 2.238 1 94.38 26 LEU B CA 1
ATOM 2646 C C . LEU B 1 26 ? -5.633 -33.438 1.308 1 94.38 26 LEU B C 1
ATOM 2648 O O . LEU B 1 26 ? -6.82 -33.719 1.494 1 94.38 26 LEU B O 1
ATOM 2652 N N . LEU B 1 27 ? -4.941 -34 0.261 1 93.06 27 LEU B N 1
ATOM 2653 C CA . LEU B 1 27 ? -5.574 -34.781 -0.792 1 93.06 27 LEU B CA 1
ATOM 2654 C C . LEU B 1 27 ? -5.422 -36.281 -0.524 1 93.06 27 LEU B C 1
ATOM 2656 O O . LEU B 1 27 ? -6.102 -37.094 -1.149 1 93.06 27 LEU B O 1
ATOM 2660 N N . GLY B 1 28 ? -4.555 -36.625 0.325 1 94.06 28 GLY B N 1
ATOM 2661 C CA . GLY B 1 28 ? -4.348 -38.031 0.663 1 94.06 28 GLY B CA 1
ATOM 2662 C C . GLY B 1 28 ? -3.572 -38.781 -0.396 1 94.06 28 GLY B C 1
ATOM 2663 O O . GLY B 1 28 ? -3.76 -40 -0.563 1 94.06 28 GLY B O 1
ATOM 2664 N N . VAL B 1 29 ? -2.916 -38.156 -1.258 1 93.12 29 VAL B N 1
ATOM 2665 C CA . VAL B 1 29 ? -2.062 -38.75 -2.283 1 93.12 29 VAL B CA 1
ATOM 2666 C C . VAL B 1 29 ? -0.673 -38.094 -2.225 1 93.12 29 VAL B C 1
ATOM 2668 O O . VAL B 1 29 ? -0.514 -36.969 -1.737 1 93.12 29 VAL B O 1
ATOM 2671 N N . ASN B 1 30 ? 0.3 -38.875 -2.643 1 93.88 30 ASN B N 1
ATOM 2672 C CA . ASN B 1 30 ? 1.662 -38.344 -2.646 1 93.88 30 ASN B CA 1
ATOM 2673 C C . ASN B 1 30 ? 1.878 -37.375 -3.787 1 93.88 30 ASN B C 1
ATOM 2675 O O . ASN B 1 30 ? 1.813 -37.75 -4.961 1 93.88 30 ASN B O 1
ATOM 2679 N N . ILE B 1 31 ? 2.098 -36.156 -3.455 1 96 31 ILE B N 1
ATOM 2680 C CA . ILE B 1 31 ? 2.395 -35.125 -4.43 1 96 31 ILE B CA 1
ATOM 2681 C C . ILE B 1 31 ? 3.881 -34.781 -4.383 1 96 31 ILE B C 1
ATOM 2683 O O . ILE B 1 31 ? 4.414 -34.438 -3.322 1 96 31 ILE B O 1
ATOM 2687 N N . LEU B 1 32 ? 4.523 -34.875 -5.543 1 95.56 32 LEU B N 1
ATOM 2688 C CA . LEU B 1 32 ? 5.941 -34.562 -5.645 1 95.56 32 LEU B CA 1
ATOM 2689 C C . LEU B 1 32 ? 6.137 -33.031 -5.723 1 95.56 32 LEU B C 1
ATOM 2691 O O . LEU B 1 32 ? 5.266 -32.312 -6.223 1 95.56 32 LEU B O 1
ATOM 2695 N N . SER B 1 33 ? 7.305 -32.562 -5.238 1 97 33 SER B N 1
ATOM 2696 C CA . SER B 1 33 ? 7.645 -31.156 -5.344 1 97 33 SER B CA 1
ATOM 2697 C C . SER B 1 33 ? 7.621 -30.688 -6.793 1 97 33 SER B C 1
ATOM 2699 O O . SER B 1 33 ? 7.254 -29.547 -7.078 1 97 33 SER B O 1
ATOM 2701 N N . SER B 1 34 ? 7.969 -31.594 -7.672 1 96.12 34 SER B N 1
ATOM 2702 C CA . SER B 1 34 ? 8.039 -31.266 -9.094 1 96.12 34 SER B CA 1
ATOM 2703 C C . SER B 1 34 ? 6.645 -31.094 -9.688 1 96.12 34 SER B C 1
ATOM 2705 O O . SER B 1 34 ? 6.496 -30.562 -10.789 1 96.12 34 SER B O 1
ATOM 2707 N N . GLN B 1 35 ? 5.625 -31.547 -8.969 1 97 35 GLN B N 1
ATOM 2708 C CA . GLN B 1 35 ? 4.25 -31.438 -9.445 1 97 35 GLN B CA 1
ATOM 2709 C C . GLN B 1 35 ? 3.623 -30.109 -9.016 1 97 35 GLN B C 1
ATOM 2711 O O . GLN B 1 35 ? 2.439 -29.875 -9.258 1 97 35 GLN B O 1
ATOM 2716 N N . VAL B 1 36 ? 4.441 -29.266 -8.359 1 98.12 36 VAL B N 1
ATOM 2717 C CA . VAL B 1 36 ? 3.949 -27.969 -7.883 1 98.12 36 VAL B CA 1
ATOM 2718 C C . VAL B 1 36 ? 4.727 -26.844 -8.555 1 98.12 36 VAL B C 1
ATOM 2720 O O . VAL B 1 36 ? 5.934 -26.703 -8.352 1 98.12 36 VAL B O 1
ATOM 2723 N N . LEU B 1 37 ? 3.998 -26.141 -9.375 1 98.25 37 LEU B N 1
ATOM 2724 C CA . LEU B 1 37 ? 4.551 -24.938 -9.992 1 98.25 37 LEU B CA 1
ATOM 2725 C C . LEU B 1 37 ? 3.865 -23.688 -9.461 1 98.25 37 LEU B C 1
ATOM 2727 O O . LEU B 1 37 ? 2.648 -23.531 -9.594 1 98.25 37 LEU B O 1
ATOM 2731 N N . GLN B 1 38 ? 4.664 -22.844 -8.859 1 98 38 GLN B N 1
ATOM 2732 C CA . GLN B 1 38 ? 4.156 -21.594 -8.281 1 98 38 GLN B CA 1
ATOM 2733 C C . GLN B 1 38 ? 4.562 -20.391 -9.117 1 98 38 GLN B C 1
ATOM 2735 O O . GLN B 1 38 ? 5.301 -20.531 -10.094 1 98 38 GLN B O 1
ATOM 2740 N N . GLY B 1 39 ? 4.039 -19.234 -8.758 1 97 39 GLY B N 1
ATOM 2741 C CA . GLY B 1 39 ? 4.352 -18.031 -9.5 1 97 39 GLY B CA 1
ATOM 2742 C C . GLY B 1 39 ? 5.844 -17.75 -9.586 1 97 39 GLY B C 1
ATOM 2743 O O . GLY B 1 39 ? 6.328 -17.25 -10.602 1 97 39 GLY B O 1
ATOM 2744 N N . HIS B 1 40 ? 6.555 -18.109 -8.562 1 98.38 40 HIS B N 1
ATOM 2745 C CA . HIS B 1 40 ? 7.965 -17.75 -8.477 1 98.38 40 HIS B CA 1
ATOM 2746 C C . HIS B 1 40 ? 8.859 -18.906 -8.922 1 98.38 40 HIS B C 1
ATOM 2748 O O . HIS B 1 40 ? 10.086 -18.781 -8.906 1 98.38 40 HIS B O 1
ATOM 2754 N N . THR B 1 41 ? 8.312 -20.047 -9.391 1 98.19 41 THR B N 1
ATOM 2755 C CA . THR B 1 41 ? 9.094 -21.219 -9.766 1 98.19 41 THR B CA 1
ATOM 2756 C C . THR B 1 41 ? 10.102 -20.875 -10.852 1 98.19 41 THR B C 1
ATOM 2758 O O . THR B 1 41 ? 11.25 -21.328 -10.812 1 98.19 41 THR B O 1
ATOM 2761 N N . LEU B 1 42 ? 9.734 -20.016 -11.766 1 97.75 42 LEU B N 1
ATOM 2762 C CA . LEU B 1 42 ? 10.562 -19.703 -12.922 1 97.75 42 LEU B CA 1
ATOM 2763 C C . LEU B 1 42 ? 11.68 -18.734 -12.555 1 97.75 42 LEU B C 1
ATOM 2765 O O . LEU B 1 42 ? 12.57 -18.469 -13.367 1 97.75 42 LEU B O 1
ATOM 2769 N N . PHE B 1 43 ? 11.688 -18.203 -11.305 1 98.56 43 PHE B N 1
ATOM 2770 C CA . PHE B 1 43 ? 12.797 -17.359 -10.859 1 98.56 43 PHE B CA 1
ATOM 2771 C C . PHE B 1 43 ? 14.102 -18.141 -10.859 1 98.56 43 PHE B C 1
ATOM 2773 O O . PHE B 1 43 ? 15.188 -17.562 -10.898 1 98.56 43 PHE B O 1
ATOM 2780 N N . LYS B 1 44 ? 14.016 -19.5 -10.875 1 97.25 44 LYS B N 1
ATOM 2781 C CA . LYS B 1 44 ? 15.195 -20.359 -10.945 1 97.25 44 LYS B CA 1
ATOM 2782 C C . LYS B 1 44 ? 16.016 -20.047 -12.195 1 97.25 44 LYS B C 1
ATOM 2784 O O . LYS B 1 44 ? 17.234 -20.203 -12.195 1 97.25 44 LYS B O 1
ATOM 2789 N N . ASN B 1 45 ? 15.312 -19.578 -13.219 1 96.88 45 ASN B N 1
ATOM 2790 C CA . ASN B 1 45 ? 15.969 -19.312 -14.492 1 96.88 45 ASN B CA 1
ATOM 2791 C C . ASN B 1 45 ? 16.844 -18.062 -14.414 1 96.88 45 ASN B C 1
ATOM 2793 O O . ASN B 1 45 ? 17.625 -17.797 -15.328 1 96.88 45 ASN B O 1
ATOM 2797 N N . LEU B 1 46 ? 16.797 -17.328 -13.312 1 98.38 46 LEU B N 1
ATOM 2798 C CA . LEU B 1 46 ? 17.531 -16.078 -13.18 1 98.38 46 LEU B CA 1
ATOM 2799 C C . LEU B 1 46 ? 18.812 -16.297 -12.383 1 98.38 46 LEU B C 1
ATOM 2801 O O . LEU B 1 46 ? 19.547 -15.352 -12.102 1 98.38 46 LEU B O 1
ATOM 2805 N N . LEU B 1 47 ? 19.156 -17.531 -12.078 1 97.88 47 LEU B N 1
ATOM 2806 C CA . LEU B 1 47 ? 20.359 -17.875 -11.312 1 97.88 47 LEU B CA 1
ATOM 2807 C C . LEU B 1 47 ? 21.609 -17.406 -12.039 1 97.88 47 LEU B C 1
ATOM 2809 O O . LEU B 1 47 ? 22.547 -16.922 -11.414 1 97.88 47 LEU B O 1
ATOM 2813 N N . GLY B 1 48 ? 21.625 -17.609 -13.305 1 97.44 48 GLY B N 1
ATOM 2814 C CA . GLY B 1 48 ? 22.781 -17.203 -14.078 1 97.44 48 GLY B CA 1
ATOM 2815 C C . GLY B 1 48 ? 23.141 -15.742 -13.906 1 97.44 48 GLY B C 1
ATOM 2816 O O . GLY B 1 48 ? 24.312 -15.375 -13.93 1 97.44 48 GLY B O 1
ATOM 2817 N N . ARG B 1 49 ? 22.234 -14.945 -13.602 1 97.81 49 ARG B N 1
ATOM 2818 C CA . ARG B 1 49 ? 22.422 -13.5 -13.547 1 97.81 49 ARG B CA 1
ATOM 2819 C C . ARG B 1 49 ? 22.688 -13.039 -12.117 1 97.81 49 ARG B C 1
ATOM 2821 O O . ARG B 1 49 ? 23.469 -12.117 -11.891 1 97.81 49 ARG B O 1
ATOM 2828 N N . TYR B 1 50 ? 22.062 -13.711 -11.102 1 98.19 50 TYR B N 1
ATOM 2829 C CA . TYR B 1 50 ? 22.031 -13.07 -9.797 1 98.19 50 TYR B CA 1
ATOM 2830 C C . TYR B 1 50 ? 22.516 -14.023 -8.711 1 98.19 50 TYR B C 1
ATOM 2832 O O . TYR B 1 50 ? 22.391 -13.734 -7.516 1 98.19 50 TYR B O 1
ATOM 2840 N N . GLN B 1 51 ? 23.078 -15.164 -9.023 1 97.81 51 GLN B N 1
ATOM 2841 C CA . GLN B 1 51 ? 23.422 -16.203 -8.062 1 97.81 51 GLN B CA 1
ATOM 2842 C C . GLN B 1 51 ? 24.219 -15.641 -6.895 1 97.81 51 GLN B C 1
ATOM 2844 O O . GLN B 1 51 ? 23.953 -15.961 -5.734 1 97.81 51 GLN B O 1
ATOM 2849 N N . ASN B 1 52 ? 25.219 -14.766 -7.211 1 96.62 52 ASN B N 1
ATOM 2850 C CA . ASN B 1 52 ? 26.109 -14.258 -6.172 1 96.62 52 ASN B CA 1
ATOM 2851 C C . ASN B 1 52 ? 25.953 -12.75 -5.996 1 96.62 52 ASN B C 1
ATOM 2853 O O . ASN B 1 52 ? 26.859 -12.094 -5.469 1 96.62 52 ASN B O 1
ATOM 2857 N N . GLU B 1 53 ? 24.875 -12.242 -6.551 1 97.38 53 GLU B N 1
ATOM 2858 C CA . GLU B 1 53 ? 24.547 -10.828 -6.371 1 97.38 53 GLU B CA 1
ATOM 2859 C C . GLU B 1 53 ? 23.578 -10.625 -5.215 1 97.38 53 GLU B C 1
ATOM 2861 O O . GLU B 1 53 ? 22.766 -11.492 -4.926 1 97.38 53 GLU B O 1
ATOM 2866 N N . LEU B 1 54 ? 23.656 -9.477 -4.523 1 97.62 54 LEU B N 1
ATOM 2867 C CA . LEU B 1 54 ? 22.719 -9.164 -3.457 1 97.62 54 LEU B CA 1
ATOM 2868 C C . LEU B 1 54 ? 21.328 -8.898 -4.023 1 97.62 54 LEU B C 1
ATOM 2870 O O . LEU B 1 54 ? 21.156 -8.008 -4.863 1 97.62 54 LEU B O 1
ATOM 2874 N N . ILE B 1 55 ? 20.375 -9.711 -3.592 1 98.5 55 ILE B N 1
ATOM 2875 C CA . ILE B 1 55 ? 19 -9.508 -4.016 1 98.5 55 ILE B CA 1
ATOM 2876 C C . ILE B 1 55 ? 18.094 -9.406 -2.793 1 98.5 55 ILE B C 1
ATOM 2878 O O . ILE B 1 55 ? 18.438 -9.883 -1.71 1 98.5 55 ILE B O 1
ATOM 2882 N N . VAL B 1 56 ? 16.953 -8.727 -2.977 1 98.44 56 VAL B N 1
ATOM 2883 C CA . VAL B 1 56 ? 15.945 -8.641 -1.925 1 98.44 56 VAL B CA 1
ATOM 2884 C C . VAL B 1 56 ? 14.648 -9.297 -2.398 1 98.44 56 VAL B C 1
ATOM 2886 O O . VAL B 1 56 ? 14.328 -9.266 -3.59 1 98.44 56 VAL B O 1
ATOM 2889 N N . ALA B 1 57 ? 13.977 -9.945 -1.49 1 98.69 57 ALA B N 1
ATOM 2890 C CA . ALA B 1 57 ? 12.734 -10.648 -1.791 1 98.69 57 ALA B CA 1
ATOM 2891 C C . ALA B 1 57 ? 11.617 -10.227 -0.842 1 98.69 57 ALA B C 1
ATOM 2893 O O . ALA B 1 57 ? 11.836 -10.086 0.364 1 98.69 57 ALA B O 1
ATOM 2894 N N . THR B 1 58 ? 10.422 -9.938 -1.41 1 97.94 58 THR B N 1
ATOM 2895 C CA . THR B 1 58 ? 9.281 -9.586 -0.567 1 97.94 58 THR B CA 1
ATOM 2896 C C . THR B 1 58 ? 8.086 -10.492 -0.873 1 97.94 58 THR B C 1
ATOM 2898 O O . THR B 1 58 ? 8.047 -11.141 -1.917 1 97.94 58 THR B O 1
ATOM 2901 N N . GLY B 1 59 ? 7.117 -10.531 0.078 1 97.25 59 GLY B N 1
ATOM 2902 C CA . GLY B 1 59 ? 5.934 -11.375 -0 1 97.25 59 GLY B CA 1
ATOM 2903 C C . GLY B 1 59 ? 5.578 -12.031 1.321 1 97.25 59 GLY B C 1
ATOM 2904 O O . GLY B 1 59 ? 6.332 -11.922 2.293 1 97.25 59 GLY B O 1
ATOM 2905 N N . LEU B 1 60 ? 4.465 -12.672 1.378 1 95.75 60 LEU B N 1
ATOM 2906 C CA . LEU B 1 60 ? 4.051 -13.406 2.572 1 95.75 60 LEU B CA 1
ATOM 2907 C C . LEU B 1 60 ? 4.812 -14.719 2.701 1 95.75 60 LEU B C 1
ATOM 2909 O O . LEU B 1 60 ? 5.371 -15.211 1.722 1 95.75 60 LEU B O 1
ATOM 2913 N N . GLY B 1 61 ? 4.875 -15.289 3.863 1 94 61 GLY B N 1
ATOM 2914 C CA . GLY B 1 61 ? 5.578 -16.531 4.117 1 94 61 GLY B CA 1
ATOM 2915 C C . GLY B 1 61 ? 7.074 -16.359 4.297 1 94 61 GLY B C 1
ATOM 2916 O O . GLY B 1 61 ? 7.512 -15.617 5.18 1 94 61 GLY B O 1
ATOM 2917 N N . GLU B 1 62 ? 7.797 -17.109 3.344 1 95.5 62 GLU B N 1
ATOM 2918 C CA . GLU B 1 62 ? 9.25 -17.109 3.451 1 95.5 62 GLU B CA 1
ATOM 2919 C C . GLU B 1 62 ? 9.906 -16.812 2.104 1 95.5 62 GLU B C 1
ATOM 2921 O O . GLU B 1 62 ? 10.594 -17.672 1.544 1 95.5 62 GLU B O 1
ATOM 2926 N N . PRO B 1 63 ? 9.773 -15.57 1.732 1 97.38 63 PRO B N 1
ATOM 2927 C CA . PRO B 1 63 ? 10.266 -15.242 0.391 1 97.38 63 PRO B CA 1
ATOM 2928 C C . PRO B 1 63 ? 11.773 -15.438 0.252 1 97.38 63 PRO B C 1
ATOM 2930 O O . PRO B 1 63 ? 12.242 -15.898 -0.79 1 97.38 63 PRO B O 1
ATOM 2933 N N . ALA B 1 64 ? 12.555 -15.102 1.284 1 97.38 64 ALA B N 1
ATOM 2934 C CA . ALA B 1 64 ? 14.008 -15.281 1.211 1 97.38 64 ALA B CA 1
ATOM 2935 C C . ALA B 1 64 ? 14.375 -16.766 1.153 1 97.38 64 ALA B C 1
ATOM 2937 O O . ALA B 1 64 ? 15.266 -17.156 0.4 1 97.38 64 ALA B O 1
ATOM 2938 N N . LEU B 1 65 ? 13.719 -17.578 1.928 1 97.06 65 LEU B N 1
ATOM 2939 C CA . LEU B 1 65 ? 13.977 -19.016 1.927 1 97.06 65 LEU B CA 1
ATOM 2940 C C . LEU B 1 65 ? 13.695 -19.609 0.554 1 97.06 65 LEU B C 1
ATOM 2942 O O . LEU B 1 65 ? 14.469 -20.438 0.065 1 97.06 65 LEU B O 1
ATOM 2946 N N . VAL B 1 66 ? 12.57 -19.203 -0.031 1 97.94 66 VAL B N 1
ATOM 2947 C CA . VAL B 1 66 ? 12.211 -19.656 -1.364 1 97.94 66 VAL B CA 1
ATOM 2948 C C . VAL B 1 66 ? 13.352 -19.391 -2.338 1 97.94 66 VAL B C 1
ATOM 2950 O O . VAL B 1 66 ? 13.789 -20.297 -3.062 1 97.94 66 VAL B O 1
ATOM 2953 N N . MET B 1 67 ? 13.883 -18.188 -2.305 1 98.38 67 MET B N 1
ATOM 2954 C CA . MET B 1 67 ? 14.945 -17.797 -3.227 1 98.38 67 MET B CA 1
ATOM 2955 C C . MET B 1 67 ? 16.234 -18.562 -2.936 1 98.38 67 MET B C 1
ATOM 2957 O O . MET B 1 67 ? 16.922 -18.984 -3.857 1 98.38 67 MET B O 1
ATOM 2961 N N . ARG B 1 68 ? 16.531 -18.75 -1.678 1 97.75 68 ARG B N 1
ATOM 2962 C CA . ARG B 1 68 ? 17.719 -19.516 -1.302 1 97.75 68 ARG B CA 1
ATOM 2963 C C . ARG B 1 68 ? 17.641 -20.953 -1.799 1 97.75 68 ARG B C 1
ATOM 2965 O O . ARG B 1 68 ? 18.625 -21.516 -2.26 1 97.75 68 ARG B O 1
ATOM 2972 N N . GLU B 1 69 ? 16.516 -21.516 -1.738 1 96.69 69 GLU B N 1
ATOM 2973 C CA . GLU B 1 69 ? 16.328 -22.891 -2.188 1 96.69 69 GLU B CA 1
ATOM 2974 C C . GLU B 1 69 ? 16.5 -23 -3.701 1 96.69 69 GLU B C 1
ATOM 2976 O O . GLU B 1 69 ? 16.828 -24.062 -4.215 1 96.69 69 GLU B O 1
ATOM 2981 N N . TYR B 1 70 ? 16.172 -21.891 -4.371 1 97.75 70 TYR B N 1
ATOM 2982 C CA . TYR B 1 70 ? 16.406 -21.875 -5.809 1 97.75 70 TYR B CA 1
ATOM 2983 C C . TYR B 1 70 ? 17.891 -21.812 -6.129 1 97.75 70 TYR B C 1
ATOM 2985 O O . TYR B 1 70 ? 18.312 -22.078 -7.258 1 97.75 70 TYR B O 1
ATOM 2993 N N . GLY B 1 71 ? 18.75 -21.375 -5.195 1 97.81 71 GLY B N 1
ATOM 2994 C CA . GLY B 1 71 ? 20.188 -21.375 -5.414 1 97.81 71 GLY B CA 1
ATOM 2995 C C . GLY B 1 71 ? 20.812 -20 -5.27 1 97.81 71 GLY B C 1
ATOM 2996 O O . GLY B 1 71 ? 22.031 -19.859 -5.41 1 97.81 71 GLY B O 1
ATOM 2997 N N . PHE B 1 72 ? 20.047 -18.938 -4.934 1 98.06 72 PHE B N 1
ATOM 2998 C CA . PHE B 1 72 ? 20.594 -17.609 -4.719 1 98.06 72 PHE B CA 1
ATOM 2999 C C . PHE B 1 72 ? 21.328 -17.531 -3.385 1 98.06 72 PHE B C 1
ATOM 3001 O O . PHE B 1 72 ? 20.797 -17.938 -2.35 1 98.06 72 PHE B O 1
ATOM 3008 N N . ASN B 1 73 ? 22.516 -16.922 -3.42 1 97 73 ASN B N 1
ATOM 3009 C CA . ASN B 1 73 ? 23.375 -17.047 -2.254 1 97 73 ASN B CA 1
ATOM 3010 C C . ASN B 1 73 ? 23.266 -15.828 -1.344 1 97 73 ASN B C 1
ATOM 3012 O O . ASN B 1 73 ? 23.5 -15.93 -0.137 1 97 73 ASN B O 1
ATOM 3016 N N . LYS B 1 74 ? 23 -14.672 -1.908 1 96.62 74 LYS B N 1
ATOM 3017 C CA . LYS B 1 74 ? 22.922 -13.43 -1.152 1 96.62 74 LYS B CA 1
ATOM 3018 C C . LYS B 1 74 ? 21.516 -12.852 -1.197 1 96.62 74 LYS B C 1
ATOM 3020 O O . LYS B 1 74 ? 21.234 -11.938 -1.979 1 96.62 74 LYS B O 1
ATOM 3025 N N . VAL B 1 75 ? 20.656 -13.414 -0.299 1 97.62 75 VAL B N 1
ATOM 3026 C CA . VAL B 1 75 ? 19.25 -13.039 -0.327 1 97.62 75 VAL B CA 1
ATOM 3027 C C . VAL B 1 75 ? 18.828 -12.5 1.04 1 97.62 75 VAL B C 1
ATOM 3029 O O . VAL B 1 75 ? 19.141 -13.102 2.072 1 97.62 75 VAL B O 1
ATOM 3032 N N . LEU B 1 76 ? 18.172 -11.375 1.022 1 97.25 76 LEU B N 1
ATOM 3033 C CA . LEU B 1 76 ? 17.5 -10.859 2.201 1 97.25 76 LEU B CA 1
ATOM 3034 C C . LEU B 1 76 ? 16.016 -10.641 1.916 1 97.25 76 LEU B C 1
ATOM 3036 O O . LEU B 1 76 ? 15.648 -10.164 0.837 1 97.25 76 LEU B O 1
ATOM 3040 N N . SER B 1 77 ? 15.188 -11.078 2.848 1 96.94 77 SER B N 1
ATOM 3041 C CA . SER B 1 77 ? 13.812 -10.594 2.754 1 96.94 77 SER B CA 1
ATOM 3042 C C . SER B 1 77 ? 13.742 -9.086 2.936 1 96.94 77 SER B C 1
ATOM 3044 O O . SER B 1 77 ? 14.641 -8.484 3.525 1 96.94 77 SER B O 1
ATOM 3046 N N . LEU B 1 78 ? 12.711 -8.523 2.408 1 96.69 78 LEU B N 1
ATOM 3047 C CA . LEU B 1 78 ? 12.602 -7.07 2.5 1 96.69 78 LEU B CA 1
ATOM 3048 C C . LEU B 1 78 ? 12.508 -6.625 3.953 1 96.69 78 LEU B C 1
ATOM 3050 O O . LEU B 1 78 ? 13.008 -5.555 4.316 1 96.69 78 LEU B O 1
ATOM 3054 N N . ASP B 1 79 ? 11.828 -7.371 4.816 1 93.94 79 ASP B N 1
ATOM 3055 C CA . ASP B 1 79 ? 11.758 -7.031 6.234 1 93.94 79 ASP B CA 1
ATOM 3056 C C . ASP B 1 79 ? 13.141 -7.07 6.879 1 93.94 79 ASP B C 1
ATOM 3058 O O . ASP B 1 79 ? 13.492 -6.188 7.664 1 93.94 79 ASP B O 1
ATOM 3062 N N . GLU B 1 80 ? 13.953 -8.078 6.512 1 93.88 80 GLU B N 1
ATOM 3063 C CA . GLU B 1 80 ? 15.328 -8.164 6.988 1 93.88 80 GLU B CA 1
ATOM 3064 C C . GLU B 1 80 ? 16.156 -6.984 6.488 1 93.88 80 GLU B C 1
ATOM 3066 O O . GLU B 1 80 ? 16.906 -6.375 7.258 1 93.88 80 GLU B O 1
ATOM 3071 N N . TYR B 1 81 ? 16.031 -6.75 5.219 1 96.25 81 TYR B N 1
ATOM 3072 C CA . TYR B 1 81 ? 16.797 -5.66 4.613 1 96.25 81 TYR B CA 1
ATOM 3073 C C . TYR B 1 81 ? 16.453 -4.328 5.27 1 96.25 81 TYR B C 1
ATOM 3075 O O . TYR B 1 81 ? 17.344 -3.545 5.602 1 96.25 81 TYR B O 1
ATOM 3083 N N . ALA B 1 82 ? 15.156 -4.043 5.473 1 95.5 82 ALA B N 1
ATOM 3084 C CA . ALA B 1 82 ? 14.688 -2.801 6.078 1 95.5 82 ALA B CA 1
ATOM 3085 C C . ALA B 1 82 ? 15.227 -2.639 7.492 1 95.5 82 ALA B C 1
ATOM 3087 O O . ALA B 1 82 ? 15.492 -1.519 7.938 1 95.5 82 ALA B O 1
ATOM 3088 N N . ALA B 1 83 ? 15.43 -3.732 8.172 1 92.94 83 ALA B N 1
ATOM 3089 C CA . ALA B 1 83 ? 15.867 -3.715 9.57 1 92.94 83 ALA B CA 1
ATOM 3090 C C . ALA B 1 83 ? 17.281 -3.16 9.695 1 92.94 83 ALA B C 1
ATOM 3092 O O . ALA B 1 83 ? 17.688 -2.709 10.773 1 92.94 83 ALA B O 1
ATOM 3093 N N . TYR B 1 84 ? 18.062 -3.182 8.609 1 93.25 84 TYR B N 1
ATOM 3094 C CA . TYR B 1 84 ? 19.422 -2.654 8.625 1 93.25 84 TYR B CA 1
ATOM 3095 C C . TYR B 1 84 ? 19.422 -1.131 8.625 1 93.25 84 TYR B C 1
ATOM 3097 O O . TYR B 1 84 ? 20.422 -0.499 8.961 1 93.25 84 TYR B O 1
ATOM 3105 N N . PHE B 1 85 ? 18.312 -0.545 8.195 1 94.56 85 PHE B N 1
ATOM 3106 C CA . PHE B 1 85 ? 18.25 0.9 8.016 1 94.56 85 PHE B CA 1
ATOM 3107 C C . PHE B 1 85 ? 17.297 1.526 9.031 1 94.56 85 PHE B C 1
ATOM 3109 O O . PHE B 1 85 ? 16.078 1.524 8.828 1 94.56 85 PHE B O 1
ATOM 3116 N N . LYS B 1 86 ? 17.922 2.16 9.969 1 93.25 86 LYS B N 1
ATOM 3117 C CA . LYS B 1 86 ? 17.125 2.801 11.008 1 93.25 86 LYS B CA 1
ATOM 3118 C C . LYS B 1 86 ? 16.203 3.867 10.43 1 93.25 86 LYS B C 1
ATOM 3120 O O . LYS B 1 86 ? 16.609 4.652 9.57 1 93.25 86 LYS B O 1
ATOM 3125 N N . ASP B 1 87 ? 14.938 3.857 10.711 1 94.12 87 ASP B N 1
ATOM 3126 C CA . ASP B 1 87 ? 13.938 4.879 10.414 1 94.12 87 ASP B CA 1
ATOM 3127 C C . ASP B 1 87 ? 13.562 4.859 8.93 1 94.12 87 ASP B C 1
ATOM 3129 O O . ASP B 1 87 ? 12.992 5.824 8.414 1 94.12 87 ASP B O 1
ATOM 3133 N N . ILE B 1 88 ? 13.922 3.748 8.242 1 95.69 88 ILE B N 1
ATOM 3134 C CA . ILE B 1 88 ? 13.578 3.686 6.824 1 95.69 88 ILE B CA 1
ATOM 3135 C C . ILE B 1 88 ? 12.055 3.613 6.668 1 95.69 88 ILE B C 1
ATOM 3137 O O . ILE B 1 88 ? 11.5 4.125 5.695 1 95.69 88 ILE B O 1
ATOM 3141 N N . ASP B 1 89 ? 11.398 2.914 7.551 1 95.75 89 ASP B N 1
ATOM 3142 C CA . ASP B 1 89 ? 9.945 2.916 7.672 1 95.75 89 ASP B CA 1
ATOM 3143 C C . ASP B 1 89 ? 9.477 3.98 8.664 1 95.75 89 ASP B C 1
ATOM 3145 O O . ASP B 1 89 ? 9.617 3.811 9.875 1 95.75 89 ASP B O 1
ATOM 3149 N N . PRO B 1 90 ? 8.883 5.031 8.148 1 95.12 90 PRO B N 1
ATOM 3150 C CA . PRO B 1 90 ? 8.602 6.168 9.023 1 95.12 90 PRO B CA 1
ATOM 3151 C C . PRO B 1 90 ? 7.461 5.895 10 1 95.12 90 PRO B C 1
ATOM 3153 O O . PRO B 1 90 ? 7.27 6.641 10.961 1 95.12 90 PRO B O 1
ATOM 3156 N N . VAL B 1 91 ? 6.656 4.859 9.781 1 95.25 91 VAL B N 1
ATOM 3157 C CA . VAL B 1 91 ? 5.523 4.602 10.664 1 95.25 91 VAL B CA 1
ATOM 3158 C C . VAL B 1 91 ? 5.762 3.312 11.445 1 95.25 91 VAL B C 1
ATOM 3160 O O . VAL B 1 91 ? 4.836 2.77 12.055 1 95.25 91 VAL B O 1
ATOM 3163 N N . ALA B 1 92 ? 6.98 2.82 11.445 1 93.12 92 ALA B N 1
ATOM 3164 C CA . ALA B 1 92 ? 7.324 1.55 12.078 1 93.12 92 ALA B CA 1
ATOM 3165 C C . ALA B 1 92 ? 6.887 1.528 13.539 1 93.12 92 ALA B C 1
ATOM 3167 O O . ALA B 1 92 ? 6.363 0.521 14.023 1 93.12 92 ALA B O 1
ATOM 3168 N N . GLN B 1 93 ? 7.039 2.615 14.289 1 90.25 93 GLN B N 1
ATOM 3169 C CA . GLN B 1 93 ? 6.777 2.68 15.727 1 90.25 93 GLN B CA 1
ATOM 3170 C C . GLN B 1 93 ? 5.285 2.566 16.016 1 90.25 93 GLN B C 1
ATOM 3172 O O . GLN B 1 93 ? 4.887 2.332 17.156 1 90.25 93 GLN B O 1
ATOM 3177 N N . TYR B 1 94 ? 4.469 2.734 14.992 1 91.12 94 TYR B N 1
ATOM 3178 C CA . TYR B 1 94 ? 3.021 2.699 15.18 1 91.12 94 TYR B CA 1
ATOM 3179 C C . TYR B 1 94 ? 2.457 1.328 14.82 1 91.12 94 TYR B C 1
ATOM 3181 O O . TYR B 1 94 ? 1.263 1.077 15 1 91.12 94 TYR B O 1
ATOM 3189 N N . LYS B 1 95 ? 3.305 0.473 14.258 1 88.69 95 LYS B N 1
ATOM 3190 C CA . LYS B 1 95 ? 2.857 -0.868 13.898 1 88.69 95 LYS B CA 1
ATOM 3191 C C . LYS B 1 95 ? 2.736 -1.761 15.125 1 88.69 95 LYS B C 1
ATOM 3193 O O . LYS B 1 95 ? 3.643 -1.806 15.961 1 88.69 95 LYS B O 1
ATOM 3198 N N . LYS B 1 96 ? 1.605 -2.365 15.211 1 80.5 96 LYS B N 1
ATOM 3199 C CA . LYS B 1 96 ? 1.352 -3.283 16.312 1 80.5 96 LYS B CA 1
ATOM 3200 C C . LYS B 1 96 ? 1.572 -4.73 15.891 1 80.5 96 LYS B C 1
ATOM 3202 O O . LYS B 1 96 ? 1.002 -5.652 16.484 1 80.5 96 LYS B O 1
ATOM 3207 N N . TRP B 1 97 ? 2.27 -4.879 14.766 1 76.31 97 TRP B N 1
ATOM 3208 C CA . TRP B 1 97 ? 2.521 -6.203 14.219 1 76.31 97 TRP B CA 1
ATOM 3209 C C . TRP B 1 97 ? 3.883 -6.262 13.531 1 76.31 97 TRP B C 1
ATOM 3211 O O . TRP B 1 97 ? 4.496 -5.223 13.266 1 76.31 97 TRP B O 1
ATOM 3221 N N . THR B 1 98 ? 4.457 -7.539 13.477 1 72.56 98 THR B N 1
ATOM 3222 C CA . THR B 1 98 ? 5.609 -7.828 12.633 1 72.56 98 THR B CA 1
ATOM 3223 C C . THR B 1 98 ? 5.266 -8.891 11.594 1 72.56 98 THR B C 1
ATOM 3225 O O . THR B 1 98 ? 4.23 -9.555 11.688 1 72.56 98 THR B O 1
ATOM 3228 N N . VAL B 1 99 ? 6.016 -8.859 10.547 1 69.19 99 VAL B N 1
ATOM 3229 C CA . VAL B 1 99 ? 5.82 -9.898 9.539 1 69.19 99 VAL B CA 1
ATOM 3230 C C . VAL B 1 99 ? 6.34 -11.234 10.062 1 69.19 99 VAL B C 1
ATOM 3232 O O . VAL B 1 99 ? 7.461 -11.312 10.562 1 69.19 99 VAL B O 1
ATOM 3235 N N . THR B 1 100 ? 5.387 -12.234 10.234 1 60.06 100 THR B N 1
ATOM 3236 C CA . THR B 1 100 ? 5.738 -13.555 10.75 1 60.06 100 THR B CA 1
ATOM 3237 C C . THR B 1 100 ? 6.773 -14.227 9.852 1 60.06 100 THR B C 1
ATOM 3239 O O . THR B 1 100 ? 6.559 -14.359 8.648 1 60.06 100 THR B O 1
ATOM 3242 N N . SER B 1 101 ? 8.008 -13.93 10.086 1 51.28 101 SER B N 1
ATOM 3243 C CA . SER B 1 101 ? 8.938 -14.82 9.406 1 51.28 101 SER B CA 1
ATOM 3244 C C . SER B 1 101 ? 9.086 -16.141 10.156 1 51.28 101 SER B C 1
ATOM 3246 O O . SER B 1 101 ? 9.023 -16.172 11.383 1 51.28 101 SER B O 1
ATOM 3248 N N . THR B 1 102 ? 8.391 -17.203 9.656 1 43.66 102 THR B N 1
ATOM 3249 C CA . THR B 1 102 ? 8.555 -18.5 10.32 1 43.66 102 THR B CA 1
ATOM 3250 C C . THR B 1 102 ? 9.984 -18.672 10.82 1 43.66 102 THR B C 1
ATOM 3252 O O . THR B 1 102 ? 10.406 -19.781 11.141 1 43.66 102 THR B O 1
ATOM 3255 N N . THR B 1 103 ? 10.781 -17.719 10.57 1 40.72 103 THR B N 1
ATOM 3256 C CA . THR B 1 103 ? 12.07 -18.156 11.109 1 40.72 103 THR B CA 1
ATOM 3257 C C . THR B 1 103 ? 11.984 -18.328 12.617 1 40.72 103 THR B C 1
ATOM 3259 O O . THR B 1 103 ? 11.398 -17.5 13.32 1 40.72 103 THR B O 1
ATOM 3262 N N . ASN B 1 104 ? 11.883 -19.531 13.227 1 36.81 104 ASN B N 1
ATOM 3263 C CA . ASN B 1 104 ? 12.141 -19.891 14.617 1 36.81 104 ASN B CA 1
ATOM 3264 C C . ASN B 1 104 ? 12.859 -18.781 15.367 1 36.81 104 ASN B C 1
ATOM 3266 O O . ASN B 1 104 ? 13.508 -17.922 14.75 1 36.81 104 ASN B O 1
ATOM 3270 N N . GLY B 1 105 ? 12.68 -18.688 16.875 1 35.53 105 GLY B N 1
ATOM 3271 C CA . GLY B 1 105 ? 13.25 -17.922 17.969 1 35.53 105 GLY B CA 1
ATOM 3272 C C . GLY B 1 105 ? 14.602 -17.312 17.625 1 35.53 105 GLY B C 1
ATOM 3273 O O . GLY B 1 105 ? 14.836 -16.125 17.875 1 35.53 105 GLY B O 1
ATOM 3274 N N . ASN B 1 106 ? 15.578 -18.141 17.859 1 33.5 106 ASN B N 1
ATOM 3275 C CA . ASN B 1 106 ? 16.984 -18.031 18.266 1 33.5 106 ASN B CA 1
ATOM 3276 C C . ASN B 1 106 ? 17.797 -17.266 17.219 1 33.5 106 ASN B C 1
ATOM 3278 O O . ASN B 1 106 ? 19.031 -17.312 17.234 1 33.5 106 ASN B O 1
ATOM 3282 N N . ASN B 1 107 ? 17.266 -17.281 16.047 1 33.5 107 ASN B N 1
ATOM 3283 C CA . ASN B 1 107 ? 18.344 -16.781 15.195 1 33.5 107 ASN B CA 1
ATOM 3284 C C . ASN B 1 107 ? 18.578 -15.297 15.422 1 33.5 107 ASN B C 1
ATOM 3286 O O . ASN B 1 107 ? 17.719 -14.477 15.133 1 33.5 107 ASN B O 1
ATOM 3290 N N . SER B 1 108 ? 19.109 -14.812 16.578 1 34.41 108 SER B N 1
ATOM 3291 C CA . SER B 1 108 ? 20.094 -13.742 16.484 1 34.41 108 SER B CA 1
ATOM 3292 C C . SER B 1 108 ? 20.406 -13.406 15.031 1 34.41 108 SER B C 1
ATOM 3294 O O . SER B 1 108 ? 20.859 -14.266 14.273 1 34.41 108 SER B O 1
ATOM 3296 N N . LEU B 1 109 ? 19.484 -12.852 14.328 1 35.03 109 LEU B N 1
ATOM 3297 C CA . LEU B 1 109 ? 20.109 -12.242 13.156 1 35.03 109 LEU B CA 1
ATOM 3298 C C . LEU B 1 109 ? 21.609 -12.031 13.383 1 35.03 109 LEU B C 1
ATOM 3300 O O . LEU B 1 109 ? 22.016 -11 13.922 1 35.03 109 LEU B O 1
ATOM 3304 N N . LYS B 1 110 ? 22.125 -12.82 14.195 1 35.19 110 LYS B N 1
ATOM 3305 C CA . LYS B 1 110 ? 23.562 -12.922 13.898 1 35.19 110 LYS B CA 1
ATOM 3306 C C . LYS B 1 110 ? 23.828 -12.641 12.422 1 35.19 110 LYS B C 1
ATOM 3308 O O . LYS B 1 110 ? 23.406 -13.406 11.547 1 35.19 110 LYS B O 1
ATOM 3313 N N . MET B 1 111 ? 23.547 -11.398 12.07 1 39.66 111 MET B N 1
ATOM 3314 C CA . MET B 1 111 ? 24.328 -11.062 10.883 1 39.66 111 MET B CA 1
ATOM 3315 C C . MET B 1 111 ? 25.328 -12.164 10.555 1 39.66 111 MET B C 1
ATOM 3317 O O . MET B 1 111 ? 26.344 -12.312 11.242 1 39.66 111 MET B O 1
ATOM 3321 N N . SER B 1 112 ? 24.859 -13.383 10.703 1 38.34 112 SER B N 1
ATOM 3322 C CA . SER B 1 112 ? 25.891 -14.258 10.164 1 38.34 112 SER B CA 1
ATOM 3323 C C . SER B 1 112 ? 26.953 -13.453 9.398 1 38.34 112 SER B C 1
ATOM 3325 O O . SER B 1 112 ? 26.672 -12.359 8.914 1 38.34 112 SER B O 1
ATOM 3327 N N . THR B 1 113 ? 28.141 -13.508 9.75 1 43.12 113 THR B N 1
ATOM 3328 C CA . THR B 1 113 ? 29.281 -13.047 8.977 1 43.12 113 THR B CA 1
ATOM 3329 C C . THR B 1 113 ? 28.969 -13.055 7.484 1 43.12 113 THR B C 1
ATOM 3331 O O . THR B 1 113 ? 29.203 -14.047 6.793 1 43.12 113 THR B O 1
ATOM 3334 N N . SER B 1 114 ? 27.656 -12.82 7.129 1 52.88 114 SER B N 1
ATOM 3335 C CA . SER B 1 114 ? 27.391 -12.797 5.695 1 52.88 114 SER B CA 1
ATOM 3336 C C . SER B 1 114 ? 28.516 -12.102 4.934 1 52.88 114 SER B C 1
ATOM 3338 O O . SER B 1 114 ? 29.156 -11.18 5.453 1 52.88 114 SER B O 1
ATOM 3340 N N . ASP B 1 115 ? 29 -12.781 4.039 1 65.75 115 ASP B N 1
ATOM 3341 C CA . ASP B 1 115 ? 30.062 -12.461 3.094 1 65.75 115 ASP B CA 1
ATOM 3342 C C . ASP B 1 115 ? 29.766 -11.164 2.348 1 65.75 115 ASP B C 1
ATOM 3344 O O . ASP B 1 115 ? 30.453 -10.82 1.387 1 65.75 115 ASP B O 1
ATOM 3348 N N . PHE B 1 116 ? 28.422 -10.531 2.818 1 80.69 116 PHE B N 1
ATOM 3349 C CA . PHE B 1 116 ? 28.25 -9.258 2.127 1 80.69 116 PHE B CA 1
ATOM 3350 C C . PHE B 1 116 ? 27.844 -8.164 3.104 1 80.69 116 PHE B C 1
ATOM 3352 O O . PHE B 1 116 ? 27.375 -8.453 4.211 1 80.69 116 PHE B O 1
ATOM 3359 N N . ASP B 1 117 ? 28.141 -6.922 2.766 1 89.94 117 ASP B N 1
ATOM 3360 C CA . ASP B 1 117 ? 27.859 -5.719 3.539 1 89.94 117 ASP B CA 1
ATOM 3361 C C . ASP B 1 117 ? 26.688 -4.945 2.953 1 89.94 117 ASP B C 1
ATOM 3363 O O . ASP B 1 117 ? 26.812 -4.301 1.911 1 89.94 117 ASP B O 1
ATOM 3367 N N . VAL B 1 118 ? 25.547 -4.914 3.65 1 89.5 118 VAL B N 1
ATOM 3368 C CA . VAL B 1 118 ? 24.281 -4.344 3.182 1 89.5 118 VAL B CA 1
ATOM 3369 C C . VAL B 1 118 ? 24.438 -2.84 2.984 1 89.5 118 VAL B C 1
ATOM 3371 O O . VAL B 1 118 ? 23.719 -2.238 2.174 1 89.5 118 VAL B O 1
ATOM 3374 N N . TYR B 1 119 ? 25.406 -2.217 3.658 1 89.44 119 TYR B N 1
ATOM 3375 C CA . TYR B 1 119 ? 25.562 -0.766 3.627 1 89.44 119 TYR B CA 1
ATOM 3376 C C . TYR B 1 119 ? 26.406 -0.331 2.432 1 89.44 119 TYR B C 1
ATOM 3378 O O . TYR B 1 119 ? 26.406 0.845 2.061 1 89.44 119 TYR B O 1
ATOM 3386 N N . THR B 1 120 ? 27.094 -1.307 1.879 1 90.06 120 THR B N 1
ATOM 3387 C CA . THR B 1 120 ? 27.984 -0.934 0.785 1 90.06 120 THR B CA 1
ATOM 3388 C C . THR B 1 120 ? 27.625 -1.693 -0.488 1 90.06 120 THR B C 1
ATOM 3390 O O . THR B 1 120 ? 27.859 -1.203 -1.596 1 90.06 120 THR B O 1
ATOM 3393 N N . GLU B 1 121 ? 27.094 -2.832 -0.323 1 93.44 121 GLU B N 1
ATOM 3394 C CA . GLU B 1 121 ? 26.766 -3.633 -1.495 1 93.44 121 GLU B CA 1
ATOM 3395 C C . GLU B 1 121 ? 25.406 -3.23 -2.066 1 93.44 121 GLU B C 1
ATOM 3397 O O . GLU B 1 121 ? 24.406 -3.148 -1.334 1 93.44 121 GLU B O 1
ATOM 3402 N N . LYS B 1 122 ? 25.391 -2.998 -3.381 1 95.44 122 LYS B N 1
ATOM 3403 C CA . LYS B 1 122 ? 24.172 -2.57 -4.059 1 95.44 122 LYS B CA 1
ATOM 3404 C C . LYS B 1 122 ? 23.25 -3.758 -4.34 1 95.44 122 LYS B C 1
ATOM 3406 O O . LYS B 1 122 ? 23.719 -4.82 -4.762 1 95.44 122 LYS B O 1
ATOM 3411 N N . VAL B 1 123 ? 22 -3.598 -4.062 1 97.75 123 VAL B N 1
ATOM 3412 C CA . VAL B 1 123 ? 21 -4.578 -4.477 1 97.75 123 VAL B CA 1
ATOM 3413 C C . VAL B 1 123 ? 20.906 -4.609 -6 1 97.75 123 VAL B C 1
ATOM 3415 O O . VAL B 1 123 ? 20.703 -3.576 -6.641 1 97.75 123 VAL B O 1
ATOM 3418 N N . LYS B 1 124 ? 21.016 -5.777 -6.527 1 98 124 LYS B N 1
ATOM 3419 C CA . LYS B 1 124 ? 21.047 -5.879 -7.984 1 98 124 LYS B CA 1
ATOM 3420 C C . LYS B 1 124 ? 19.672 -6.211 -8.547 1 98 124 LYS B C 1
ATOM 3422 O O . LYS B 1 124 ? 19.406 -5.961 -9.727 1 98 124 LYS B O 1
ATOM 3427 N N . ALA B 1 125 ? 18.812 -6.773 -7.707 1 98.75 125 ALA B N 1
ATOM 3428 C CA . ALA B 1 125 ? 17.469 -7.105 -8.141 1 98.75 125 ALA B CA 1
ATOM 3429 C C . ALA B 1 125 ? 16.516 -7.246 -6.949 1 98.75 125 ALA B C 1
ATOM 3431 O O . ALA B 1 125 ? 16.938 -7.672 -5.867 1 98.75 125 ALA B O 1
ATOM 3432 N N . ALA B 1 126 ? 15.328 -6.848 -7.168 1 98.88 126 ALA B N 1
ATOM 3433 C CA . ALA B 1 126 ? 14.25 -7.07 -6.207 1 98.88 126 ALA B CA 1
ATOM 3434 C C . ALA B 1 126 ? 13.219 -8.055 -6.758 1 98.88 126 ALA B C 1
ATOM 3436 O O . ALA B 1 126 ? 12.867 -7.992 -7.938 1 98.88 126 ALA B O 1
ATOM 3437 N N . PHE B 1 127 ? 12.781 -8.977 -5.895 1 98.88 127 PHE B N 1
ATOM 3438 C CA . PHE B 1 127 ? 11.812 -10 -6.277 1 98.88 127 PHE B CA 1
ATOM 3439 C C . PHE B 1 127 ? 10.562 -9.914 -5.418 1 98.88 127 PHE B C 1
ATOM 3441 O O . PHE B 1 127 ? 10.633 -9.992 -4.188 1 98.88 127 PHE B O 1
ATOM 3448 N N . VAL B 1 128 ? 9.422 -9.688 -6.035 1 98.88 128 VAL B N 1
ATOM 3449 C CA . VAL B 1 128 ? 8.133 -9.844 -5.359 1 98.88 128 VAL B CA 1
ATOM 3450 C C . VAL B 1 128 ? 7.625 -11.273 -5.539 1 98.88 128 VAL B C 1
ATOM 3452 O O . VAL B 1 128 ? 7.027 -11.602 -6.562 1 98.88 128 VAL B O 1
ATOM 3455 N N . VAL B 1 129 ? 7.824 -12.055 -4.512 1 98.62 129 VAL B N 1
ATOM 3456 C CA . VAL B 1 129 ? 7.723 -13.508 -4.586 1 98.62 129 VAL B CA 1
ATOM 3457 C C . VAL B 1 129 ? 6.27 -13.938 -4.395 1 98.62 129 VAL B C 1
ATOM 3459 O O . VAL B 1 129 ? 5.82 -14.906 -5.004 1 98.62 129 VAL B O 1
ATOM 3462 N N . SER B 1 130 ? 5.586 -13.312 -3.555 1 97.94 130 SER B N 1
ATOM 3463 C CA . SER B 1 130 ? 4.18 -13.523 -3.23 1 97.94 130 SER B CA 1
ATOM 3464 C C . SER B 1 130 ? 3.52 -12.227 -2.775 1 97.94 130 SER B C 1
ATOM 3466 O O . SER B 1 130 ? 4.074 -11.141 -2.963 1 97.94 130 SER B O 1
ATOM 3468 N N . ASP B 1 131 ? 2.281 -12.297 -2.271 1 97.12 131 ASP B N 1
ATOM 3469 C CA . ASP B 1 131 ? 1.564 -11.102 -1.858 1 97.12 131 ASP B CA 1
ATOM 3470 C C . ASP B 1 131 ? 2.27 -10.414 -0.69 1 97.12 131 ASP B C 1
ATOM 3472 O O . ASP B 1 131 ? 2.379 -10.984 0.396 1 97.12 131 ASP B O 1
ATOM 3476 N N . PRO B 1 132 ? 2.717 -9.18 -0.918 1 97.19 132 PRO B N 1
ATOM 3477 C CA . PRO B 1 132 ? 3.346 -8.5 0.215 1 97.19 132 PRO B CA 1
ATOM 3478 C C . PRO B 1 132 ? 2.375 -8.25 1.367 1 97.19 132 PRO B C 1
ATOM 3480 O O . PRO B 1 132 ? 1.199 -7.953 1.137 1 97.19 132 PRO B O 1
ATOM 3483 N N . VAL B 1 133 ? 2.881 -8.344 2.58 1 96.31 133 VAL B N 1
ATOM 3484 C CA . VAL B 1 133 ? 2.072 -8.195 3.785 1 96.31 133 VAL B CA 1
ATOM 3485 C C . VAL B 1 133 ? 2.041 -6.727 4.207 1 96.31 133 VAL B C 1
ATOM 3487 O O . VAL B 1 133 ? 0.982 -6.191 4.543 1 96.31 133 VAL B O 1
ATOM 3490 N N . ASP B 1 134 ? 3.156 -6.039 4.195 1 96.81 134 ASP B N 1
ATOM 3491 C CA . ASP B 1 134 ? 3.32 -4.645 4.586 1 96.81 134 ASP B CA 1
ATOM 3492 C C . ASP B 1 134 ? 3.549 -3.754 3.367 1 96.81 134 ASP B C 1
ATOM 3494 O O . ASP B 1 134 ? 4.684 -3.365 3.08 1 96.81 134 ASP B O 1
ATOM 3498 N N . TRP B 1 135 ? 2.443 -3.357 2.734 1 98.44 135 TRP B N 1
ATOM 3499 C CA . TRP B 1 135 ? 2.533 -2.611 1.482 1 98.44 135 TRP B CA 1
ATOM 3500 C C . TRP B 1 135 ? 3.297 -1.307 1.68 1 98.44 135 TRP B C 1
ATOM 3502 O O . TRP B 1 135 ? 4.152 -0.953 0.865 1 98.44 135 TRP B O 1
ATOM 3512 N N . GLY B 1 136 ? 2.955 -0.542 2.73 1 98.06 136 GLY B N 1
ATOM 3513 C CA . GLY B 1 136 ? 3.568 0.759 2.945 1 98.06 136 GLY B CA 1
ATOM 3514 C C . GLY B 1 136 ? 5.082 0.698 3.045 1 98.06 136 GLY B C 1
ATOM 3515 O O . GLY B 1 136 ? 5.785 1.407 2.322 1 98.06 136 GLY B O 1
ATOM 3516 N N . ARG B 1 137 ? 5.547 -0.142 3.924 1 97.44 137 ARG B N 1
ATOM 3517 C CA . ARG B 1 137 ? 6.988 -0.31 4.094 1 97.44 137 ARG B CA 1
ATOM 3518 C C . ARG B 1 137 ? 7.637 -0.817 2.811 1 97.44 137 ARG B C 1
ATOM 3520 O O . ARG B 1 137 ? 8.68 -0.305 2.391 1 97.44 137 ARG B O 1
ATOM 3527 N N . ASP B 1 138 ? 7.027 -1.838 2.242 1 98.44 138 ASP B N 1
ATOM 3528 C CA . ASP B 1 138 ? 7.633 -2.469 1.074 1 98.44 138 ASP B CA 1
ATOM 3529 C C . ASP B 1 138 ? 7.711 -1.495 -0.098 1 98.44 138 ASP B C 1
ATOM 3531 O O . ASP B 1 138 ? 8.719 -1.454 -0.812 1 98.44 138 ASP B O 1
ATOM 3535 N N . ILE B 1 139 ? 6.684 -0.694 -0.321 1 98.81 139 ILE B N 1
ATOM 3536 C CA . ILE B 1 139 ? 6.699 0.306 -1.383 1 98.81 139 ILE B CA 1
ATOM 3537 C C . ILE B 1 139 ? 7.777 1.348 -1.094 1 98.81 139 ILE B C 1
ATOM 3539 O O . ILE B 1 139 ? 8.547 1.722 -1.985 1 98.81 139 ILE B O 1
ATOM 3543 N N . GLN B 1 140 ? 7.863 1.813 0.172 1 98.44 140 GLN B N 1
ATOM 3544 C CA . GLN B 1 140 ? 8.875 2.781 0.572 1 98.44 140 GLN B CA 1
ATOM 3545 C C . GLN B 1 140 ? 10.281 2.256 0.288 1 98.44 140 GLN B C 1
ATOM 3547 O O . GLN B 1 140 ? 11.086 2.932 -0.356 1 98.44 140 GLN B O 1
ATOM 3552 N N . VAL B 1 141 ? 10.555 1.037 0.714 1 98.19 141 VAL B N 1
ATOM 3553 C CA . VAL B 1 141 ? 11.898 0.467 0.631 1 98.19 141 VAL B CA 1
ATOM 3554 C C . VAL B 1 141 ? 12.234 0.141 -0.823 1 98.19 141 VAL B C 1
ATOM 3556 O O . VAL B 1 141 ? 13.352 0.385 -1.279 1 98.19 141 VAL B O 1
ATOM 3559 N N . LEU B 1 142 ? 11.289 -0.392 -1.524 1 98.75 142 LEU B N 1
ATOM 3560 C CA . LEU B 1 142 ? 11.516 -0.67 -2.939 1 98.75 142 LEU B CA 1
ATOM 3561 C C . LEU B 1 142 ? 11.805 0.615 -3.707 1 98.75 142 LEU B C 1
ATOM 3563 O O . LEU B 1 142 ? 12.711 0.653 -4.539 1 98.75 142 LEU B O 1
ATOM 3567 N N . CYS B 1 143 ? 11.062 1.661 -3.436 1 97.81 143 CYS B N 1
ATOM 3568 C CA . CYS B 1 143 ? 11.336 2.938 -4.082 1 97.81 143 CYS B CA 1
ATOM 3569 C C . CYS B 1 143 ? 12.75 3.41 -3.775 1 97.81 143 CYS B C 1
ATOM 3571 O O . CYS B 1 143 ? 13.461 3.893 -4.664 1 97.81 143 CYS B O 1
ATOM 3573 N N . ASP B 1 144 ? 13.156 3.273 -2.492 1 97.19 144 ASP B N 1
ATOM 3574 C CA . ASP B 1 144 ? 14.508 3.67 -2.1 1 97.19 144 ASP B CA 1
ATOM 3575 C C . ASP B 1 144 ? 15.562 2.895 -2.895 1 97.19 144 ASP B C 1
ATOM 3577 O O . ASP B 1 144 ? 16.531 3.479 -3.391 1 97.19 144 ASP B O 1
ATOM 3581 N N . ILE B 1 145 ? 15.344 1.598 -3.047 1 97.56 145 ILE B N 1
ATOM 3582 C CA . ILE B 1 145 ? 16.297 0.73 -3.736 1 97.56 145 ILE B CA 1
ATOM 3583 C C . ILE B 1 145 ? 16.312 1.062 -5.227 1 97.56 145 ILE B C 1
ATOM 3585 O O . ILE B 1 145 ? 17.375 1.266 -5.812 1 97.56 145 ILE B O 1
ATOM 3589 N N . LEU B 1 146 ? 15.18 1.207 -5.832 1 97.81 146 LEU B N 1
ATOM 3590 C CA . LEU B 1 146 ? 15.023 1.272 -7.281 1 97.81 146 LEU B CA 1
ATOM 3591 C C . LEU B 1 146 ? 15.43 2.645 -7.809 1 97.81 146 LEU B C 1
ATOM 3593 O O . LEU B 1 146 ? 15.938 2.758 -8.93 1 97.81 146 LEU B O 1
ATOM 3597 N N . ARG B 1 147 ? 15.211 3.664 -7.012 1 95.25 147 ARG B N 1
ATOM 3598 C CA . ARG B 1 147 ? 15.539 5.004 -7.48 1 95.25 147 ARG B CA 1
ATOM 3599 C C . ARG B 1 147 ? 17.031 5.305 -7.297 1 95.25 147 ARG B C 1
ATOM 3601 O O . ARG B 1 147 ? 17.562 6.199 -7.949 1 95.25 147 ARG B O 1
ATOM 3608 N N . SER B 1 148 ? 17.719 4.637 -6.367 1 93.69 148 SER B N 1
ATOM 3609 C CA . SER B 1 148 ? 19.078 4.98 -5.98 1 93.69 148 SER B CA 1
ATOM 3610 C C . SER B 1 148 ? 20.109 4.125 -6.727 1 93.69 148 SER B C 1
ATOM 3612 O O . SER B 1 148 ? 21.312 4.355 -6.617 1 93.69 148 SER B O 1
ATOM 3614 N N . GLY B 1 149 ? 19.656 3.146 -7.379 1 93.31 149 GLY B N 1
ATOM 3615 C CA . GLY B 1 149 ? 20.578 2.219 -8.016 1 93.31 149 GLY B CA 1
ATOM 3616 C C . GLY B 1 149 ? 20.953 1.051 -7.129 1 93.31 149 GLY B C 1
ATOM 3617 O O . GLY B 1 149 ? 21.922 0.34 -7.41 1 93.31 149 GLY B O 1
ATOM 3618 N N . GLY B 1 150 ? 20.25 0.915 -6.012 1 95.56 150 GLY B N 1
ATOM 3619 C CA . GLY B 1 150 ? 20.438 -0.305 -5.246 1 95.56 150 GLY B CA 1
ATOM 3620 C C . GLY B 1 150 ? 20.844 -0.046 -3.809 1 95.56 150 GLY B C 1
ATOM 3621 O O . GLY B 1 150 ? 20.984 -0.982 -3.02 1 95.56 150 GLY B O 1
ATOM 3622 N N . LEU B 1 151 ? 21.031 1.201 -3.439 1 93.38 151 LEU B N 1
ATOM 3623 C CA . LEU B 1 151 ? 21.438 1.547 -2.08 1 93.38 151 LEU B CA 1
ATOM 3624 C C . LEU B 1 151 ? 20.578 2.689 -1.537 1 93.38 151 LEU B C 1
ATOM 3626 O O . LEU B 1 151 ? 20.766 3.844 -1.933 1 93.38 151 LEU B O 1
ATOM 3630 N N . PRO B 1 152 ? 19.75 2.361 -0.55 1 91.81 152 PRO B N 1
ATOM 3631 C CA . PRO B 1 152 ? 18.891 3.414 0.007 1 91.81 152 PRO B CA 1
ATOM 3632 C C . PRO B 1 152 ? 19.688 4.594 0.552 1 91.81 152 PRO B C 1
ATOM 3634 O O . PRO B 1 152 ? 20.766 4.402 1.137 1 91.81 152 PRO B O 1
ATOM 3637 N N . GLY B 1 153 ? 19.203 5.75 0.407 1 84.88 153 GLY B N 1
ATOM 3638 C CA . GLY B 1 153 ? 19.875 6.945 0.899 1 84.88 153 GLY B CA 1
ATOM 3639 C C . GLY B 1 153 ? 20.625 7.699 -0.182 1 84.88 153 GLY B C 1
ATOM 3640 O O . GLY B 1 153 ? 21 8.859 0.005 1 84.88 153 GLY B O 1
ATOM 3641 N N . GLN B 1 154 ? 20.859 7.02 -1.324 1 79.88 154 GLN B N 1
ATOM 3642 C CA . GLN B 1 154 ? 21.484 7.664 -2.473 1 79.88 154 GLN B CA 1
ATOM 3643 C C . GLN B 1 154 ? 20.453 8.039 -3.525 1 79.88 154 GLN B C 1
ATOM 3645 O O . GLN B 1 154 ? 19.281 7.637 -3.434 1 79.88 154 GLN B O 1
ATOM 3650 N N . GLU B 1 155 ? 20.906 9.031 -4.312 1 73.12 155 GLU B N 1
ATOM 3651 C CA . GLU B 1 155 ? 19.969 9.453 -5.348 1 73.12 155 GLU B CA 1
ATOM 3652 C C . GLU B 1 155 ? 20.547 9.234 -6.738 1 73.12 155 GLU B C 1
ATOM 3654 O O . GLU B 1 155 ? 21.766 9.258 -6.918 1 73.12 155 GLU B O 1
ATOM 3659 N N . ASN B 1 156 ? 19.609 8.953 -7.637 1 75.56 156 ASN B N 1
ATOM 3660 C CA . ASN B 1 156 ? 19.781 9.062 -9.078 1 75.56 156 ASN B CA 1
ATOM 3661 C C . ASN B 1 156 ? 20.703 7.965 -9.609 1 75.56 156 ASN B C 1
ATOM 3663 O O . ASN B 1 156 ? 21.688 8.25 -10.289 1 75.56 156 ASN B O 1
ATOM 3667 N N . GLY B 1 157 ? 20.438 6.707 -9.344 1 85.62 157 GLY B N 1
ATOM 3668 C CA . GLY B 1 157 ? 21.125 5.582 -9.969 1 85.62 157 GLY B CA 1
ATOM 3669 C C . GLY B 1 157 ? 20.234 4.809 -10.93 1 85.62 157 GLY B C 1
ATOM 3670 O O . GLY B 1 157 ? 19.047 5.074 -11.031 1 85.62 157 GLY B O 1
ATOM 3671 N N . ASP B 1 158 ? 20.938 3.947 -11.672 1 92.62 158 ASP B N 1
ATOM 3672 C CA . ASP B 1 158 ? 20.188 3.082 -12.578 1 92.62 158 ASP B CA 1
ATOM 3673 C C . ASP B 1 158 ? 19.297 2.119 -11.805 1 92.62 158 ASP B C 1
ATOM 3675 O O . ASP B 1 158 ? 19.703 1.553 -10.797 1 92.62 158 ASP B O 1
ATOM 3679 N N . GLN B 1 159 ? 18.109 2.01 -12.281 1 97 159 GLN B N 1
ATOM 3680 C CA . GLN B 1 159 ? 17.125 1.162 -11.594 1 97 159 GLN B CA 1
ATOM 3681 C C . GLN B 1 159 ? 17.578 -0.297 -11.594 1 97 159 GLN B C 1
ATOM 3683 O O . GLN B 1 159 ? 17.75 -0.899 -12.656 1 97 159 GLN B O 1
ATOM 3688 N N . PRO B 1 160 ? 17.734 -0.917 -10.438 1 98 160 PRO B N 1
ATOM 3689 C CA . PRO B 1 160 ? 17.891 -2.373 -10.398 1 98 160 PRO B CA 1
ATOM 3690 C C . PRO B 1 160 ? 16.688 -3.105 -10.992 1 98 160 PRO B C 1
ATOM 3692 O O . PRO B 1 160 ? 15.609 -2.51 -11.148 1 98 160 PRO B O 1
ATOM 3695 N N . ALA B 1 161 ? 16.922 -4.359 -11.328 1 98.56 161 ALA B N 1
ATOM 3696 C CA . ALA B 1 161 ? 15.844 -5.152 -11.906 1 98.56 161 ALA B CA 1
ATOM 3697 C C . ALA B 1 161 ? 14.75 -5.422 -10.875 1 98.56 161 ALA B C 1
ATOM 3699 O O . ALA B 1 161 ? 15.031 -5.531 -9.68 1 98.56 161 ALA B O 1
ATOM 3700 N N . LEU B 1 162 ? 13.562 -5.488 -11.312 1 98.88 162 LEU B N 1
ATOM 3701 C CA . LEU B 1 162 ? 12.398 -5.781 -10.492 1 98.88 162 LEU B CA 1
ATOM 3702 C C . LEU B 1 162 ? 11.539 -6.867 -11.133 1 98.88 162 LEU B C 1
ATOM 3704 O O . LEU B 1 162 ? 11.133 -6.746 -12.289 1 98.88 162 LEU B O 1
ATOM 3708 N N . TYR B 1 163 ? 11.328 -7.965 -10.406 1 98.88 163 TYR B N 1
ATOM 3709 C CA . TYR B 1 163 ? 10.586 -9.109 -10.922 1 98.88 163 TYR B CA 1
ATOM 3710 C C . TYR B 1 163 ? 9.359 -9.398 -10.07 1 98.88 163 TYR B C 1
ATOM 3712 O O . TYR B 1 163 ? 9.43 -9.391 -8.844 1 98.88 163 TYR B O 1
ATOM 3720 N N . PHE B 1 164 ? 8.211 -9.641 -10.695 1 98.81 164 PHE B N 1
ATOM 3721 C CA . PHE B 1 164 ? 6.988 -10.078 -10.031 1 98.81 164 PHE B CA 1
ATOM 3722 C C . PHE B 1 164 ? 6.676 -11.531 -10.367 1 98.81 164 PHE B C 1
ATOM 3724 O O . PHE B 1 164 ? 6.652 -11.906 -11.539 1 98.81 164 PHE B O 1
ATOM 3731 N N . ALA B 1 165 ? 6.367 -12.289 -9.336 1 98.56 165 ALA B N 1
ATOM 3732 C CA . ALA B 1 165 ? 6.043 -13.703 -9.523 1 98.56 165 ALA B CA 1
ATOM 3733 C C . ALA B 1 165 ? 4.699 -13.867 -10.227 1 98.56 165 ALA B C 1
ATOM 3735 O O . ALA B 1 165 ? 4.422 -14.914 -10.812 1 98.56 165 ALA B O 1
ATOM 3736 N N . ALA B 1 166 ? 3.85 -12.898 -10.109 1 97.56 166 ALA B N 1
ATOM 3737 C CA . ALA B 1 166 ? 2.547 -12.828 -10.766 1 97.56 166 ALA B CA 1
ATOM 3738 C C . ALA B 1 166 ? 2.035 -11.391 -10.812 1 97.56 166 ALA B C 1
ATOM 3740 O O . ALA B 1 166 ? 2.562 -10.516 -10.117 1 97.56 166 ALA B O 1
ATOM 3741 N N . ASP B 1 167 ? 1.001 -11.188 -11.68 1 96.94 167 ASP B N 1
ATOM 3742 C CA . ASP B 1 167 ? 0.491 -9.828 -11.828 1 96.94 167 ASP B CA 1
ATOM 3743 C C . ASP B 1 167 ? -1.035 -9.805 -11.812 1 96.94 167 ASP B C 1
ATOM 3745 O O . ASP B 1 167 ? -1.658 -8.938 -12.422 1 96.94 167 ASP B O 1
ATOM 3749 N N . ASP B 1 168 ? -1.656 -10.789 -11.289 1 94.69 168 ASP B N 1
ATOM 3750 C CA . ASP B 1 168 ? -3.115 -10.82 -11.25 1 94.69 168 ASP B CA 1
ATOM 3751 C C . ASP B 1 168 ? -3.666 -9.742 -10.32 1 94.69 168 ASP B C 1
ATOM 3753 O O . ASP B 1 168 ? -3.176 -9.57 -9.203 1 94.69 168 ASP B O 1
ATOM 3757 N N . LEU B 1 169 ? -4.676 -9.117 -10.727 1 95.69 169 LEU B N 1
ATOM 3758 C CA . LEU B 1 169 ? -5.23 -7.957 -10.047 1 95.69 169 LEU B CA 1
ATOM 3759 C C . LEU B 1 169 ? -6.047 -8.375 -8.828 1 95.69 169 LEU B C 1
ATOM 3761 O O . LEU B 1 169 ? -5.934 -7.773 -7.758 1 95.69 169 LEU B O 1
ATOM 3765 N N . GLU B 1 170 ? -6.855 -9.359 -9 1 94.94 170 GLU B N 1
ATOM 3766 C CA . GLU B 1 170 ? -7.734 -9.859 -7.953 1 94.94 170 GLU B CA 1
ATOM 3767 C C . GLU B 1 170 ? -7.766 -11.383 -7.938 1 94.94 170 GLU B C 1
ATOM 3769 O O . GLU B 1 170 ? -7.473 -12.023 -8.945 1 94.94 170 GLU B O 1
ATOM 3774 N N . TYR B 1 171 ? -8.07 -11.898 -6.824 1 92.88 171 TYR B N 1
ATOM 3775 C CA . TYR B 1 171 ? -8.266 -13.328 -6.648 1 92.88 171 TYR B CA 1
ATOM 3776 C C . TYR B 1 171 ? -9.336 -13.609 -5.598 1 92.88 171 TYR B C 1
ATOM 3778 O O . TYR B 1 171 ? -9.703 -12.719 -4.828 1 92.88 171 TYR B O 1
ATOM 3786 N N . GLN B 1 172 ? -9.836 -14.805 -5.688 1 90.75 172 GLN B N 1
ATOM 3787 C CA . GLN B 1 172 ? -10.844 -15.195 -4.703 1 90.75 172 GLN B CA 1
ATOM 3788 C C . GLN B 1 172 ? -10.195 -15.828 -3.477 1 90.75 172 GLN B C 1
ATOM 3790 O O . GLN B 1 172 ? -9.461 -16.812 -3.594 1 90.75 172 GLN B O 1
ATOM 3795 N N . ALA B 1 173 ? -10.438 -15.203 -2.355 1 90.56 173 ALA B N 1
ATOM 3796 C CA . ALA B 1 173 ? -10.008 -15.734 -1.064 1 90.56 173 ALA B CA 1
ATOM 3797 C C . ALA B 1 173 ? -11.211 -16.141 -0.217 1 90.56 173 ALA B C 1
ATOM 3799 O O . ALA B 1 173 ? -12.234 -16.578 -0.749 1 90.56 173 ALA B O 1
ATOM 3800 N N . GLU B 1 174 ? -11.031 -16.172 1.124 1 90.31 174 GLU B N 1
ATOM 3801 C CA . GLU B 1 174 ? -12.094 -16.625 2.016 1 90.31 174 GLU B CA 1
ATOM 3802 C C . GLU B 1 174 ? -13.211 -15.594 2.109 1 90.31 174 GLU B C 1
ATOM 3804 O O . GLU B 1 174 ? -14.375 -15.945 2.344 1 90.31 174 GLU B O 1
ATOM 3809 N N . PHE B 1 175 ? -12.867 -14.281 1.974 1 92.5 175 PHE B N 1
ATOM 3810 C CA . PHE B 1 175 ? -13.875 -13.234 1.979 1 92.5 175 PHE B CA 1
ATOM 3811 C C . PHE B 1 175 ? -14.812 -13.383 0.786 1 92.5 175 PHE B C 1
ATOM 3813 O O . PHE B 1 175 ? -14.398 -13.812 -0.29 1 92.5 175 PHE B O 1
ATOM 3820 N N . PRO B 1 176 ? -16.062 -12.984 0.861 1 88.69 176 PRO B N 1
ATOM 3821 C CA . PRO B 1 176 ? -17.078 -13.281 -0.158 1 88.69 176 PRO B CA 1
ATOM 3822 C C . PRO B 1 176 ? -16.812 -12.555 -1.478 1 88.69 176 PRO B C 1
ATOM 3824 O O . PRO B 1 176 ? -17.297 -12.977 -2.525 1 88.69 176 PRO B O 1
ATOM 3827 N N . VAL B 1 177 ? -16.109 -11.5 -1.41 1 90.75 177 VAL B N 1
ATOM 3828 C CA . VAL B 1 177 ? -15.773 -10.797 -2.643 1 90.75 177 VAL B CA 1
ATOM 3829 C C . VAL B 1 177 ? -14.273 -10.891 -2.895 1 90.75 177 VAL B C 1
ATOM 3831 O O . VAL B 1 177 ? -13.5 -11.203 -1.985 1 90.75 177 VAL B O 1
ATOM 3834 N N . LYS B 1 178 ? -13.875 -10.664 -4.102 1 92.88 178 LYS B N 1
ATOM 3835 C CA . LYS B 1 178 ? -12.484 -10.82 -4.523 1 92.88 178 LYS B CA 1
ATOM 3836 C C . LYS B 1 178 ? -11.562 -9.914 -3.715 1 92.88 178 LYS B C 1
ATOM 3838 O O . LYS B 1 178 ? -11.977 -8.852 -3.248 1 92.88 178 LYS B O 1
ATOM 3843 N N . ARG B 1 179 ? -10.398 -10.344 -3.541 1 96.31 179 ARG B N 1
ATOM 3844 C CA . ARG B 1 179 ? -9.352 -9.609 -2.844 1 96.31 179 ARG B CA 1
ATOM 3845 C C . ARG B 1 179 ? -8.305 -9.094 -3.82 1 96.31 179 ARG B C 1
ATOM 3847 O O . ARG B 1 179 ? -8.188 -9.594 -4.938 1 96.31 179 ARG B O 1
ATOM 3854 N N . LEU B 1 180 ? -7.582 -8.078 -3.359 1 97.5 180 LEU B N 1
ATOM 3855 C CA . LEU B 1 180 ? -6.516 -7.508 -4.176 1 97.5 180 LEU B CA 1
ATOM 3856 C C . LEU B 1 180 ? -5.312 -8.438 -4.234 1 97.5 180 LEU B C 1
ATOM 3858 O O . LEU B 1 180 ? -4.906 -9 -3.215 1 97.5 180 LEU B O 1
ATOM 3862 N N . GLY B 1 181 ? -4.789 -8.602 -5.426 1 96.31 181 GLY B N 1
ATOM 3863 C CA . GLY B 1 181 ? -3.643 -9.477 -5.617 1 96.31 181 GLY B CA 1
ATOM 3864 C C . GLY B 1 181 ? -2.346 -8.727 -5.84 1 96.31 181 GLY B C 1
ATOM 3865 O O . GLY B 1 181 ? -2.236 -7.547 -5.484 1 96.31 181 GLY B O 1
ATOM 3866 N N . ARG B 1 182 ? -1.344 -9.438 -6.34 1 97.69 182 ARG B N 1
ATOM 3867 C CA . ARG B 1 182 ? -0.014 -8.883 -6.562 1 97.69 182 ARG B CA 1
ATOM 3868 C C . ARG B 1 182 ? -0.045 -7.805 -7.641 1 97.69 182 ARG B C 1
ATOM 3870 O O . ARG B 1 182 ? 0.747 -6.859 -7.605 1 97.69 182 ARG B O 1
ATOM 3877 N N . GLY B 1 183 ? -0.95 -7.984 -8.586 1 98.12 183 GLY B N 1
ATOM 3878 C CA . GLY B 1 183 ? -1.101 -6.941 -9.586 1 98.12 183 GLY B CA 1
ATOM 3879 C C . GLY B 1 183 ? -1.515 -5.605 -9 1 98.12 183 GLY B C 1
ATOM 3880 O O . GLY B 1 183 ? -1.096 -4.551 -9.484 1 98.12 183 GLY B O 1
ATOM 3881 N N . ALA B 1 184 ? -2.379 -5.633 -8.039 1 98.75 184 ALA B N 1
ATOM 3882 C CA . ALA B 1 184 ? -2.766 -4.406 -7.344 1 98.75 184 ALA B CA 1
ATOM 3883 C C . ALA B 1 184 ? -1.568 -3.777 -6.637 1 98.75 184 ALA B C 1
ATOM 3885 O O . ALA B 1 184 ? -1.39 -2.557 -6.676 1 98.75 184 ALA B O 1
ATOM 3886 N N . PHE B 1 185 ? -0.783 -4.613 -5.973 1 98.88 185 PHE B N 1
ATOM 3887 C CA . PHE B 1 185 ? 0.439 -4.117 -5.348 1 98.88 185 PHE B CA 1
ATOM 3888 C C . PHE B 1 185 ? 1.354 -3.477 -6.387 1 98.88 185 PHE B C 1
ATOM 3890 O O . PHE B 1 185 ? 1.912 -2.404 -6.152 1 98.88 185 PHE B O 1
ATOM 3897 N N . ARG B 1 186 ? 1.543 -4.125 -7.48 1 98.88 186 ARG B N 1
ATOM 3898 C CA . ARG B 1 186 ? 2.373 -3.602 -8.562 1 98.88 186 ARG B CA 1
ATOM 3899 C C . ARG B 1 186 ? 1.864 -2.244 -9.031 1 98.88 186 ARG B C 1
ATOM 3901 O O . ARG B 1 186 ? 2.652 -1.319 -9.242 1 98.88 186 ARG B O 1
ATOM 3908 N N . ILE B 1 187 ? 0.602 -2.121 -9.242 1 98.88 187 ILE B N 1
ATOM 3909 C CA . ILE B 1 187 ? -0.014 -0.874 -9.688 1 98.88 187 ILE B CA 1
ATOM 3910 C C . ILE B 1 187 ? 0.268 0.23 -8.672 1 98.88 187 ILE B C 1
ATOM 3912 O O . ILE B 1 187 ? 0.625 1.35 -9.047 1 98.88 187 ILE B O 1
ATOM 3916 N N . ALA B 1 188 ? 0.078 -0.055 -7.387 1 98.94 188 ALA B N 1
ATOM 3917 C CA . ALA B 1 188 ? 0.361 0.91 -6.324 1 98.94 188 ALA B CA 1
ATOM 3918 C C . ALA B 1 188 ? 1.824 1.343 -6.355 1 98.94 188 ALA B C 1
ATOM 3920 O O . ALA B 1 188 ? 2.123 2.539 -6.375 1 98.94 188 ALA B O 1
ATOM 3921 N N . LEU B 1 189 ? 2.756 0.342 -6.395 1 98.94 189 LEU B N 1
ATOM 3922 C CA . LEU B 1 189 ? 4.188 0.615 -6.426 1 98.94 189 LEU B CA 1
ATOM 3923 C C . LEU B 1 189 ? 4.551 1.473 -7.633 1 98.94 189 LEU B C 1
ATOM 3925 O O . LEU B 1 189 ? 5.242 2.484 -7.496 1 98.94 189 LEU B O 1
ATOM 3929 N N . GLU B 1 190 ? 4.059 1.035 -8.758 1 98.88 190 GLU B N 1
ATOM 3930 C CA . GLU B 1 190 ? 4.375 1.713 -10.016 1 98.88 190 GLU B CA 1
ATOM 3931 C C . GLU B 1 190 ? 3.891 3.16 -10 1 98.88 190 GLU B C 1
ATOM 3933 O O . GLU B 1 190 ? 4.613 4.066 -10.414 1 98.88 190 GLU B O 1
ATOM 3938 N N . SER B 1 191 ? 2.68 3.363 -9.562 1 98.88 191 SER B N 1
ATOM 3939 C CA . SER B 1 191 ? 2.102 4.703 -9.547 1 98.88 191 SER B CA 1
ATOM 3940 C C . SER B 1 191 ? 2.854 5.617 -8.586 1 98.88 191 SER B C 1
ATOM 3942 O O . SER B 1 191 ? 3.121 6.777 -8.906 1 98.88 191 SER B O 1
ATOM 3944 N N . VAL B 1 192 ? 3.178 5.141 -7.414 1 98.81 192 VAL B N 1
ATOM 3945 C CA . VAL B 1 192 ? 3.932 5.922 -6.441 1 98.81 192 VAL B CA 1
ATOM 3946 C C . VAL B 1 192 ? 5.328 6.215 -6.98 1 98.81 192 VAL B C 1
ATOM 3948 O O . VAL B 1 192 ? 5.777 7.363 -6.977 1 98.81 192 VAL B O 1
ATOM 3951 N N . PHE B 1 193 ? 6.055 5.18 -7.496 1 98.44 193 PHE B N 1
ATOM 3952 C CA . PHE B 1 193 ? 7.402 5.328 -8.031 1 98.44 193 PHE B CA 1
ATOM 3953 C C . PHE B 1 193 ? 7.438 6.383 -9.133 1 98.44 193 PHE B C 1
ATOM 3955 O O . PHE B 1 193 ? 8.289 7.273 -9.117 1 98.44 193 PHE B O 1
ATOM 3962 N N . ASN B 1 194 ? 6.473 6.316 -10.039 1 98.25 194 ASN B N 1
ATOM 3963 C CA . ASN B 1 194 ? 6.426 7.215 -11.188 1 98.25 194 ASN B CA 1
ATOM 3964 C C . ASN B 1 194 ? 6.109 8.648 -10.758 1 98.25 194 ASN B C 1
ATOM 3966 O O . ASN B 1 194 ? 6.363 9.594 -11.508 1 98.25 194 ASN B O 1
ATOM 3970 N N . SER B 1 195 ? 5.559 8.805 -9.594 1 97.38 195 SER B N 1
ATOM 3971 C CA . SER B 1 195 ? 5.227 10.141 -9.102 1 97.38 195 SER B CA 1
ATOM 3972 C C . SER B 1 195 ? 6.434 10.797 -8.445 1 97.38 195 SER B C 1
ATOM 3974 O O . SER B 1 195 ? 6.445 12.016 -8.234 1 97.38 195 SER B O 1
ATOM 3976 N N . ILE B 1 196 ? 7.441 10.039 -8.109 1 94.62 196 ILE B N 1
ATOM 3977 C CA . ILE B 1 196 ? 8.531 10.625 -7.336 1 94.62 196 ILE B CA 1
ATOM 3978 C C . ILE B 1 196 ? 9.844 10.469 -8.094 1 94.62 196 ILE B C 1
ATOM 3980 O O . ILE B 1 196 ? 10.906 10.844 -7.59 1 94.62 196 ILE B O 1
ATOM 3984 N N . HIS B 1 197 ? 9.82 9.867 -9.227 1 93.31 197 HIS B N 1
ATOM 3985 C CA . HIS B 1 197 ? 11.023 9.625 -10.016 1 93.31 197 HIS B CA 1
ATOM 3986 C C . HIS B 1 197 ? 10.828 10.07 -11.461 1 93.31 197 HIS B C 1
ATOM 3988 O O . HIS B 1 197 ? 9.719 10.016 -11.984 1 93.31 197 HIS B O 1
ATOM 3994 N N . HIS B 1 198 ? 11.828 10.492 -12.148 1 92.25 198 HIS B N 1
ATOM 3995 C CA . HIS B 1 198 ? 11.766 11.109 -13.469 1 92.25 198 HIS B CA 1
ATOM 3996 C C . HIS B 1 198 ? 11.672 10.055 -14.57 1 92.25 198 HIS B C 1
ATOM 3998 O O . HIS B 1 198 ? 11.219 10.336 -15.68 1 92.25 198 HIS B O 1
ATOM 4004 N N . THR B 1 199 ? 12.133 8.836 -14.344 1 94.75 199 THR B N 1
ATOM 4005 C CA . THR B 1 199 ? 12.008 7.742 -15.305 1 94.75 199 THR B CA 1
ATOM 4006 C C . THR B 1 199 ? 10.938 6.754 -14.852 1 94.75 199 THR B C 1
ATOM 4008 O O . THR B 1 199 ? 10.828 6.445 -13.664 1 94.75 199 THR B O 1
ATOM 4011 N N . PRO B 1 200 ? 10.18 6.23 -15.766 1 97.31 200 PRO B N 1
ATOM 4012 C CA . PRO B 1 200 ? 9.125 5.277 -15.414 1 97.31 200 PRO B CA 1
ATOM 4013 C C . PRO B 1 200 ? 9.68 3.969 -14.852 1 97.31 200 PRO B C 1
ATOM 4015 O O . PRO B 1 200 ? 10.766 3.533 -15.25 1 97.31 200 PRO B O 1
ATOM 4018 N N . LEU B 1 201 ? 8.883 3.35 -14.031 1 98.5 201 LEU B N 1
ATOM 4019 C CA . LEU B 1 201 ? 9.258 2.08 -13.422 1 98.5 201 LEU B CA 1
ATOM 4020 C C . LEU B 1 201 ? 9.359 0.98 -14.477 1 98.5 201 LEU B C 1
ATOM 4022 O O . LEU B 1 201 ? 8.461 0.828 -15.305 1 98.5 201 LEU B O 1
ATOM 4026 N N . VAL B 1 202 ? 10.422 0.238 -14.445 1 98.5 202 VAL B N 1
ATOM 4027 C CA . VAL B 1 202 ? 10.609 -0.922 -15.312 1 98.5 202 VAL B CA 1
ATOM 4028 C C . VAL B 1 202 ? 10.508 -2.203 -14.484 1 98.5 202 VAL B C 1
ATOM 4030 O O . VAL B 1 202 ? 11.109 -2.305 -13.414 1 98.5 202 VAL B O 1
ATOM 4033 N N . TYR B 1 203 ? 9.711 -3.182 -14.953 1 98.62 203 TYR B N 1
ATOM 4034 C CA . TYR B 1 203 ? 9.602 -4.449 -14.234 1 98.62 203 TYR B CA 1
ATOM 4035 C C . TYR B 1 203 ? 9.281 -5.59 -15.195 1 98.62 203 TYR B C 1
ATOM 4037 O O . TYR B 1 203 ? 8.859 -5.355 -16.328 1 98.62 203 TYR B O 1
ATOM 4045 N N . THR B 1 204 ? 9.602 -6.793 -14.789 1 98.19 204 THR B N 1
ATOM 4046 C CA . THR B 1 204 ? 9.266 -8.016 -15.508 1 98.19 204 THR B CA 1
ATOM 4047 C C . THR B 1 204 ? 8.305 -8.875 -14.695 1 98.19 204 THR B C 1
ATOM 4049 O O . THR B 1 204 ? 8.477 -9.031 -13.484 1 98.19 204 THR B O 1
ATOM 4052 N N . THR B 1 205 ? 7.277 -9.406 -15.328 1 97.25 205 THR B N 1
ATOM 4053 C CA . THR B 1 205 ? 6.285 -10.227 -14.633 1 97.25 205 THR B CA 1
ATOM 4054 C C . THR B 1 205 ? 6.363 -11.68 -15.094 1 97.25 205 THR B C 1
ATOM 4056 O O . THR B 1 205 ? 6.633 -11.945 -16.266 1 97.25 205 THR B O 1
ATOM 4059 N N . TYR B 1 206 ? 6.168 -12.516 -14.195 1 97 206 TYR B N 1
ATOM 4060 C CA . TYR B 1 206 ? 6.016 -13.945 -14.414 1 97 206 TYR B CA 1
ATOM 4061 C C . TYR B 1 206 ? 4.613 -14.414 -14.031 1 97 206 TYR B C 1
ATOM 4063 O O . TYR B 1 206 ? 3.674 -13.617 -14.008 1 97 206 TYR B O 1
ATOM 4071 N N . GLY B 1 207 ? 4.406 -15.633 -13.867 1 96.75 207 GLY B N 1
ATOM 4072 C CA . GLY B 1 207 ? 3.123 -16.172 -13.461 1 96.75 207 GLY B CA 1
ATOM 4073 C C . GLY B 1 207 ? 2.113 -16.234 -14.594 1 96.75 207 GLY B C 1
ATOM 4074 O O . GLY B 1 207 ? 2.33 -15.648 -15.656 1 96.75 207 GLY B O 1
ATOM 4075 N N . LYS B 1 208 ? 0.945 -16.953 -14.273 1 96.94 208 LYS B N 1
ATOM 4076 C CA . LYS B 1 208 ? -0.176 -16.953 -15.211 1 96.94 208 LYS B CA 1
ATOM 4077 C C . LYS B 1 208 ? -0.756 -15.555 -15.391 1 96.94 208 LYS B C 1
ATOM 4079 O O . LYS B 1 208 ? -0.802 -14.773 -14.438 1 96.94 208 LYS B O 1
ATOM 4084 N N . PRO B 1 209 ? -1.038 -15.195 -16.719 1 96.88 209 PRO B N 1
ATOM 4085 C CA . PRO B 1 209 ? -1.26 -15.992 -17.922 1 96.88 209 PRO B CA 1
ATOM 4086 C C . PRO B 1 209 ? -0.061 -15.977 -18.859 1 96.88 209 PRO B C 1
ATOM 4088 O O . PRO B 1 209 ? -0.204 -16.281 -20.047 1 96.88 209 PRO B O 1
ATOM 4091 N N . GLU B 1 210 ? 1.093 -15.578 -18.406 1 95.75 210 GLU B N 1
ATOM 4092 C CA . GLU B 1 210 ? 2.262 -15.508 -19.266 1 95.75 210 GLU B CA 1
ATOM 4093 C C . GLU B 1 210 ? 2.527 -16.844 -19.953 1 95.75 210 GLU B C 1
ATOM 4095 O O . GLU B 1 210 ? 2.457 -17.891 -19.312 1 95.75 210 GLU B O 1
ATOM 4100 N N . SER B 1 211 ? 2.971 -16.797 -21.234 1 95.06 211 SER B N 1
ATOM 4101 C CA . SER B 1 211 ? 3.141 -17.984 -22.047 1 95.06 211 SER B CA 1
ATOM 4102 C C . SER B 1 211 ? 4.242 -18.891 -21.484 1 95.06 211 SER B C 1
ATOM 4104 O O . SER B 1 211 ? 4.141 -20.109 -21.547 1 95.06 211 SER B O 1
ATOM 4106 N N . ILE B 1 212 ? 5.203 -18.281 -20.984 1 95.56 212 ILE B N 1
ATOM 4107 C CA . ILE B 1 212 ? 6.367 -19.016 -20.516 1 95.56 212 ILE B CA 1
ATOM 4108 C C . ILE B 1 212 ? 5.961 -19.969 -19.391 1 95.56 212 ILE B C 1
ATOM 4110 O O . ILE B 1 212 ? 6.566 -21.016 -19.203 1 95.56 212 ILE B O 1
ATOM 4114 N N . VAL B 1 213 ? 4.992 -19.625 -18.641 1 97.12 213 VAL B N 1
ATOM 4115 C CA . VAL B 1 213 ? 4.516 -20.438 -17.516 1 97.12 213 VAL B CA 1
ATOM 4116 C C . VAL B 1 213 ? 3.883 -21.719 -18.031 1 97.12 213 VAL B C 1
ATOM 4118 O O . VAL B 1 213 ? 4.129 -22.797 -17.5 1 97.12 213 VAL B O 1
ATOM 4121 N N . PHE B 1 214 ? 3.133 -21.656 -19.094 1 97.19 214 PHE B N 1
ATOM 4122 C CA . PHE B 1 214 ? 2.453 -22.812 -19.688 1 97.19 214 PHE B CA 1
ATOM 4123 C C . PHE B 1 214 ? 3.441 -23.703 -20.438 1 97.19 214 PHE B C 1
ATOM 4125 O O . PHE B 1 214 ? 3.307 -24.922 -20.438 1 97.19 214 PHE B O 1
ATOM 4132 N N . GLU B 1 215 ? 4.383 -23.031 -21.047 1 96.44 215 GLU B N 1
ATOM 4133 C CA . GLU B 1 215 ? 5.461 -23.781 -21.672 1 96.44 215 GLU B CA 1
ATOM 4134 C C . GLU B 1 215 ? 6.219 -24.609 -20.641 1 96.44 215 GLU B C 1
ATOM 4136 O O . GLU B 1 215 ? 6.52 -25.781 -20.875 1 96.44 215 GLU B O 1
ATOM 4141 N N . ASN B 1 216 ? 6.52 -23.984 -19.578 1 97.06 216 ASN B N 1
ATOM 4142 C CA . ASN B 1 216 ? 7.207 -24.688 -18.5 1 97.06 216 ASN B CA 1
ATOM 4143 C C . ASN B 1 216 ? 6.359 -25.812 -17.938 1 97.06 216 ASN B C 1
ATOM 4145 O O . ASN B 1 216 ? 6.879 -26.891 -17.609 1 97.06 216 ASN B O 1
ATOM 4149 N N . ALA B 1 217 ? 5.102 -25.578 -17.719 1 97.56 217 ALA B N 1
ATOM 4150 C CA . ALA B 1 217 ? 4.191 -26.609 -17.234 1 97.56 217 ALA B CA 1
ATOM 4151 C C . ALA B 1 217 ? 4.16 -27.812 -18.172 1 97.56 217 ALA B C 1
ATOM 4153 O O . ALA B 1 217 ? 4.211 -28.953 -17.719 1 97.56 217 ALA B O 1
ATOM 4154 N N . GLU B 1 218 ? 4.059 -27.547 -19.469 1 96.19 218 GLU B N 1
ATOM 4155 C CA . GLU B 1 218 ? 4.062 -28.609 -20.469 1 96.19 218 GLU B CA 1
ATOM 4156 C C . GLU B 1 218 ? 5.344 -29.438 -20.391 1 96.19 218 GLU B C 1
ATOM 4158 O O . GLU B 1 218 ? 5.301 -30.672 -20.406 1 96.19 218 GLU B O 1
ATOM 4163 N N . ALA B 1 219 ? 6.438 -28.75 -20.328 1 95.06 219 ALA B N 1
ATOM 4164 C CA . ALA B 1 219 ? 7.73 -29.422 -20.234 1 95.06 219 ALA B CA 1
ATOM 4165 C C . ALA B 1 219 ? 7.809 -30.281 -18.984 1 95.06 219 ALA B C 1
ATOM 4167 O O . ALA B 1 219 ? 8.32 -31.406 -19.031 1 95.06 219 ALA B O 1
AT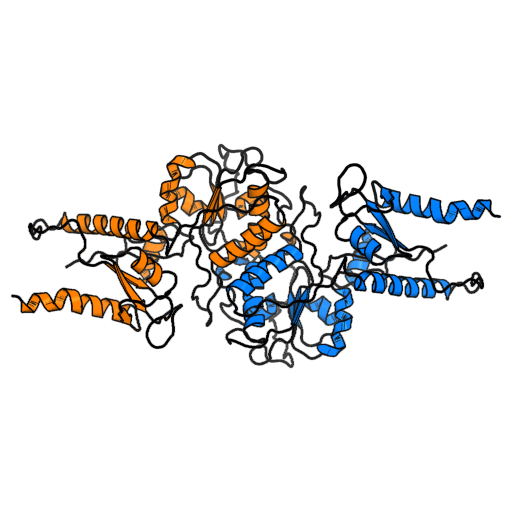OM 4168 N N . THR B 1 220 ? 7.34 -29.766 -17.875 1 95.81 220 THR B N 1
ATOM 4169 C CA . THR B 1 220 ? 7.352 -30.484 -16.609 1 95.81 220 THR B CA 1
ATOM 4170 C C . THR B 1 220 ? 6.488 -31.75 -16.688 1 95.81 220 THR B C 1
ATOM 4172 O O . THR B 1 220 ? 6.883 -32.812 -16.203 1 95.81 220 THR B O 1
ATOM 4175 N N . LEU B 1 221 ? 5.336 -31.641 -17.281 1 95.12 221 LEU B N 1
ATOM 4176 C CA . LEU B 1 221 ? 4.441 -32.781 -17.453 1 95.12 221 LEU B CA 1
ATOM 4177 C C . LEU B 1 221 ? 5.105 -33.875 -18.297 1 95.12 221 LEU B C 1
ATOM 4179 O O . LEU B 1 221 ? 4.938 -35.062 -18.016 1 95.12 221 LEU B O 1
ATOM 4183 N N . LYS B 1 222 ? 5.832 -33.438 -19.312 1 92.56 222 LYS B N 1
ATOM 4184 C CA . LYS B 1 222 ? 6.559 -34.406 -20.141 1 92.56 222 LYS B CA 1
ATOM 4185 C C . LYS B 1 222 ? 7.586 -35.156 -19.328 1 92.56 222 LYS B C 1
ATOM 4187 O O . LYS B 1 222 ? 7.719 -36.375 -19.469 1 92.56 222 LYS B O 1
ATOM 4192 N N . GLU B 1 223 ? 8.227 -34.469 -18.5 1 92 223 GLU B N 1
ATOM 4193 C CA . GLU B 1 223 ? 9.219 -35.094 -17.656 1 92 223 GLU B CA 1
ATOM 4194 C C . GLU B 1 223 ? 8.57 -36.062 -16.672 1 92 223 GLU B C 1
ATOM 4196 O O . GLU B 1 223 ? 9.094 -37.156 -16.438 1 92 223 GLU B O 1
ATOM 4201 N N . LEU B 1 224 ? 7.504 -35.656 -16.109 1 90.31 224 LEU B N 1
ATOM 4202 C CA . LEU B 1 224 ? 6.777 -36.5 -15.156 1 90.31 224 LEU B CA 1
ATOM 4203 C C . LEU B 1 224 ? 6.262 -37.75 -15.836 1 90.31 224 LEU B C 1
ATOM 4205 O O . LEU B 1 224 ? 6.254 -38.844 -15.234 1 90.31 224 LEU B O 1
ATOM 4209 N N . HIS B 1 225 ? 5.785 -37.625 -17.062 1 87.06 225 HIS B N 1
ATOM 4210 C CA . HIS B 1 225 ? 5.277 -38.75 -17.828 1 87.06 225 HIS B CA 1
ATOM 4211 C C . HIS B 1 225 ? 6.379 -39.781 -18.109 1 87.06 225 HIS B C 1
ATOM 4213 O O . HIS B 1 225 ? 6.156 -40.969 -18 1 87.06 225 HIS B O 1
ATOM 4219 N N . SER B 1 226 ? 7.504 -39.281 -18.5 1 83.94 226 SER B N 1
ATOM 4220 C CA . SER B 1 226 ? 8.641 -40.156 -18.828 1 83.94 226 SER B CA 1
ATOM 4221 C C . SER B 1 226 ? 9.102 -40.938 -17.609 1 83.94 226 SER B C 1
ATOM 4223 O O . SER B 1 226 ? 9.492 -42.094 -17.734 1 83.94 226 SER B O 1
ATOM 4225 N N . SER B 1 227 ? 9.016 -40.344 -16.484 1 77.31 227 SER B N 1
ATOM 4226 C CA . SER B 1 227 ? 9.453 -41 -15.25 1 77.31 227 SER B CA 1
ATOM 4227 C C . SER B 1 227 ? 8.492 -42.125 -14.852 1 77.31 227 SER B C 1
ATOM 4229 O O . SER B 1 227 ? 8.906 -43.125 -14.242 1 77.31 227 SER B O 1
ATOM 4231 N N . CYS B 1 228 ? 7.289 -41.938 -15.117 1 67.19 228 CYS B N 1
ATOM 4232 C CA . CYS B 1 228 ? 6.285 -42.938 -14.773 1 67.19 228 CYS B CA 1
ATOM 4233 C C . CYS B 1 228 ? 6.348 -44.125 -15.727 1 67.19 228 CYS B C 1
ATOM 4235 O O . CYS B 1 228 ? 5.98 -45.25 -15.359 1 67.19 228 CYS B O 1
ATOM 4237 N N . THR B 1 229 ? 6.746 -43.875 -17.016 1 61.56 229 THR B N 1
ATOM 4238 C CA . THR B 1 229 ? 6.75 -44.938 -18.016 1 61.56 229 THR B CA 1
ATOM 4239 C C . THR B 1 229 ? 8.031 -45.75 -17.938 1 61.56 229 THR B C 1
ATOM 4241 O O . THR B 1 229 ? 8.094 -46.875 -18.438 1 61.56 229 THR B O 1
ATOM 4244 N N . MET B 1 230 ? 9.188 -45.094 -17.531 1 55.12 230 MET B N 1
ATOM 4245 C CA . MET B 1 230 ? 10.422 -45.875 -17.469 1 55.12 230 MET B CA 1
ATOM 4246 C C . MET B 1 230 ? 10.211 -47.156 -16.656 1 55.12 230 MET B C 1
ATOM 4248 O O . MET B 1 230 ? 10.906 -48.156 -16.875 1 55.12 230 MET B O 1
ATOM 4252 N N . GLY B 1 231 ? 9.422 -47.125 -15.664 1 48.12 231 GLY B N 1
ATOM 4253 C CA . GLY B 1 231 ? 9.32 -48.406 -14.984 1 48.12 231 GLY B CA 1
ATOM 4254 C C . GLY B 1 231 ? 8.523 -49.438 -15.773 1 48.12 231 GLY B C 1
ATOM 4255 O O . GLY B 1 231 ? 8.555 -50.625 -15.453 1 48.12 231 GLY B O 1
ATOM 4256 N N . ASP B 1 232 ? 7.379 -49.094 -16.281 1 46.59 232 ASP B N 1
ATOM 4257 C CA . ASP B 1 232 ? 6.59 -50.094 -16.953 1 46.59 232 ASP B CA 1
ATOM 4258 C C . ASP B 1 232 ? 7.047 -50.281 -18.406 1 46.59 232 ASP B C 1
ATOM 4260 O O . ASP B 1 232 ? 6.945 -49.375 -19.203 1 46.59 232 ASP B O 1
ATOM 4264 N N . ASP B 1 233 ? 8.086 -51.062 -18.688 1 43.38 233 ASP B N 1
ATOM 4265 C CA . ASP B 1 233 ? 8.641 -51.594 -19.938 1 43.38 233 ASP B CA 1
ATOM 4266 C C . ASP B 1 233 ? 7.551 -51.719 -21.016 1 43.38 233 ASP B C 1
ATOM 4268 O O . ASP B 1 233 ? 7.852 -51.781 -22.203 1 43.38 233 ASP B O 1
ATOM 4272 N N . MET B 1 234 ? 6.375 -52.344 -20.703 1 41.72 234 MET B N 1
ATOM 4273 C CA . MET B 1 234 ? 5.48 -53 -21.625 1 41.72 234 MET B CA 1
ATOM 4274 C C . MET B 1 234 ? 4.75 -52 -22.516 1 41.72 234 MET B C 1
ATOM 4276 O O . MET B 1 234 ? 4.305 -52.344 -23.609 1 41.72 234 MET B O 1
ATOM 4280 N N . TYR B 1 235 ? 4.125 -50.875 -22.047 1 41.41 235 TYR B N 1
ATOM 4281 C CA . TYR B 1 235 ? 3.246 -50.125 -22.922 1 41.41 235 TYR B CA 1
ATOM 4282 C C . TYR B 1 235 ? 4.027 -49.062 -23.672 1 41.41 235 TYR B C 1
ATOM 4284 O O . TYR B 1 235 ? 3.693 -47.875 -23.594 1 41.41 235 TYR B O 1
ATOM 4292 N N . ALA B 1 236 ? 5.285 -49.156 -23.906 1 43.38 236 ALA B N 1
ATOM 4293 C CA . ALA B 1 236 ? 5.945 -48.312 -24.891 1 43.38 236 ALA B CA 1
ATOM 4294 C C . ALA B 1 236 ? 5.305 -48.469 -26.266 1 43.38 236 ALA B C 1
ATOM 4296 O O . ALA B 1 236 ? 5.703 -49.344 -27.047 1 43.38 236 ALA B O 1
ATOM 4297 N N . ASN B 1 237 ? 3.977 -48.5 -26.484 1 41.75 237 ASN B N 1
ATOM 4298 C CA . ASN B 1 237 ? 3.588 -48.531 -27.891 1 41.75 237 ASN B CA 1
ATOM 4299 C C . ASN B 1 237 ? 4.363 -47.469 -28.703 1 41.75 237 ASN B C 1
ATOM 4301 O O . ASN B 1 237 ? 4.781 -46.469 -28.156 1 41.75 237 ASN B O 1
ATOM 4305 N N . GLU B 1 238 ? 4.91 -47.844 -29.875 1 44.06 238 GLU B N 1
ATOM 4306 C CA . GLU B 1 238 ? 5.605 -47.188 -30.984 1 44.06 238 GLU B CA 1
ATOM 4307 C C . GLU B 1 238 ? 5.16 -45.75 -31.156 1 44.06 238 GLU B C 1
ATOM 4309 O O . GLU B 1 238 ? 5.84 -44.938 -31.812 1 44.06 238 GLU B O 1
ATOM 4314 N N . ASN B 1 239 ? 3.811 -45.469 -31.188 1 43.53 239 ASN B N 1
ATOM 4315 C CA . ASN B 1 239 ? 3.32 -44.125 -31.484 1 43.53 239 ASN B CA 1
ATOM 4316 C C . ASN B 1 239 ? 3.643 -43.125 -30.359 1 43.53 239 ASN B C 1
ATOM 4318 O O . ASN B 1 239 ? 2.74 -42.656 -29.656 1 43.53 239 ASN B O 1
ATOM 4322 N N . ASP B 1 240 ? 4.523 -43.281 -29.562 1 48.06 240 ASP B N 1
ATOM 4323 C CA . ASP B 1 240 ? 5.098 -42.469 -28.5 1 48.06 240 ASP B CA 1
ATOM 4324 C C . ASP B 1 240 ? 5.262 -41.031 -28.953 1 48.06 240 ASP B C 1
ATOM 4326 O O . ASP B 1 240 ? 6.352 -40.625 -29.359 1 48.06 240 ASP B O 1
ATOM 4330 N N . SER B 1 241 ? 4.34 -40.562 -29.594 1 53.88 241 SER B N 1
ATOM 4331 C CA . SER B 1 241 ? 4.391 -39.156 -29.938 1 53.88 241 SER B CA 1
ATOM 4332 C C . SER B 1 241 ? 4.793 -38.312 -28.734 1 53.88 241 SER B C 1
ATOM 4334 O O . SER B 1 241 ? 4.23 -38.438 -27.656 1 53.88 241 SER B O 1
ATOM 4336 N N . PRO B 1 242 ? 6.023 -37.781 -28.812 1 60.94 242 PRO B N 1
ATOM 4337 C CA . PRO B 1 242 ? 6.582 -36.906 -27.781 1 60.94 242 PRO B CA 1
ATOM 4338 C C . PRO B 1 242 ? 5.633 -35.781 -27.391 1 60.94 242 PRO B C 1
ATOM 4340 O O . PRO B 1 242 ? 5.926 -35.031 -26.469 1 60.94 242 PRO B O 1
ATOM 4343 N N . TYR B 1 243 ? 4.48 -35.875 -27.984 1 75.62 243 TYR B N 1
ATOM 4344 C CA . TYR B 1 243 ? 3.615 -34.719 -27.766 1 75.62 243 TYR B CA 1
ATOM 4345 C C . TYR B 1 243 ? 2.305 -35.125 -27.109 1 75.62 243 TYR B C 1
ATOM 4347 O O . TYR B 1 243 ? 1.784 -36.219 -27.391 1 75.62 243 TYR B O 1
ATOM 4355 N N . PHE B 1 244 ? 1.846 -34.406 -26.125 1 86.94 244 PHE B N 1
ATOM 4356 C CA . PHE B 1 244 ? 0.528 -34.594 -25.531 1 86.94 244 PHE B CA 1
ATOM 4357 C C . PHE B 1 244 ? -0.572 -34.312 -26.547 1 86.94 244 PHE B C 1
ATOM 4359 O O . PHE B 1 244 ? -0.511 -33.312 -27.266 1 86.94 244 PHE B O 1
ATOM 4366 N N . ARG B 1 245 ? -1.446 -35.219 -26.641 1 88.5 245 ARG B N 1
ATOM 4367 C CA . ARG B 1 245 ? -2.611 -35 -27.5 1 88.5 245 ARG B CA 1
ATOM 4368 C C . ARG B 1 245 ? -3.48 -33.875 -26.922 1 88.5 245 ARG B C 1
ATOM 4370 O O . ARG B 1 245 ? -4.027 -33.062 -27.672 1 88.5 245 ARG B O 1
ATOM 4377 N N . ALA B 1 246 ? -3.594 -33.875 -25.594 1 93.56 246 ALA B N 1
ATOM 4378 C CA . ALA B 1 246 ? -4.41 -32.875 -24.922 1 93.56 246 ALA B CA 1
ATOM 4379 C C . ALA B 1 246 ? -3.832 -32.531 -23.547 1 93.56 246 ALA B C 1
ATOM 4381 O O . ALA B 1 246 ? -3.354 -33.406 -22.828 1 93.56 246 ALA B O 1
ATOM 4382 N N . LEU B 1 247 ? -3.76 -31.266 -23.312 1 96.19 247 LEU B N 1
ATOM 4383 C CA . LEU B 1 247 ? -3.41 -30.734 -22 1 96.19 247 LEU B CA 1
ATOM 4384 C C . LEU B 1 247 ? -4.543 -29.875 -21.453 1 96.19 247 LEU B C 1
ATOM 4386 O O . LEU B 1 247 ? -4.977 -28.922 -22.094 1 96.19 247 LEU B O 1
ATOM 4390 N N . TYR B 1 248 ? -5.059 -30.203 -20.281 1 97.5 248 TYR B N 1
ATOM 4391 C CA . TYR B 1 248 ? -6.219 -29.516 -19.734 1 97.5 248 TYR B CA 1
ATOM 4392 C C . TYR B 1 248 ? -5.805 -28.547 -18.625 1 97.5 248 TYR B C 1
ATOM 4394 O O . TYR B 1 248 ? -5.102 -28.922 -17.688 1 97.5 248 TYR B O 1
ATOM 4402 N N . MET B 1 249 ? -6.102 -27.297 -18.812 1 98.25 249 MET B N 1
ATOM 4403 C CA . MET B 1 249 ? -5.992 -26.312 -17.734 1 98.25 249 MET B CA 1
ATOM 4404 C C . MET B 1 249 ? -7.324 -26.141 -17 1 98.25 249 MET B C 1
ATOM 4406 O O . MET B 1 249 ? -8.273 -25.578 -17.547 1 98.25 249 MET B O 1
ATOM 4410 N N . ILE B 1 250 ? -7.395 -26.656 -15.805 1 97.44 250 ILE B N 1
ATOM 4411 C CA . ILE B 1 250 ? -8.562 -26.469 -14.953 1 97.44 250 ILE B CA 1
ATOM 4412 C C . ILE B 1 250 ? -8.344 -25.266 -14.031 1 97.44 250 ILE B C 1
ATOM 4414 O O . ILE B 1 250 ? -7.43 -25.266 -13.211 1 97.44 250 ILE B O 1
ATOM 4418 N N . GLY B 1 251 ? -9.141 -24.219 -14.172 1 96.12 251 GLY B N 1
ATOM 4419 C CA . GLY B 1 251 ? -8.969 -23.031 -13.352 1 96.12 251 GLY B CA 1
ATOM 4420 C C . GLY B 1 251 ? -10.25 -22.234 -13.172 1 96.12 251 GLY B C 1
ATOM 4421 O O . GLY B 1 251 ? -11.242 -22.484 -13.859 1 96.12 251 GLY B O 1
ATOM 4422 N N . ASP B 1 252 ? -10.242 -21.25 -12.258 1 94.44 252 ASP B N 1
ATOM 4423 C CA . ASP B 1 252 ? -11.453 -20.516 -11.93 1 94.44 252 ASP B CA 1
ATOM 4424 C C . ASP B 1 252 ? -11.328 -19.047 -12.344 1 94.44 252 ASP B C 1
ATOM 4426 O O . ASP B 1 252 ? -12.25 -18.25 -12.125 1 94.44 252 ASP B O 1
ATOM 4430 N N . ASN B 1 253 ? -10.18 -18.625 -12.812 1 94.38 253 ASN B N 1
ATOM 4431 C CA . ASN B 1 253 ? -9.961 -17.234 -13.195 1 94.38 253 ASN B CA 1
ATOM 4432 C C . ASN B 1 253 ? -9.859 -17.078 -14.711 1 94.38 253 ASN B C 1
ATOM 4434 O O . ASN B 1 253 ? -8.844 -17.453 -15.305 1 94.38 253 ASN B O 1
ATOM 4438 N N . PRO B 1 254 ? -10.844 -16.562 -15.328 1 95.56 254 PRO B N 1
ATOM 4439 C CA . PRO B 1 254 ? -10.844 -16.453 -16.781 1 95.56 254 PRO B CA 1
ATOM 4440 C C . PRO B 1 254 ? -9.656 -15.641 -17.312 1 95.56 254 PRO B C 1
ATOM 4442 O O . PRO B 1 254 ? -9.016 -16.047 -18.281 1 95.56 254 PRO B O 1
ATOM 4445 N N . SER B 1 255 ? -9.359 -14.531 -16.609 1 94.69 255 SER B N 1
ATOM 4446 C CA . SER B 1 255 ? -8.352 -13.602 -17.109 1 94.69 255 SER B CA 1
ATOM 4447 C C . SER B 1 255 ? -6.941 -14.141 -16.859 1 94.69 255 SER B C 1
ATOM 4449 O O . SER B 1 255 ? -5.965 -13.578 -17.375 1 94.69 255 SER B O 1
ATOM 4451 N N . VAL B 1 256 ? -6.852 -15.234 -16.109 1 96 256 VAL B N 1
ATOM 4452 C CA . VAL B 1 256 ? -5.543 -15.758 -15.734 1 96 256 VAL B CA 1
ATOM 4453 C C . VAL B 1 256 ? -5.383 -17.188 -16.25 1 96 256 VAL B C 1
ATOM 4455 O O . VAL B 1 256 ? -4.574 -17.438 -17.156 1 96 256 VAL B O 1
ATOM 4458 N N . ASP B 1 257 ? -6.242 -18.109 -15.891 1 96.94 257 ASP B N 1
ATOM 4459 C CA . ASP B 1 257 ? -6.156 -19.531 -16.234 1 96.94 257 ASP B CA 1
ATOM 4460 C C . ASP B 1 257 ? -6.59 -19.766 -17.688 1 96.94 257 ASP B C 1
ATOM 4462 O O . ASP B 1 257 ? -5.863 -20.391 -18.453 1 96.94 257 ASP B O 1
ATOM 4466 N N . ILE B 1 258 ? -7.742 -19.266 -18.031 1 97.25 258 ILE B N 1
ATOM 4467 C CA . ILE B 1 258 ? -8.336 -19.516 -19.344 1 97.25 258 ILE B CA 1
ATOM 4468 C C . ILE B 1 258 ? -7.566 -18.734 -20.406 1 97.25 258 ILE B C 1
ATOM 4470 O O . ILE B 1 258 ? -7.176 -19.297 -21.438 1 97.25 258 ILE B O 1
ATOM 4474 N N . LYS B 1 259 ? -7.371 -17.484 -20.109 1 97.5 259 LYS B N 1
ATOM 4475 C CA . LYS B 1 259 ? -6.582 -16.656 -21.016 1 97.5 259 LYS B CA 1
ATOM 4476 C C . LYS B 1 259 ? -5.223 -17.297 -21.297 1 97.5 259 LYS B C 1
ATOM 4478 O O . LYS B 1 259 ? -4.789 -17.391 -22.453 1 97.5 259 LYS B O 1
ATOM 4483 N N . GLY B 1 260 ? -4.531 -17.766 -20.281 1 97.62 260 GLY B N 1
ATOM 4484 C CA . GLY B 1 260 ? -3.223 -18.375 -20.422 1 97.62 260 GLY B CA 1
ATOM 4485 C C . GLY B 1 260 ? -3.242 -19.625 -21.281 1 97.62 260 GLY B C 1
ATOM 4486 O O . GLY B 1 260 ? -2.404 -19.797 -22.172 1 97.62 260 GLY B O 1
ATOM 4487 N N . ALA B 1 261 ? -4.156 -20.516 -21.031 1 97.75 261 ALA B N 1
ATOM 4488 C CA . ALA B 1 261 ? -4.273 -21.75 -21.781 1 97.75 261 ALA B CA 1
ATOM 4489 C C . ALA B 1 261 ? -4.574 -21.469 -23.25 1 97.75 261 ALA B C 1
ATOM 4491 O O . ALA B 1 261 ? -4 -22.094 -24.141 1 97.75 261 ALA B O 1
ATOM 4492 N N . ARG B 1 262 ? -5.418 -20.5 -23.453 1 96.69 262 ARG B N 1
ATOM 4493 C CA . ARG B 1 262 ? -5.785 -20.125 -24.812 1 96.69 262 ARG B CA 1
ATOM 4494 C C . ARG B 1 262 ? -4.594 -19.531 -25.562 1 96.69 262 ARG B C 1
ATOM 4496 O O . ARG B 1 262 ? -4.371 -19.844 -26.734 1 96.69 262 ARG B O 1
ATOM 4503 N N . GLN B 1 263 ? -3.883 -18.734 -24.922 1 96.88 263 GLN B N 1
ATOM 4504 C CA . GLN B 1 263 ? -2.699 -18.125 -25.516 1 96.88 263 GLN B CA 1
ATOM 4505 C C . GLN B 1 263 ? -1.646 -19.188 -25.844 1 96.88 263 GLN B C 1
ATOM 4507 O O . GLN B 1 263 ? -0.937 -19.062 -26.844 1 96.88 263 GLN B O 1
ATOM 4512 N N . ALA B 1 264 ? -1.519 -20.141 -25 1 95.88 264 ALA B N 1
ATOM 4513 C CA . ALA B 1 264 ? -0.556 -21.219 -25.203 1 95.88 264 ALA B CA 1
ATOM 4514 C C . ALA B 1 264 ? -0.927 -22.047 -26.438 1 95.88 264 ALA B C 1
ATOM 4516 O O . ALA B 1 264 ? -0.052 -22.578 -27.125 1 95.88 264 ALA B O 1
ATOM 4517 N N . GLY B 1 265 ? -2.268 -22.172 -26.688 1 94.56 265 GLY B N 1
ATOM 4518 C CA . GLY B 1 265 ? -2.729 -22.844 -27.891 1 94.56 265 GLY B CA 1
ATOM 4519 C C . GLY B 1 265 ? -2.658 -24.359 -27.797 1 94.56 265 GLY B C 1
ATOM 4520 O O . GLY B 1 265 ? -2.387 -24.906 -26.734 1 94.56 265 GLY B O 1
ATOM 4521 N N . HIS B 1 266 ? -2.887 -24.953 -28.938 1 92.44 266 HIS B N 1
ATOM 4522 C CA . HIS B 1 266 ? -2.834 -26.406 -28.984 1 92.44 266 HIS B CA 1
ATOM 4523 C C . HIS B 1 266 ? -1.52 -26.938 -28.406 1 92.44 266 HIS B C 1
ATOM 4525 O O . HIS B 1 266 ? -0.451 -26.391 -28.719 1 92.44 266 HIS B O 1
ATOM 4531 N N . PRO B 1 267 ? -1.598 -27.906 -27.5 1 94.75 267 PRO B N 1
ATOM 4532 C CA . PRO B 1 267 ? -2.693 -28.844 -27.219 1 94.75 267 PRO B CA 1
ATOM 4533 C C . PRO B 1 267 ? -3.488 -28.453 -25.984 1 94.75 267 PRO B C 1
ATOM 4535 O O . PRO B 1 267 ? -4.195 -29.297 -25.406 1 94.75 267 PRO B O 1
ATOM 4538 N N . TRP B 1 268 ? -3.379 -27.25 -25.5 1 97.12 268 TRP B N 1
ATOM 4539 C CA . TRP B 1 268 ? -4.023 -26.828 -24.266 1 97.12 268 TRP B CA 1
ATOM 4540 C C . TRP B 1 268 ? -5.527 -26.672 -24.453 1 97.12 268 TRP B C 1
ATOM 4542 O O . TRP B 1 268 ? -5.98 -26.109 -25.453 1 97.12 268 TRP B O 1
ATOM 4552 N N . ILE B 1 269 ? -6.305 -27.219 -23.578 1 97.56 269 ILE B N 1
ATOM 4553 C CA . ILE B 1 269 ? -7.758 -27.109 -23.5 1 97.56 269 ILE B CA 1
ATOM 4554 C C . ILE B 1 269 ? -8.148 -26.484 -22.156 1 97.56 269 ILE B C 1
ATOM 4556 O O . ILE B 1 269 ? -7.738 -26.953 -21.094 1 97.56 269 ILE B O 1
ATOM 4560 N N . SER B 1 270 ? -8.891 -25.359 -22.219 1 98.12 270 SER B N 1
ATOM 4561 C CA . SER B 1 270 ? -9.234 -24.609 -21.016 1 98.12 270 SER B CA 1
ATOM 4562 C C . SER B 1 270 ? -10.562 -25.078 -20.422 1 98.12 270 SER B C 1
ATOM 4564 O O . SER B 1 270 ? -11.562 -25.172 -21.141 1 98.12 270 SER B O 1
ATOM 4566 N N . VAL B 1 271 ? -10.539 -25.391 -19.156 1 97.62 271 VAL B N 1
ATOM 4567 C CA . VAL B 1 271 ? -11.727 -25.797 -18.406 1 97.62 271 VAL B CA 1
ATOM 4568 C C . VAL B 1 271 ? -11.969 -24.812 -17.266 1 97.62 271 VAL B C 1
ATOM 4570 O O . VAL B 1 271 ? -11.172 -24.75 -16.312 1 97.62 271 VAL B O 1
ATOM 4573 N N . LEU B 1 272 ? -13.094 -24.047 -17.297 1 97.56 272 LEU B N 1
ATOM 4574 C CA . LEU B 1 272 ? -13.43 -23.031 -16.312 1 97.56 272 LEU B CA 1
ATOM 4575 C C . LEU B 1 272 ? -14.367 -23.594 -15.242 1 97.56 272 LEU B C 1
ATOM 4577 O O . LEU B 1 272 ? -15.391 -24.203 -15.562 1 97.56 272 LEU B O 1
ATOM 4581 N N . THR B 1 273 ? -13.945 -23.484 -14.008 1 95.75 273 THR B N 1
ATOM 4582 C CA . THR B 1 273 ? -14.789 -23.906 -12.891 1 95.75 273 THR B CA 1
ATOM 4583 C C . THR B 1 273 ? -15.461 -22.719 -12.242 1 95.75 273 THR B C 1
ATOM 4585 O O . THR B 1 273 ? -14.992 -21.578 -12.367 1 95.75 273 THR B O 1
ATOM 4588 N N . ARG B 1 274 ? -16.547 -22.922 -11.445 1 90.44 274 ARG B N 1
ATOM 4589 C CA . ARG B 1 274 ? -17.312 -21.859 -10.82 1 90.44 274 ARG B CA 1
ATOM 4590 C C . ARG B 1 274 ? -17.016 -21.766 -9.328 1 90.44 274 ARG B C 1
ATOM 4592 O O . ARG B 1 274 ? -17.828 -21.25 -8.555 1 90.44 274 ARG B O 1
ATOM 4599 N N . THR B 1 275 ? -15.977 -22.141 -8.859 1 80.38 275 THR B N 1
ATOM 4600 C CA . THR B 1 275 ? -15.695 -22.266 -7.43 1 80.38 275 THR B CA 1
ATOM 4601 C C . THR B 1 275 ? -14.781 -21.141 -6.953 1 80.38 275 THR B C 1
ATOM 4603 O O . THR B 1 275 ? -14.375 -21.109 -5.789 1 80.38 275 THR B O 1
ATOM 4606 N N . GLY B 1 276 ? -14.531 -20.125 -7.66 1 82.69 276 GLY B N 1
ATOM 4607 C CA . GLY B 1 276 ? -13.578 -19.094 -7.258 1 82.69 276 GLY B CA 1
ATOM 4608 C C . GLY B 1 276 ? -13.898 -17.734 -7.84 1 82.69 276 GLY B C 1
ATOM 4609 O O . GLY B 1 276 ? -14.969 -17.188 -7.594 1 82.69 276 GLY B O 1
ATOM 4610 N N . VAL B 1 277 ? -13.016 -17.281 -8.594 1 80.25 277 VAL B N 1
ATOM 4611 C CA . VAL B 1 277 ? -13.109 -15.945 -9.172 1 80.25 277 VAL B CA 1
ATOM 4612 C C . VAL B 1 277 ? -14.336 -15.859 -10.078 1 80.25 277 VAL B C 1
ATOM 4614 O O . VAL B 1 277 ? -15.07 -14.867 -10.055 1 80.25 277 VAL B O 1
ATOM 4617 N N . PHE B 1 278 ? -14.57 -16.891 -10.805 1 82.5 278 PHE B N 1
ATOM 4618 C CA . PHE B 1 278 ? -15.695 -16.906 -11.734 1 82.5 278 PHE B CA 1
ATOM 4619 C C . PHE B 1 278 ? -16.922 -17.516 -11.07 1 82.5 278 PHE B C 1
ATOM 4621 O O . PHE B 1 278 ? -16.859 -18.641 -10.555 1 82.5 278 PHE B O 1
ATOM 4628 N N . ARG B 1 279 ? -18.062 -16.766 -11.141 1 75.31 279 ARG B N 1
ATOM 4629 C CA . ARG B 1 279 ? -19.297 -17.281 -10.531 1 75.31 279 ARG B CA 1
ATOM 4630 C C . ARG B 1 279 ? -20.484 -17.109 -11.477 1 75.31 279 ARG B C 1
ATOM 4632 O O . ARG B 1 279 ? -21.641 -17.281 -11.078 1 75.31 279 ARG B O 1
ATOM 4639 N N . GLY B 1 280 ? -20.219 -16.734 -12.625 1 78.12 280 GLY B N 1
ATOM 4640 C CA . GLY B 1 280 ? -21.266 -16.438 -13.578 1 78.12 280 GLY B CA 1
ATOM 4641 C C . GLY B 1 280 ? -21.953 -17.672 -14.125 1 78.12 280 GLY B C 1
ATOM 4642 O O . GLY B 1 280 ? -21.516 -18.797 -13.867 1 78.12 280 GLY B O 1
ATOM 4643 N N . THR B 1 281 ? -23.141 -17.219 -14.672 1 83.62 281 THR B N 1
ATOM 4644 C CA . THR B 1 281 ? -23.875 -18.25 -15.391 1 83.62 281 THR B CA 1
ATOM 4645 C C . THR B 1 281 ? -23.375 -18.375 -16.828 1 83.62 281 THR B C 1
ATOM 4647 O O . THR B 1 281 ? -23.047 -17.375 -17.469 1 83.62 281 THR B O 1
ATOM 4650 N N . GLY B 1 282 ? -23 -19.578 -17.281 1 90.38 282 GLY B N 1
ATOM 4651 C CA . GLY B 1 282 ? -22.484 -19.75 -18.625 1 90.38 282 GLY B CA 1
ATOM 4652 C C . GLY B 1 282 ? -20.969 -19.656 -18.703 1 90.38 282 GLY B C 1
ATOM 4653 O O . GLY B 1 282 ? -20.266 -20.188 -17.844 1 90.38 282 GLY B O 1
ATOM 4654 N N . ASN B 1 283 ? -20.516 -19.016 -19.844 1 95.56 283 ASN B N 1
ATOM 4655 C CA . ASN B 1 283 ? -19.094 -18.844 -20.078 1 95.56 283 ASN B CA 1
ATOM 4656 C C . ASN B 1 283 ? -18.656 -17.391 -19.891 1 95.56 283 ASN B C 1
ATOM 4658 O O . ASN B 1 283 ? -19.484 -16.484 -19.812 1 95.56 283 ASN B O 1
ATOM 4662 N N . ASP B 1 284 ? -17.391 -17.141 -19.578 1 94.88 284 ASP B N 1
ATOM 4663 C CA . ASP B 1 284 ? -16.891 -15.773 -19.469 1 94.88 284 ASP B CA 1
ATOM 4664 C C . ASP B 1 284 ? -16.969 -15.047 -20.797 1 94.88 284 ASP B C 1
ATOM 4666 O O . ASP B 1 284 ? -16.625 -15.609 -21.844 1 94.88 284 ASP B O 1
ATOM 4670 N N . ALA B 1 285 ? -17.438 -13.852 -20.797 1 92.81 285 ALA B N 1
ATOM 4671 C CA . ALA B 1 285 ? -17.672 -13.102 -22.016 1 92.81 285 ALA B CA 1
ATOM 4672 C C . ALA B 1 285 ? -16.359 -12.672 -22.656 1 92.81 285 ALA B C 1
ATOM 4674 O O . ALA B 1 285 ? -16.219 -12.68 -23.891 1 92.81 285 ALA B O 1
ATOM 4675 N N . GLU B 1 286 ? -15.438 -12.297 -21.891 1 93.25 286 GLU B N 1
ATOM 4676 C CA . GLU B 1 286 ? -14.18 -11.766 -22.406 1 93.25 286 GLU B CA 1
ATOM 4677 C C . GLU B 1 286 ? -13.195 -12.891 -22.719 1 93.25 286 GLU B C 1
ATOM 4679 O O . GLU B 1 286 ? -12.477 -12.828 -23.719 1 93.25 286 GLU B O 1
ATOM 4684 N N . HIS B 1 287 ? -13.125 -13.859 -21.828 1 96 287 HIS B N 1
ATOM 4685 C CA . HIS B 1 287 ? -12.227 -15.008 -21.984 1 96 287 HIS B CA 1
ATOM 4686 C C . HIS B 1 287 ? -12.992 -16.312 -21.859 1 96 287 HIS B C 1
ATOM 4688 O O . HIS B 1 287 ? -12.859 -17.031 -20.859 1 96 287 HIS B O 1
ATOM 4694 N N . PRO B 1 288 ? -13.648 -16.672 -22.922 1 96.25 288 PRO B N 1
ATOM 4695 C CA . PRO B 1 288 ? -14.445 -17.891 -22.859 1 96.25 288 PRO B CA 1
ATOM 4696 C C . PRO B 1 288 ? -13.586 -19.156 -22.844 1 96.25 288 PRO B C 1
ATOM 4698 O O . PRO B 1 288 ? -12.602 -19.25 -23.594 1 96.25 288 PRO B O 1
ATOM 4701 N N . ALA B 1 289 ? -13.984 -20.141 -22.016 1 97.69 289 ALA B N 1
ATOM 4702 C CA . ALA B 1 289 ? -13.281 -21.406 -21.906 1 97.69 289 ALA B CA 1
ATOM 4703 C C . ALA B 1 289 ? -13.812 -22.422 -22.922 1 97.69 289 ALA B C 1
ATOM 4705 O O . ALA B 1 289 ? -14.883 -22.203 -23.5 1 97.69 289 ALA B O 1
ATOM 4706 N N . ASP B 1 290 ? -13.055 -23.438 -23.188 1 97 290 ASP B N 1
ATOM 4707 C CA . ASP B 1 290 ? -13.516 -24.531 -24.031 1 97 290 ASP B CA 1
ATOM 4708 C C . ASP B 1 290 ? -14.633 -25.328 -23.359 1 97 290 ASP B C 1
ATOM 4710 O O . ASP B 1 290 ? -15.492 -25.891 -24.031 1 97 290 ASP B O 1
ATOM 4714 N N . LEU B 1 291 ? -14.523 -25.406 -22.062 1 96.25 291 LEU B N 1
ATOM 4715 C CA . LEU B 1 291 ? -15.508 -26.109 -21.25 1 96.25 291 LEU B CA 1
ATOM 4716 C C . LEU B 1 291 ? -15.75 -25.375 -19.938 1 96.25 291 LEU B C 1
ATOM 4718 O O . LEU B 1 291 ? -14.805 -24.859 -19.328 1 96.25 291 LEU B O 1
ATOM 4722 N N . VAL B 1 292 ? -17 -25.281 -19.5 1 97.38 292 VAL B N 1
ATOM 4723 C CA . VAL B 1 292 ? -17.359 -24.703 -18.203 1 97.38 292 VAL B CA 1
ATOM 4724 C C . VAL B 1 292 ? -18.047 -25.766 -17.359 1 97.38 292 VAL B C 1
ATOM 4726 O O . VAL B 1 292 ? -18.969 -26.438 -17.812 1 97.38 292 VAL B O 1
ATOM 4729 N N . VAL B 1 293 ? -17.578 -25.984 -16.188 1 96.06 293 VAL B N 1
ATOM 4730 C CA . VAL B 1 293 ? -18.141 -26.953 -15.258 1 96.06 293 VAL B CA 1
ATOM 4731 C C . VAL B 1 293 ? -18.281 -26.312 -13.875 1 96.06 293 VAL B C 1
ATOM 4733 O O . VAL B 1 293 ? -17.766 -25.219 -13.633 1 96.06 293 VAL B O 1
ATOM 4736 N N . ASP B 1 294 ? -18.906 -27 -12.938 1 94.25 294 ASP B N 1
ATOM 4737 C CA . ASP B 1 294 ? -19.188 -26.391 -11.641 1 94.25 294 ASP B CA 1
ATOM 4738 C C . ASP B 1 294 ? -17.984 -26.531 -10.703 1 94.25 294 ASP B C 1
ATOM 4740 O O . ASP B 1 294 ? -17.609 -25.578 -10.023 1 94.25 294 ASP B O 1
ATOM 4744 N N . THR B 1 295 ? -17.438 -27.797 -10.641 1 94.38 295 THR B N 1
ATOM 4745 C CA . THR B 1 295 ? -16.375 -28.078 -9.68 1 94.38 295 THR B CA 1
ATOM 4746 C C . THR B 1 295 ? -15.172 -28.703 -10.367 1 94.38 295 THR B C 1
ATOM 4748 O O . THR B 1 295 ? -15.266 -29.156 -11.508 1 94.38 295 THR B O 1
ATOM 4751 N N . VAL B 1 296 ? -14.078 -28.703 -9.617 1 93.56 296 VAL B N 1
ATOM 4752 C CA . VAL B 1 296 ? -12.883 -29.375 -10.109 1 93.56 296 VAL B CA 1
ATOM 4753 C C . VAL B 1 296 ? -13.18 -30.875 -10.305 1 93.56 296 VAL B C 1
ATOM 4755 O O . VAL B 1 296 ? -12.711 -31.469 -11.266 1 93.56 296 VAL B O 1
ATOM 4758 N N . GLU B 1 297 ? -13.93 -31.453 -9.438 1 94 297 GLU B N 1
ATOM 4759 C CA . GLU B 1 297 ? -14.328 -32.844 -9.555 1 94 297 GLU B CA 1
ATOM 4760 C C . GLU B 1 297 ? -15.086 -33.094 -10.852 1 94 297 GLU B C 1
ATOM 4762 O O . GLU B 1 297 ? -14.844 -34.094 -11.539 1 94 297 GLU B O 1
ATOM 4767 N N . ASP B 1 298 ? -15.969 -32.156 -11.172 1 95.81 298 ASP B N 1
ATOM 4768 C CA . ASP B 1 298 ? -16.719 -32.281 -12.422 1 95.81 298 ASP B CA 1
ATOM 4769 C C . ASP B 1 298 ? -15.773 -32.219 -13.625 1 95.81 298 ASP B C 1
ATOM 4771 O O . ASP B 1 298 ? -15.977 -32.969 -14.594 1 95.81 298 ASP B O 1
ATOM 4775 N N . ALA B 1 299 ? -14.828 -31.391 -13.539 1 96 299 ALA B N 1
ATOM 4776 C CA . ALA B 1 299 ? -13.852 -31.266 -14.625 1 96 299 ALA B CA 1
ATOM 4777 C C . ALA B 1 299 ? -13.086 -32.562 -14.82 1 96 299 ALA B C 1
ATOM 4779 O O . ALA B 1 299 ? -12.953 -33.062 -15.945 1 96 299 ALA B O 1
ATOM 4780 N N . VAL B 1 300 ? -12.602 -33.094 -13.742 1 93.88 300 VAL B N 1
ATOM 4781 C CA . VAL B 1 300 ? -11.812 -34.344 -13.781 1 93.88 300 VAL B CA 1
ATOM 4782 C C . VAL B 1 300 ? -12.656 -35.469 -14.328 1 93.88 300 VAL B C 1
ATOM 4784 O O . VAL B 1 300 ? -12.211 -36.25 -15.188 1 93.88 300 VAL B O 1
ATOM 4787 N N . ASN B 1 301 ? -13.891 -35.594 -13.852 1 94.75 301 ASN B N 1
ATOM 4788 C CA . ASN B 1 301 ? -14.797 -36.625 -14.32 1 94.75 301 ASN B CA 1
ATOM 4789 C C . ASN B 1 301 ? -15.062 -36.5 -15.82 1 94.75 301 ASN B C 1
ATOM 4791 O O . ASN B 1 301 ? -15.055 -37.5 -16.531 1 94.75 301 ASN B O 1
ATOM 4795 N N . TYR B 1 302 ? -15.305 -35.312 -16.219 1 94.5 302 TYR B N 1
ATOM 4796 C CA . TYR B 1 302 ? -15.555 -35.094 -17.625 1 94.5 302 TYR B CA 1
ATOM 4797 C C . TYR B 1 302 ? -14.359 -35.5 -18.469 1 94.5 302 TYR B C 1
ATOM 4799 O O . TYR B 1 302 ? -14.516 -36.188 -19.5 1 94.5 302 TYR B O 1
ATOM 4807 N N . ILE B 1 303 ? -13.18 -35.094 -18.141 1 93.56 303 ILE B N 1
ATOM 4808 C CA . ILE B 1 303 ? -11.945 -35.375 -18.859 1 93.56 303 ILE B CA 1
ATOM 4809 C C . ILE B 1 303 ? -11.711 -36.875 -18.938 1 93.56 303 ILE B C 1
ATOM 4811 O O . ILE B 1 303 ? -11.375 -37.406 -19.984 1 93.56 303 ILE B O 1
ATOM 4815 N N . LEU B 1 304 ? -11.953 -37.594 -17.844 1 91.56 304 LEU B N 1
ATOM 4816 C CA . LEU B 1 304 ? -11.766 -39.062 -17.797 1 91.56 304 LEU B CA 1
ATOM 4817 C C . LEU B 1 304 ? -12.75 -39.75 -18.719 1 91.56 304 LEU B C 1
ATOM 4819 O O . LEU B 1 304 ? -12.383 -40.719 -19.422 1 91.56 304 LEU B O 1
ATOM 4823 N N . GLU B 1 305 ? -13.945 -39.25 -18.656 1 92.38 305 GLU B N 1
ATOM 4824 C CA . GLU B 1 305 ? -14.961 -39.844 -19.516 1 92.38 305 GLU B CA 1
ATOM 4825 C C . GLU B 1 305 ? -14.633 -39.594 -20.984 1 92.38 305 GLU B C 1
ATOM 4827 O O . GLU B 1 305 ? -14.75 -40.5 -21.812 1 92.38 305 GLU B O 1
ATOM 4832 N N . LYS B 1 306 ? -14.25 -38.438 -21.297 1 91.19 306 LYS B N 1
ATOM 4833 C CA . LYS B 1 306 ? -13.961 -38.031 -22.672 1 91.19 306 LYS B CA 1
ATOM 4834 C C . LYS B 1 306 ? -12.758 -38.781 -23.219 1 91.19 306 LYS B C 1
ATOM 4836 O O . LYS B 1 306 ? -12.781 -39.25 -24.359 1 91.19 306 LYS B O 1
ATOM 4841 N N . GLU B 1 307 ? -11.719 -38.938 -22.5 1 88.12 307 GLU B N 1
ATOM 4842 C CA . GLU B 1 307 ? -10.453 -39.438 -23 1 88.12 307 GLU B CA 1
ATOM 4843 C C . GLU B 1 307 ? -10.367 -40.969 -22.859 1 88.12 307 GLU B C 1
ATOM 4845 O O . GLU B 1 307 ? -9.594 -41.625 -23.562 1 88.12 307 GLU B O 1
ATOM 4850 N N . PHE B 1 308 ? -11.078 -41.625 -22 1 83.44 308 PHE B N 1
ATOM 4851 C CA . PHE B 1 308 ? -10.914 -43.031 -21.734 1 83.44 308 PHE B CA 1
ATOM 4852 C C . PHE B 1 308 ? -12.195 -43.812 -22.062 1 83.44 308 PHE B C 1
ATOM 4854 O O . PHE B 1 308 ? -12.203 -45.031 -22.094 1 83.44 308 PHE B O 1
ATOM 4861 N N . SER B 1 309 ? -13.305 -43.25 -22.156 1 69.62 309 SER B N 1
ATOM 4862 C CA . SER B 1 309 ? -14.484 -44 -22.594 1 69.62 309 SER B CA 1
ATOM 4863 C C . SER B 1 309 ? -14.453 -44.219 -24.094 1 69.62 309 SER B C 1
ATOM 4865 O O . SER B 1 309 ? -14.961 -45.25 -24.578 1 69.62 309 SER B O 1
ATOM 4867 N N . ALA B 1 310 ? -13.914 -43.438 -25.062 1 55.75 310 ALA B N 1
ATOM 4868 C CA . ALA B 1 310 ? -13.969 -43.719 -26.5 1 55.75 310 ALA B CA 1
ATOM 4869 C C . ALA B 1 310 ? -13.125 -44.938 -26.875 1 55.75 310 ALA B C 1
ATOM 4871 O O . ALA B 1 310 ? -13.297 -45.5 -27.953 1 55.75 310 ALA B O 1
ATOM 4872 N N . SER B 1 311 ? -12.078 -45.094 -26.172 1 49.97 311 SER B N 1
ATOM 4873 C CA . SER B 1 311 ? -11.25 -46.219 -26.609 1 49.97 311 SER B CA 1
ATOM 4874 C C . SER B 1 311 ? -11.992 -47.562 -26.438 1 49.97 311 SER B C 1
ATOM 4876 O O . SER B 1 311 ? -11.539 -48.594 -26.938 1 49.97 311 SER B O 1
ATOM 4878 N N . SER B 1 312 ? -12.922 -47.719 -25.5 1 46.81 312 SER B N 1
ATOM 4879 C CA . SER B 1 312 ? -13.57 -49.031 -25.453 1 46.81 312 SER B CA 1
ATOM 4880 C C . SER B 1 312 ? -14.422 -49.281 -26.688 1 46.81 312 SER B C 1
ATOM 4882 O O . SER B 1 312 ? -14.852 -50.406 -26.938 1 46.81 312 SER B O 1
ATOM 4884 N N . ARG B 1 313 ? -14.875 -48.281 -27.469 1 45.53 313 ARG B N 1
ATOM 4885 C CA . ARG B 1 313 ? -15.734 -48.656 -28.594 1 45.53 313 ARG B CA 1
ATOM 4886 C C . ARG B 1 313 ? -14.906 -49.094 -29.797 1 45.53 313 ARG B C 1
ATOM 4888 O O . ARG B 1 313 ? -15.453 -49.625 -30.766 1 45.53 313 ARG B O 1
ATOM 4895 N N . SER B 1 314 ? -13.672 -48.562 -30 1 38.97 314 SER B N 1
ATOM 4896 C CA . SER B 1 314 ? -13 -49.031 -31.203 1 38.97 314 SER B CA 1
ATOM 4897 C C . SER B 1 314 ? -12.344 -50.375 -31 1 38.97 314 SER B C 1
ATOM 4899 O O . SER B 1 314 ? -11.727 -50.938 -31.922 1 38.97 314 SER B O 1
ATOM 4901 N N . SER B 1 315 ? -12.352 -50.938 -29.656 1 33.72 315 SER B N 1
ATOM 4902 C CA . SER B 1 315 ? -11.969 -52.344 -29.781 1 33.72 315 SER B CA 1
ATOM 4903 C C . SER B 1 315 ? -13.172 -53.219 -30.125 1 33.72 315 SER B C 1
ATOM 4905 O O . SER B 1 315 ? -14.266 -53.031 -29.594 1 33.72 315 SER B O 1
#

Radius of gyration: 29.69 Å; Cα contacts (8 Å, |Δi|>4): 1122; chains: 2; bounding box: 56×111×61 Å

Nearest PDB structures (foldseek):
  3rf6-assembly1_B  TM=8.243E-01  e=6.155E-24  Saccharomyces cerevisiae
  3kc2-assembly1_B  TM=8.703E-01  e=5.893E-23  Saccharomyces cerevisiae
  3kc2-assembly1_A  TM=8.491E-01  e=7.077E-23  Saccharomyces cerevisiae
  2hx1-assembly1_D  TM=6.964E-01  e=2.957E-10  Cytophaga hutchinsonii
  2c4n-assembly1_A  TM=7.128E-01  e=1.194E-06  Escherichia coli K-12

pLDDT: mean 88.29, std 17.46, range [29.12, 98.94]

Secondary structure (DSSP, 8-state):
------EE-S--SS-HHHHHHHHHHHHTS---GGGEE-TTGGGGGGHHHHTTS-EEEESSS-HHHHHHHHT-SSEEEHHHHHHTSTTSSTTGGGEEE---TT--S---------SS-TTTSPP-EEEE-S--S-HHHHHHHHHHHHHHTSSTT--S-PPPEEEES---SEE--SSSS-EE-HHHHHHHHHHHHHHH-SS----EE-STT-HHHHHHHHHHHHHHHHHHHSS--TT--S---SS-S-EEEEES-IIIIIHHHHHH-TTEEEEEESSSS---SSS-SSS--SEEESSHHHHHHHHHHHHHSGGGT--/------EE-S--SS-HHHHHHHHHHHHTS---GGGEE-TTGGGGGGHHHHTTS-EEEESSS-HHHHHHHHT-SSEEEHHHHHHTSTTSSTTGGG--EEE-----TT--------SS-TTTSPP-EEEE-S--S-HHHHHHHHHHHHHHTSSTT--S-PPPEEEES---SEE--SSSS-EE-HHHHHHHHHHHHHHH-SS----EE-STT-HHHHHHHHHHHHHHHHHHHSS--TT--S---SS-S-EEEEES-IIIIIHHHHHH-TTEEEEEESSSS---SSS-SSS--SEEESSHHHHHHHHHHHHHSGGGT--

Sequence (630 aa):
MKIPFLFLTNGGGLPESRRASVLSELLGVNILSSQVLQGHTLFKNLLGRYQNELIVATGLGEPALVMREYGFNKVLSLDEYAAYFKDIDPVAQYKKWTVTSTTNGNNSLKMSTSDFDVYTEKVKAAFVVSDPVDWGRDIQVLCDILRSGGLPGQENGDQPALYFAADDLEYQAEFPVKRLGRGAFRIALESVFNSIHHTPLVYTTYGKPESIVFENAEATLKELHSSCTMGDDMYANENDSPYFRALYMIGDNPSVDIKGARQAGHPWISVLTRTGVFRGTGNDAEHPADLVVDTVEDAVNYILEKEFSASSRSSMKIPFLFLTNGGGLPESRRASVLSELLGVNILSSQVLQGHTLFKNLLGRYQNELIVATGLGEPALVMREYGFNKVLSLDEYAAYFKDIDPVAQYKKWTVTSTTNGNNSLKMSTSDFDVYTEKVKAAFVVSDPVDWGRDIQVLCDILRSGGLPGQENGDQPALYFAADDLEYQAEFPVKRLGRGAFRIALESVFNSIHHTPLVYTTYGKPESIVFENAEATLKELHSSCTMGDDMYANENDSPYFRALYMIGDNPSVDIKGARQAGHPWISVLTRTGVFRGTGNDAEHPADLVVDTVEDAVNYILEKEFSASSRSS